Protein AF-0000000083925170 (afdb_homodimer)

Foldseek 3Di:
DPPCPDDAAEAEEEEDFAPPLCLVQLVCCQVPVAGDNDDDLQDKDKDWDWDAFPNGIHTYIYIRHHNPDDPVRVLVSLVVHQEYEYTGEQLDVVRVVCRVVVLVSSCVSVVHLLRAYEYEHEPVVPVVRGDHDPVNQVVVCVVSVYHYDYYYSNPCSPSSNVRVSSSVVSSVVVPPPDPPVVVVVVVVVVVVVVVVVVVVVVVD/DPPCPDDAAEAEEEEDFAPPLCLVQLVCCQVPVAGDNDDDLQDKDKDWDWDAFPNGIHTYIYIRHHNDDDPVRLLVSLVVHQAYEYTGEQLDVVRVVCRVVVLVSSCVSVVHLLRAYEYEHEPVVPVVRGDHDPVNQVVVCVVSVYHYDYYYSNPCSPSSNVRVSSSVVSSVVVPPPDPPVVVVVVVVVVVVVVVVVVVVVVVD

Sequence (408 aa):
NSGPSGKMVPVKLLILGAQNTGKTALCVRFMTKRFIGEYDHKKEVTYRCSRVVDQEAVDLEILDIACKSSAASLESSIRWADGFLLLYSITQRLTFLEVPRLKKLIDQTKQSLVVPTVLVANKADLEIGREVTTEEGQRLAKDLRCGFNELSVAEAVSAVEATVFQLIRLVLDQQRPLPDRRSYMLTVRHALTRKLTRSKTMQWNSGPSGKMVPVKLLILGAQNTGKTALCVRFMTKRFIGEYDHKKEVTYRCSRVVDQEAVDLEILDIACKSSAASLESSIRWADGFLLLYSITQRLTFLEVPRLKKLIDQTKQSLVVPTVLVANKADLEIGREVTTEEGQRLAKDLRCGFNELSVAEAVSAVEATVFQLIRLVLDQQRPLPDRRSYMLTVRHALTRKLTRSKTMQW

InterPro domains:
  IPR001806 Small GTPase [PF00071] (12-171)
  IPR001806 Small GTPase [PS51421] (6-204)
  IPR005225 Small GTP-binding domain [TIGR00231] (10-156)
  IPR027417 P-loop containing nucleoside triphosphate hydrolase [G3DSA:3.40.50.300] (10-176)
  IPR027417 P-loop containing nucleoside triphosphate hydrolase [SSF52540] (11-157)
  IPR051065 Ras-related small GTPase [PTHR45704] (8-195)

Radius of gyration: 28.17 Å; Cα contacts (8 Å, |Δi|>4): 673; chains: 2; bounding box: 70×113×58 Å

Nearest PDB structures (foldseek):
  2atv-assembly1_A  TM=9.570E-01  e=2.494E-19  Homo sapiens
  7c7i-assembly1_B  TM=9.604E-01  e=6.036E-19  Homo sapiens
  6gog-assembly1_E  TM=9.548E-01  e=6.036E-19  Homo sapiens
  6gqx-assembly2_B  TM=9.547E-01  e=5.666E-19  Homo sapiens
  6cu6-assembly2_B  TM=9.320E-01  e=1.609E-17  Homo sapiens

Secondary structure (DSSP, 8-state):
-------PEEEEEEEEESTTSSHHHHHHHHHHS---S---TT--EEEEEEEEETTEEEEEEEEE--TT--HHHHHHHHHH-SEEEEEEETT-HHHHHTHHHHHHHHHHHHT-S---EEEEEE-TT-GGG--S-HHHHHHHHHHTT-EEEE--TTT-HHHHHHHHHHHHHHHHHHHS----HHHHHHHHHHHHHHHHHHHHHS--/-------PEEEEEEEEESTTSSHHHHHHHHHHS---S---TT--EEEEEEEEETTEEEEEEEEE--TT--HHHHHHHHHH-SEEEEEEETT-HHHHHTHHHHHHHHHHHHT-S---EEEEEE-TT-GGG--S-HHHHHHHHHHTT-EEEE--TTT-HHHHHHHHHHHHHHHHHHHS----HHHHHHHHHHHHHHHHHHHHHS--

Structure (mmCIF, N/CA/C/O backbone):
data_AF-0000000083925170-model_v1
#
loop_
_entity.id
_entity.type
_entity.pdbx_description
1 polymer 'small monomeric GTPase'
#
loop_
_atom_site.group_PDB
_atom_site.id
_atom_site.type_symbol
_atom_site.label_atom_id
_atom_site.label_alt_id
_atom_site.label_comp_id
_atom_site.label_asym_id
_atom_site.label_entity_id
_atom_site.label_seq_id
_atom_site.pdbx_PDB_ins_code
_atom_site.Cartn_x
_atom_site.Cartn_y
_atom_site.Cartn_z
_atom_site.occupancy
_atom_site.B_iso_or_equiv
_atom_site.auth_seq_id
_atom_site.auth_comp_id
_atom_site.auth_asym_id
_atom_site.auth_atom_id
_atom_site.pdbx_PDB_model_num
ATOM 1 N N . ASN A 1 1 ? 14.484 8.906 -29.906 1 22.73 1 ASN A N 1
ATOM 2 C CA . ASN A 1 1 ? 14.102 9.938 -28.953 1 22.73 1 ASN A CA 1
ATOM 3 C C . ASN A 1 1 ? 13.68 9.344 -27.609 1 22.73 1 ASN A C 1
ATOM 5 O O . ASN A 1 1 ? 12.68 8.633 -27.531 1 22.73 1 ASN A O 1
ATOM 9 N N . SER A 1 2 ? 14.625 8.773 -26.812 1 29.94 2 SER A N 1
ATOM 10 C CA . SER A 1 2 ? 14.531 8.172 -25.484 1 29.94 2 SER A CA 1
ATOM 11 C C . SER A 1 2 ? 13.719 9.039 -24.531 1 29.94 2 SER A C 1
ATOM 13 O O . SER A 1 2 ? 14.031 10.219 -24.328 1 29.94 2 SER A O 1
ATOM 15 N N . GLY A 1 3 ? 12.477 9.172 -24.625 1 33.47 3 GLY A N 1
ATOM 16 C CA . GLY A 1 3 ? 11.695 10.109 -23.828 1 33.47 3 GLY A CA 1
ATOM 17 C C . GLY A 1 3 ? 12.266 10.352 -22.453 1 33.47 3 GLY A C 1
ATOM 18 O O . GLY A 1 3 ? 12.953 9.492 -21.891 1 33.47 3 GLY A O 1
ATOM 19 N N . PRO A 1 4 ? 12.602 11.648 -22.094 1 38.41 4 PRO A N 1
ATOM 20 C CA . PRO A 1 4 ? 13.344 11.961 -20.859 1 38.41 4 PRO A CA 1
ATOM 21 C C . PRO A 1 4 ? 12.891 11.133 -19.672 1 38.41 4 PRO A C 1
ATOM 23 O O . PRO A 1 4 ? 11.695 11.039 -19.391 1 38.41 4 PRO A O 1
ATOM 26 N N . SER A 1 5 ? 13.141 9.969 -19.438 1 46 5 SER A N 1
ATOM 27 C CA . SER A 1 5 ? 12.961 9.227 -18.188 1 46 5 SER A CA 1
ATOM 28 C C . SER A 1 5 ? 13.031 10.148 -16.969 1 46 5 SER A C 1
ATOM 30 O O . SER A 1 5 ? 14.109 10.375 -16.422 1 46 5 SER A O 1
ATOM 32 N N . GLY A 1 6 ? 12.492 11.383 -16.984 1 56.38 6 GLY A N 1
ATOM 33 C CA . GLY A 1 6 ? 12.711 12.43 -16 1 56.38 6 GLY A CA 1
ATOM 34 C C . GLY A 1 6 ? 12.672 11.922 -14.578 1 56.38 6 GLY A C 1
ATOM 35 O O . GLY A 1 6 ? 12.039 10.898 -14.289 1 56.38 6 GLY A O 1
ATOM 36 N N . LYS A 1 7 ? 13.664 12.266 -13.656 1 80.19 7 LYS A N 1
ATOM 37 C CA . LYS A 1 7 ? 13.945 11.867 -12.281 1 80.19 7 LYS A CA 1
ATOM 38 C C . LYS A 1 7 ? 12.734 12.117 -11.383 1 80.19 7 LYS A C 1
ATOM 40 O O . LYS A 1 7 ? 12.148 13.203 -11.406 1 80.19 7 LYS A O 1
ATOM 45 N N . MET A 1 8 ? 12.016 11.117 -10.867 1 92.81 8 MET A N 1
ATOM 46 C CA . MET A 1 8 ? 10.922 11.25 -9.906 1 92.81 8 MET A CA 1
ATOM 47 C C . MET A 1 8 ? 11.422 11.828 -8.586 1 92.81 8 MET A C 1
ATOM 49 O O . MET A 1 8 ? 12.5 11.461 -8.109 1 92.81 8 MET A O 1
ATOM 53 N N . VAL A 1 9 ? 10.719 12.852 -8.039 1 95.81 9 VAL A N 1
ATOM 54 C CA . VAL A 1 9 ? 11.055 13.43 -6.738 1 95.81 9 VAL A CA 1
ATOM 55 C C . VAL A 1 9 ? 10.461 12.57 -5.621 1 95.81 9 VAL A C 1
ATOM 57 O O . VAL A 1 9 ? 9.258 12.305 -5.609 1 95.81 9 VAL A O 1
ATOM 60 N N . PRO A 1 10 ? 11.32 12.102 -4.719 1 97.56 10 PRO A N 1
ATOM 61 C CA . PRO A 1 10 ? 10.781 11.305 -3.613 1 97.56 10 PRO A CA 1
ATOM 62 C C . PRO A 1 10 ? 10 12.141 -2.605 1 97.56 10 PRO A C 1
ATOM 64 O O . PRO A 1 10 ? 10.43 13.234 -2.244 1 97.56 10 PRO A O 1
ATOM 67 N N . VAL A 1 11 ? 8.867 11.727 -2.219 1 98.38 11 VAL A N 1
ATOM 68 C CA . VAL A 1 11 ? 8.039 12.344 -1.191 1 98.38 11 VAL A CA 1
ATOM 69 C C . VAL A 1 11 ? 7.535 11.281 -0.219 1 98.38 11 VAL A C 1
ATOM 71 O O . VAL A 1 11 ? 6.902 10.305 -0.629 1 98.38 11 VAL A O 1
ATOM 74 N N . LYS A 1 12 ? 7.828 11.461 1.079 1 98.75 12 LYS A N 1
ATOM 75 C CA . LYS A 1 12 ? 7.438 10.531 2.133 1 98.75 12 LYS A CA 1
ATOM 76 C C . LYS A 1 12 ? 6.445 11.18 3.096 1 98.75 12 LYS A C 1
ATOM 78 O O . LYS A 1 12 ? 6.75 12.195 3.721 1 98.75 12 LYS A O 1
ATOM 83 N N . LEU A 1 13 ? 5.281 10.531 3.199 1 98.88 13 LEU A N 1
ATOM 84 C CA . LEU A 1 13 ? 4.238 11.094 4.051 1 98.88 13 LEU A CA 1
ATOM 85 C C . LEU A 1 13 ? 3.918 10.156 5.207 1 98.88 13 LEU A C 1
ATOM 87 O O . LEU A 1 13 ? 3.904 8.93 5.035 1 98.88 13 LEU A O 1
ATOM 91 N N . LEU A 1 14 ? 3.639 10.75 6.375 1 98.69 14 LEU A N 1
ATOM 92 C CA . LEU A 1 14 ? 3.254 10.008 7.566 1 98.69 14 LEU A CA 1
ATOM 93 C C . LEU A 1 14 ? 1.878 10.445 8.062 1 98.69 14 LEU A C 1
ATOM 95 O O . LEU A 1 14 ? 1.604 11.641 8.172 1 98.69 14 LEU A O 1
ATOM 99 N N . ILE A 1 15 ? 1.029 9.469 8.305 1 97.88 15 ILE A N 1
ATOM 100 C CA . ILE A 1 15 ? -0.306 9.734 8.828 1 97.88 15 ILE A CA 1
ATOM 101 C C . ILE A 1 15 ? -0.325 9.508 10.336 1 97.88 15 ILE A C 1
ATOM 103 O O . ILE A 1 15 ? 0.016 8.43 10.82 1 97.88 15 ILE A O 1
ATOM 107 N N . LEU A 1 16 ? -0.742 10.562 11.055 1 97.56 16 LEU A N 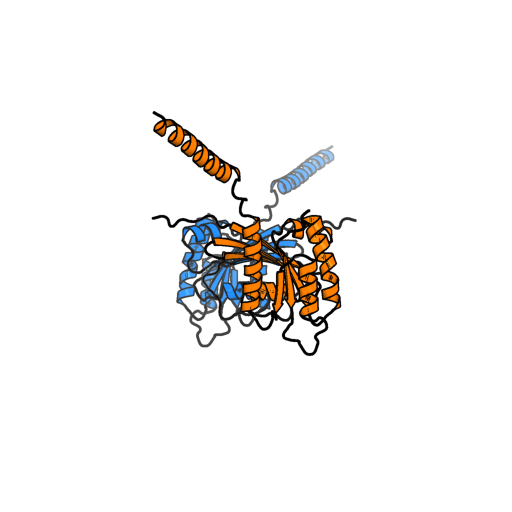1
ATOM 108 C CA . LEU A 1 16 ? -0.749 10.516 12.508 1 97.56 16 LEU A CA 1
ATOM 109 C C . LEU A 1 16 ? -2.113 10.922 13.062 1 97.56 16 LEU A C 1
ATOM 111 O O . LEU A 1 16 ? -2.859 11.648 12.406 1 97.56 16 LEU A O 1
ATOM 115 N N . GLY A 1 17 ? -2.367 10.492 14.227 1 96.62 17 GLY A N 1
ATOM 116 C CA . GLY A 1 17 ? -3.598 10.781 14.945 1 96.62 17 GLY A CA 1
ATOM 117 C C . GLY A 1 17 ? -3.965 9.719 15.953 1 96.62 17 GLY A C 1
ATOM 118 O O . GLY A 1 17 ? -3.355 8.648 15.984 1 96.62 17 GLY A O 1
ATOM 119 N N . ALA A 1 18 ? -4.973 10.031 16.719 1 95 18 ALA A N 1
ATOM 120 C CA . ALA A 1 18 ? -5.465 9.078 17.703 1 95 18 ALA A CA 1
ATOM 121 C C . ALA A 1 18 ? -6.109 7.867 17.031 1 95 18 ALA A C 1
ATOM 123 O O . ALA A 1 18 ? -6.297 7.855 15.812 1 95 18 ALA A O 1
ATOM 124 N N . GLN A 1 19 ? -6.301 6.824 17.844 1 92.38 19 GLN A N 1
ATOM 125 C CA . GLN A 1 19 ? -6.969 5.625 17.344 1 92.38 19 GLN A CA 1
ATOM 126 C C . GLN A 1 19 ? -8.375 5.945 16.859 1 92.38 19 GLN A C 1
ATOM 128 O O . GLN A 1 19 ? -9.086 6.758 17.453 1 92.38 19 GLN A O 1
ATOM 133 N N . ASN A 1 20 ? -8.742 5.352 15.758 1 92.62 20 ASN A N 1
ATOM 134 C CA . ASN A 1 20 ? -10.094 5.375 15.203 1 92.62 20 ASN A CA 1
ATOM 135 C C . ASN A 1 20 ? -10.438 6.742 14.617 1 92.62 20 ASN A C 1
ATOM 137 O O . ASN A 1 20 ? -11.609 7.125 14.57 1 92.62 20 ASN A O 1
ATOM 141 N N . THR A 1 21 ? -9.445 7.527 14.273 1 95.81 21 THR A N 1
ATOM 142 C CA . THR A 1 21 ? -9.711 8.82 13.648 1 95.81 21 THR A CA 1
ATOM 143 C C . THR A 1 21 ? -9.883 8.672 12.141 1 95.81 21 THR A C 1
ATOM 145 O O . THR A 1 21 ? -10.367 9.586 11.477 1 95.81 21 THR A O 1
ATOM 148 N N . GLY A 1 22 ? -9.406 7.555 11.555 1 94.88 22 GLY A N 1
ATOM 149 C CA . GLY A 1 22 ? -9.578 7.301 10.133 1 94.88 22 GLY A CA 1
ATOM 150 C C . GLY A 1 22 ? -8.266 7.238 9.375 1 94.88 22 GLY A C 1
ATOM 151 O O . GLY A 1 22 ? -8.234 7.426 8.156 1 94.88 22 GLY A O 1
ATOM 152 N N . LYS A 1 23 ? -7.086 7.016 10.047 1 95.69 23 LYS A N 1
ATOM 153 C CA . LYS A 1 23 ? -5.762 7 9.438 1 95.69 23 LYS A CA 1
ATOM 154 C C . LYS A 1 23 ? -5.68 5.945 8.336 1 95.69 23 LYS A C 1
ATOM 156 O O . LYS A 1 23 ? -5.344 6.262 7.191 1 95.69 23 LYS A O 1
ATOM 161 N N . THR A 1 24 ? -6.082 4.707 8.719 1 92.62 24 THR A N 1
ATOM 162 C CA . THR A 1 24 ? -6.035 3.605 7.766 1 92.62 24 THR A CA 1
ATOM 163 C C . THR A 1 24 ? -7.031 3.828 6.629 1 92.62 24 THR A C 1
ATOM 165 O O . THR A 1 24 ? -6.703 3.619 5.461 1 92.62 24 THR A O 1
ATOM 168 N N . ALA A 1 25 ? -8.242 4.27 7.047 1 94.06 25 ALA A N 1
ATOM 169 C CA . ALA A 1 25 ? -9.273 4.516 6.043 1 94.06 25 ALA A CA 1
ATOM 170 C C . ALA A 1 25 ? -8.82 5.57 5.039 1 94.06 25 ALA A C 1
ATOM 172 O O . ALA A 1 25 ? -9.102 5.457 3.844 1 94.06 25 ALA A O 1
ATOM 173 N N . LEU A 1 26 ? -8.156 6.609 5.5 1 95.75 26 LEU A N 1
ATOM 174 C CA . LEU A 1 26 ? -7.672 7.668 4.621 1 95.75 26 LEU A CA 1
ATOM 175 C C . LEU A 1 26 ? -6.652 7.129 3.625 1 95.75 26 LEU A C 1
ATOM 177 O O . LEU A 1 26 ? -6.742 7.402 2.426 1 95.75 26 LEU A O 1
ATOM 181 N N . CYS A 1 27 ? -5.699 6.352 4.094 1 94.56 27 CYS A N 1
ATOM 182 C CA . CYS A 1 27 ? -4.676 5.766 3.23 1 94.56 27 CYS A CA 1
ATOM 183 C C . CYS A 1 27 ? -5.305 4.879 2.162 1 94.56 27 CYS A C 1
ATOM 185 O O . CYS A 1 27 ? -4.988 5.008 0.979 1 94.56 27 CYS A O 1
ATOM 187 N N . VAL A 1 28 ? -6.172 4.047 2.602 1 91.56 28 VAL A N 1
ATOM 188 C CA . VAL A 1 28 ? -6.805 3.102 1.688 1 91.56 28 VAL A CA 1
ATOM 189 C C . VAL A 1 28 ? -7.664 3.855 0.677 1 91.56 28 VAL A C 1
ATOM 191 O O . VAL A 1 28 ? -7.637 3.551 -0.518 1 91.56 28 VAL A O 1
ATOM 194 N N . ARG A 1 29 ? -8.422 4.863 1.137 1 92.88 29 ARG A N 1
ATOM 195 C CA . ARG A 1 29 ? -9.242 5.676 0.245 1 92.88 29 ARG A CA 1
ATOM 196 C C . ARG A 1 29 ? -8.383 6.355 -0.82 1 92.88 29 ARG A C 1
ATOM 198 O O . ARG A 1 29 ? -8.75 6.375 -1.997 1 92.88 29 ARG A O 1
ATOM 205 N N . PHE A 1 30 ? -7.336 6.836 -0.403 1 93.94 30 PHE A N 1
ATOM 206 C CA . PHE A 1 30 ? -6.438 7.523 -1.325 1 93.94 30 PHE A CA 1
ATOM 207 C C . PHE A 1 30 ? -5.883 6.559 -2.365 1 93.94 30 PHE A C 1
ATOM 209 O O . PHE A 1 30 ? -5.828 6.879 -3.553 1 93.94 30 PHE A O 1
ATOM 216 N N . MET A 1 31 ? -5.523 5.426 -1.907 1 89.25 31 MET A N 1
ATOM 217 C CA . MET A 1 31 ? -4.82 4.469 -2.758 1 89.25 31 MET A CA 1
ATOM 218 C C . MET A 1 31 ? -5.793 3.734 -3.672 1 89.25 31 MET A C 1
ATOM 220 O O . MET A 1 31 ? -5.465 3.428 -4.82 1 89.25 31 MET A O 1
ATOM 224 N N . THR A 1 32 ? -6.984 3.441 -3.174 1 85.38 32 THR A N 1
ATOM 225 C CA . THR A 1 32 ? -7.848 2.525 -3.912 1 85.38 32 THR A CA 1
ATOM 226 C C . THR A 1 32 ? -9.141 3.217 -4.324 1 85.38 32 THR A C 1
ATOM 228 O O . THR A 1 32 ? -9.914 2.68 -5.129 1 85.38 32 THR A O 1
ATOM 231 N N . LYS A 1 33 ? -9.469 4.387 -3.713 1 88.25 33 LYS A N 1
ATOM 232 C CA . LYS A 1 33 ? -10.703 5.141 -3.908 1 88.25 33 LYS A CA 1
ATOM 233 C C . LYS A 1 33 ? -11.883 4.461 -3.219 1 88.25 33 LYS A C 1
ATOM 235 O O . LYS A 1 33 ? -13.016 4.941 -3.291 1 88.25 33 LYS A O 1
ATOM 240 N N . ARG A 1 34 ? -11.523 3.441 -2.504 1 86.25 34 ARG A N 1
ATOM 241 C CA . ARG A 1 34 ? -12.562 2.725 -1.775 1 86.25 34 ARG A CA 1
ATOM 242 C C . ARG A 1 34 ? -12.484 3.016 -0.28 1 86.25 34 ARG A C 1
ATOM 244 O O . ARG A 1 34 ? -11.406 3.285 0.248 1 86.25 34 ARG A O 1
ATOM 251 N N . PHE A 1 35 ? -13.711 2.861 0.241 1 90.06 35 PHE A N 1
ATOM 252 C CA . PHE A 1 35 ? -13.773 3.1 1.679 1 90.06 35 PHE A CA 1
ATOM 253 C C . PHE A 1 35 ? -13.781 1.782 2.447 1 90.06 35 PHE A C 1
ATOM 255 O O . PHE A 1 35 ? -14.469 0.834 2.061 1 90.06 35 PHE A O 1
ATOM 262 N N . ILE A 1 36 ? -12.891 1.826 3.512 1 86.06 36 ILE A N 1
ATOM 263 C CA . ILE A 1 36 ? -12.891 0.697 4.438 1 86.06 36 ILE A CA 1
ATOM 264 C C . ILE A 1 36 ? -13.32 1.167 5.824 1 86.06 36 ILE A C 1
ATOM 266 O O . ILE A 1 36 ? -12.805 2.156 6.344 1 86.06 36 ILE A O 1
ATOM 270 N N . GLY A 1 37 ? -14.383 0.534 6.414 1 77.88 37 GLY A N 1
ATOM 271 C CA . GLY A 1 37 ? -14.898 0.947 7.707 1 77.88 37 GLY A CA 1
ATOM 272 C C . GLY A 1 37 ? -14.234 0.24 8.875 1 77.88 37 GLY A C 1
ATOM 273 O O . GLY A 1 37 ? -14.242 0.743 10 1 77.88 37 GLY A O 1
ATOM 274 N N . GLU A 1 38 ? -13.859 -1.038 8.742 1 75.69 38 GLU A N 1
ATOM 275 C CA . GLU A 1 38 ? -13.195 -1.815 9.781 1 75.69 38 GLU A CA 1
ATOM 276 C C . GLU A 1 38 ? -11.828 -2.316 9.312 1 75.69 38 GLU A C 1
ATOM 278 O O . GLU A 1 38 ? -11.672 -2.705 8.156 1 75.69 38 GLU A O 1
ATOM 283 N N . TYR A 1 39 ? -10.812 -1.985 10.148 1 72.25 39 TYR A N 1
ATOM 284 C CA . TYR A 1 39 ? -9.477 -2.449 9.781 1 72.25 39 TYR A CA 1
ATOM 285 C C . TYR A 1 39 ? -8.695 -2.877 11.016 1 72.25 39 TYR A C 1
ATOM 287 O O . TYR A 1 39 ? -9 -2.457 12.133 1 72.25 39 TYR A O 1
ATOM 295 N N . ASP A 1 40 ? -7.742 -3.785 10.711 1 73.94 40 ASP A N 1
ATOM 296 C CA . ASP A 1 40 ? -6.789 -4.191 11.742 1 73.94 40 ASP A CA 1
ATOM 297 C C . ASP A 1 40 ? -5.848 -3.047 12.102 1 73.94 40 ASP A C 1
ATOM 299 O O . ASP A 1 40 ? -4.93 -2.729 11.344 1 73.94 40 ASP A O 1
ATOM 303 N N . HIS A 1 41 ? -5.992 -2.492 13.297 1 73.31 41 HIS A N 1
ATOM 304 C CA . HIS A 1 41 ? -5.254 -1.316 13.75 1 73.31 41 HIS A CA 1
ATOM 305 C C . HIS A 1 41 ? -3.816 -1.674 14.117 1 73.31 41 HIS A C 1
ATOM 307 O O . HIS A 1 41 ? -2.998 -0.788 14.367 1 73.31 41 HIS A O 1
ATOM 313 N N . LYS A 1 42 ? -3.537 -2.898 14.102 1 77.81 42 LYS A N 1
ATOM 314 C CA . LYS A 1 42 ? -2.211 -3.338 14.523 1 77.81 42 LYS A CA 1
ATOM 315 C C . LYS A 1 42 ? -1.277 -3.506 13.328 1 77.81 42 LYS A C 1
ATOM 317 O O . LYS A 1 42 ? -0.119 -3.895 13.492 1 77.81 42 LYS A O 1
ATOM 322 N N . LYS A 1 43 ? -1.74 -3.145 12.289 1 83.81 43 LYS A N 1
ATOM 323 C CA . LYS A 1 43 ? -0.949 -3.373 11.086 1 83.81 43 LYS A CA 1
ATOM 324 C C . LYS A 1 43 ? -0.363 -2.066 10.555 1 83.81 43 LYS A C 1
ATOM 326 O O . LYS A 1 43 ? -1.076 -1.069 10.422 1 83.81 43 LYS A O 1
ATOM 331 N N . GLU A 1 44 ? 0.935 -2.086 10.492 1 91.75 44 GLU A N 1
ATOM 332 C CA . GLU A 1 44 ? 1.637 -1.006 9.805 1 91.75 44 GLU A CA 1
ATOM 333 C C . GLU A 1 44 ? 1.805 -1.313 8.32 1 91.75 44 GLU A C 1
ATOM 335 O O . GLU A 1 44 ? 2.152 -2.438 7.945 1 91.75 44 GLU A O 1
ATOM 340 N N . VAL A 1 45 ? 1.456 -0.351 7.523 1 94.19 45 VAL A N 1
ATOM 341 C CA . VAL A 1 45 ? 1.55 -0.567 6.082 1 94.19 45 VAL A CA 1
ATOM 342 C C . VAL A 1 45 ? 2.168 0.66 5.414 1 94.19 45 VAL A C 1
ATOM 344 O O . VAL A 1 45 ? 1.825 1.796 5.75 1 94.19 45 VAL A O 1
ATOM 347 N N . THR A 1 46 ? 3.166 0.45 4.527 1 96.5 46 THR A N 1
ATOM 348 C CA . THR A 1 46 ? 3.678 1.509 3.664 1 96.5 46 THR A CA 1
ATOM 349 C C . THR A 1 46 ? 3.201 1.313 2.229 1 96.5 46 THR A C 1
ATOM 351 O O . THR A 1 46 ? 3.289 0.211 1.685 1 96.5 46 THR A O 1
ATOM 354 N N . TYR A 1 47 ? 2.654 2.338 1.661 1 96.19 47 TYR A N 1
ATOM 355 C CA . TYR A 1 47 ? 2.238 2.363 0.263 1 96.19 47 TYR A CA 1
ATOM 356 C C . TYR A 1 47 ? 3.215 3.176 -0.581 1 96.19 47 TYR A C 1
ATOM 358 O O . TYR A 1 47 ? 3.627 4.27 -0.184 1 96.19 47 TYR A O 1
ATOM 366 N N . ARG A 1 48 ? 3.6 2.639 -1.724 1 96.25 48 ARG A N 1
ATOM 367 C CA . ARG A 1 48 ? 4.457 3.385 -2.639 1 96.25 48 ARG A CA 1
ATOM 368 C C . ARG A 1 48 ? 3.869 3.408 -4.047 1 96.25 48 ARG A C 1
ATOM 370 O O . ARG A 1 48 ? 3.438 2.375 -4.562 1 96.25 48 ARG A O 1
ATOM 377 N N . CYS A 1 49 ? 3.779 4.578 -4.59 1 93.69 49 CYS A N 1
ATOM 378 C CA . CYS A 1 49 ? 3.316 4.723 -5.965 1 93.69 49 CYS A CA 1
ATOM 379 C C . CYS A 1 49 ? 3.838 6.012 -6.586 1 93.69 49 CYS A C 1
ATOM 381 O O . CYS A 1 49 ? 4.359 6.879 -5.883 1 93.69 49 CYS A O 1
ATOM 383 N N . SER A 1 50 ? 3.738 6.062 -7.883 1 92.88 50 SER A N 1
ATOM 384 C CA . SER A 1 50 ? 4.086 7.293 -8.586 1 92.88 50 SER A CA 1
ATOM 385 C C . SER A 1 50 ? 2.854 8.148 -8.852 1 92.88 50 SER A C 1
ATOM 387 O O . SER A 1 50 ? 1.78 7.621 -9.156 1 92.88 50 SER A O 1
ATOM 389 N N . ARG A 1 51 ? 3.045 9.445 -8.648 1 93 51 ARG A N 1
ATOM 390 C CA . ARG A 1 51 ? 2.004 10.43 -8.945 1 93 51 ARG A CA 1
ATOM 391 C C . ARG A 1 51 ? 2.576 11.625 -9.695 1 93 51 ARG A C 1
ATOM 393 O O . ARG A 1 51 ? 3.771 11.914 -9.602 1 93 51 ARG A O 1
ATOM 400 N N . VAL A 1 52 ? 1.726 12.234 -10.508 1 93.25 52 VAL A N 1
ATOM 401 C CA . VAL A 1 52 ? 2.09 13.508 -11.117 1 93.25 52 VAL A CA 1
ATOM 402 C C . VAL A 1 52 ? 1.349 14.641 -10.422 1 93.25 52 VAL A C 1
ATOM 404 O O . VAL A 1 52 ? 0.117 14.641 -10.352 1 93.25 52 VAL A O 1
ATOM 407 N N . VAL A 1 53 ? 2.133 15.555 -9.812 1 94.62 53 VAL A N 1
ATOM 408 C CA . VAL A 1 53 ? 1.582 16.719 -9.117 1 94.62 53 VAL A CA 1
ATOM 409 C C . VAL A 1 53 ? 2.111 18 -9.758 1 94.62 53 VAL A C 1
ATOM 411 O O . VAL A 1 53 ? 3.314 18.266 -9.719 1 94.62 53 VAL A O 1
ATOM 414 N N . ASP A 1 54 ? 1.182 18.875 -10.305 1 93.19 54 ASP A N 1
ATOM 415 C CA . ASP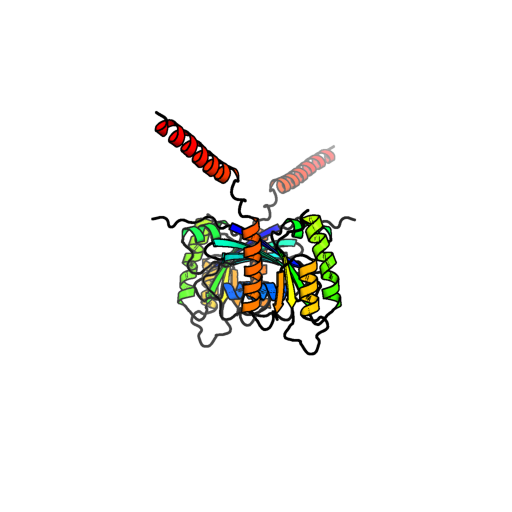 A 1 54 ? 1.555 20.125 -10.977 1 93.19 54 ASP A CA 1
ATOM 416 C C . ASP A 1 54 ? 2.686 19.891 -11.977 1 93.19 54 ASP A C 1
ATOM 418 O O . ASP A 1 54 ? 3.705 20.578 -11.938 1 93.19 54 ASP A O 1
ATOM 422 N N . GLN A 1 55 ? 2.684 18.828 -12.766 1 91.12 55 GLN A N 1
ATOM 423 C CA . GLN A 1 55 ? 3.574 18.484 -13.875 1 91.12 55 GLN A CA 1
ATOM 424 C C . GLN A 1 55 ? 4.895 17.922 -13.359 1 91.12 55 GLN A C 1
ATOM 426 O O . GLN A 1 55 ? 5.848 17.766 -14.117 1 91.12 55 GLN A O 1
ATOM 431 N N . GLU A 1 56 ? 4.93 17.703 -12.078 1 92.19 56 GLU A N 1
ATOM 432 C CA . GLU A 1 56 ? 6.109 17.062 -11.492 1 92.19 56 GLU A CA 1
ATOM 433 C C . GLU A 1 56 ? 5.824 15.609 -11.125 1 92.19 56 GLU A C 1
ATOM 435 O O . GLU A 1 56 ? 4.82 15.312 -10.469 1 92.19 56 GLU A O 1
ATOM 440 N N . ALA A 1 57 ? 6.75 14.695 -11.594 1 94.06 57 ALA A N 1
ATOM 441 C CA . ALA A 1 57 ? 6.625 13.281 -11.242 1 94.06 57 ALA A CA 1
ATOM 442 C C . ALA A 1 57 ? 7.156 13.016 -9.836 1 94.06 57 ALA A C 1
ATOM 444 O O . ALA A 1 57 ? 8.297 13.367 -9.523 1 94.06 57 ALA A O 1
ATOM 445 N N . VAL A 1 58 ? 6.289 12.422 -8.992 1 96.69 58 VAL A N 1
ATOM 446 C CA . VAL A 1 58 ? 6.617 12.211 -7.59 1 96.69 58 VAL A CA 1
ATOM 447 C C . VAL A 1 58 ? 6.617 10.719 -7.273 1 96.69 58 VAL A C 1
ATOM 449 O O . VAL A 1 58 ? 5.723 9.984 -7.703 1 96.69 58 VAL A O 1
ATOM 452 N N . ASP A 1 59 ? 7.711 10.219 -6.664 1 97.19 59 ASP A N 1
ATOM 453 C CA . ASP A 1 59 ? 7.734 8.898 -6.035 1 97.19 59 ASP A CA 1
ATOM 454 C C . ASP A 1 59 ? 7.211 8.969 -4.602 1 97.19 59 ASP A C 1
ATOM 456 O O . ASP A 1 59 ? 7.953 9.312 -3.68 1 97.19 59 ASP A O 1
ATOM 460 N N . LEU A 1 60 ? 5.965 8.57 -4.469 1 98.06 60 LEU A N 1
ATOM 461 C CA . LEU A 1 60 ? 5.234 8.82 -3.232 1 98.06 60 LEU A CA 1
ATOM 462 C C . LEU A 1 60 ? 5.258 7.594 -2.328 1 98.06 60 LEU A C 1
ATOM 464 O O . LEU A 1 60 ? 5 6.477 -2.783 1 98.06 60 LEU A O 1
ATOM 468 N N . GLU A 1 61 ? 5.598 7.777 -1.075 1 98.38 61 GLU A N 1
ATOM 469 C CA . GLU A 1 61 ? 5.426 6.773 -0.03 1 98.38 61 GLU A CA 1
ATOM 470 C C . GLU A 1 61 ? 4.547 7.297 1.101 1 98.38 61 GLU A C 1
ATOM 472 O O . GLU A 1 61 ? 4.734 8.422 1.567 1 98.38 61 GLU A O 1
ATOM 477 N N . ILE A 1 62 ? 3.609 6.516 1.469 1 98.44 62 ILE A N 1
ATOM 478 C CA . ILE A 1 62 ? 2.748 6.848 2.598 1 98.44 62 ILE A CA 1
ATOM 479 C C . ILE A 1 62 ? 2.852 5.758 3.664 1 98.44 62 ILE A C 1
ATOM 481 O O . ILE A 1 62 ? 2.645 4.578 3.375 1 98.44 62 ILE A O 1
ATOM 485 N N . LEU A 1 63 ? 3.176 6.195 4.879 1 97.94 63 LEU A N 1
ATOM 486 C CA . LEU A 1 63 ? 3.287 5.266 6 1 97.94 63 LEU A CA 1
ATOM 487 C C . LEU A 1 63 ? 2.08 5.375 6.922 1 97.94 63 LEU A C 1
ATOM 489 O O . LEU A 1 63 ? 1.812 6.441 7.477 1 97.94 63 LEU A O 1
ATOM 493 N N . ASP A 1 64 ? 1.311 4.293 7.008 1 95.62 64 ASP A N 1
ATOM 494 C CA . ASP A 1 64 ? 0.24 4.105 7.984 1 95.62 64 ASP A CA 1
ATOM 495 C C . ASP A 1 64 ? 0.732 3.318 9.195 1 95.62 64 ASP A C 1
ATOM 497 O O . ASP A 1 64 ? 0.889 2.098 9.125 1 95.62 64 ASP A O 1
ATOM 501 N N . ILE A 1 65 ? 0.923 4.039 10.258 1 93.94 65 ILE A N 1
ATOM 502 C CA . ILE A 1 65 ? 1.553 3.391 11.398 1 93.94 65 ILE A CA 1
ATOM 503 C C . ILE A 1 65 ? 0.492 2.691 12.25 1 93.94 65 ILE A C 1
ATOM 505 O O . ILE A 1 65 ? -0.672 3.1 12.258 1 93.94 65 ILE A O 1
ATOM 509 N N . ALA A 1 66 ? 0.949 1.687 12.961 1 87.5 66 ALA A N 1
ATOM 510 C CA . ALA A 1 66 ? 0.079 0.975 13.898 1 87.5 66 ALA A CA 1
ATOM 511 C C . ALA A 1 66 ? -0.207 1.82 15.133 1 87.5 66 ALA A C 1
ATOM 513 O O . ALA A 1 66 ? 0.589 2.689 15.5 1 87.5 66 ALA A O 1
ATOM 514 N N . CYS A 1 67 ? -1.289 1.674 15.805 1 77.31 67 CYS A N 1
ATOM 515 C CA . CYS A 1 67 ? -1.727 2.434 16.969 1 77.31 67 CYS A CA 1
ATOM 516 C C . CYS A 1 67 ? -0.769 2.24 18.141 1 77.31 67 CYS A C 1
ATOM 518 O O . CYS A 1 67 ? -0.572 3.152 18.953 1 77.31 67 CYS A O 1
ATOM 520 N N . LYS A 1 68 ? -0.189 1.166 18.312 1 75.62 68 LYS A N 1
ATOM 521 C CA . LYS A 1 68 ? 0.609 0.893 19.5 1 75.62 68 LYS A CA 1
ATOM 522 C C . LYS A 1 68 ? 2.102 0.924 19.172 1 75.62 68 LYS A C 1
ATOM 524 O O . LYS A 1 68 ? 2.895 0.244 19.828 1 75.62 68 LYS A O 1
ATOM 529 N N . SER A 1 69 ? 2.465 1.815 18.438 1 79.12 69 SER A N 1
ATOM 530 C CA . SER A 1 69 ? 3.893 1.932 18.156 1 79.12 69 SER A CA 1
ATOM 531 C C . SER A 1 69 ? 4.648 2.502 19.359 1 79.12 69 SER A C 1
ATOM 533 O O . SER A 1 69 ? 4.125 3.348 20.078 1 79.12 69 SER A O 1
ATOM 535 N N . SER A 1 70 ? 5.82 2.057 19.609 1 84.38 70 SER A N 1
ATOM 536 C CA . SER A 1 70 ? 6.66 2.609 20.656 1 84.38 70 SER A CA 1
ATOM 537 C C . SER A 1 70 ? 7.023 4.062 20.375 1 84.38 70 SER A C 1
ATOM 539 O O . SER A 1 70 ? 6.973 4.504 19.219 1 84.38 70 SER A O 1
ATOM 541 N N . ALA A 1 71 ? 7.438 4.719 21.453 1 87.38 71 ALA A N 1
ATOM 542 C CA . ALA A 1 71 ? 7.871 6.102 21.297 1 87.38 71 ALA A CA 1
ATOM 543 C C . ALA A 1 71 ? 9.055 6.195 20.328 1 87.38 71 ALA A C 1
ATOM 545 O O . ALA A 1 71 ? 9.125 7.105 19.5 1 87.38 71 ALA A O 1
ATOM 546 N N . ALA A 1 72 ? 9.961 5.27 20.5 1 89.06 72 ALA A N 1
ATOM 547 C CA . ALA A 1 72 ? 11.141 5.258 19.625 1 89.06 72 ALA A CA 1
ATOM 548 C C . ALA A 1 72 ? 10.742 5.012 18.172 1 89.06 72 ALA A C 1
ATOM 550 O O . ALA A 1 72 ? 11.281 5.648 17.266 1 89.06 72 ALA A O 1
ATOM 551 N N . SER A 1 73 ? 9.836 4.094 17.922 1 91.56 73 SER A N 1
ATOM 552 C CA . SER A 1 73 ? 9.359 3.801 16.562 1 91.56 73 SER A CA 1
ATOM 553 C C . SER A 1 73 ? 8.633 5 15.961 1 91.56 73 SER A C 1
ATOM 555 O O . SER A 1 73 ? 8.812 5.305 14.781 1 91.56 73 SER A O 1
ATOM 557 N N . LEU A 1 74 ? 7.93 5.641 16.859 1 94.62 74 LEU A N 1
ATOM 558 C CA . LEU A 1 74 ? 7.219 6.828 16.391 1 94.62 74 LEU A CA 1
ATOM 559 C C . LEU A 1 74 ? 8.203 7.922 15.977 1 94.62 74 LEU A C 1
ATOM 561 O O . LEU A 1 74 ? 8.055 8.516 14.906 1 94.62 74 LEU A O 1
ATOM 565 N N . GLU A 1 75 ? 9.18 8.133 16.75 1 96 75 GLU A N 1
ATOM 566 C CA . GLU A 1 75 ? 10.18 9.148 16.422 1 96 75 GLU A CA 1
ATOM 567 C C . GLU A 1 75 ? 10.914 8.805 15.133 1 96 75 GLU A C 1
ATOM 569 O O . GLU A 1 75 ? 11.188 9.688 14.32 1 96 75 GLU A O 1
ATOM 574 N N . SER A 1 76 ? 11.219 7.562 15 1 96.62 76 SER A N 1
ATOM 575 C CA . SER A 1 76 ? 11.875 7.129 13.773 1 96.62 76 SER A CA 1
ATOM 576 C C . SER A 1 76 ? 11 7.391 12.555 1 96.62 76 SER A C 1
ATOM 578 O O . SER A 1 76 ? 11.5 7.801 11.508 1 96.62 76 SER A O 1
ATOM 580 N N . SER A 1 77 ? 9.727 7.129 12.695 1 97.44 77 SER A N 1
ATOM 581 C CA . SER A 1 77 ? 8.789 7.379 11.609 1 97.44 77 SER A CA 1
ATOM 582 C C . SER A 1 77 ? 8.695 8.867 11.289 1 97.44 77 SER A C 1
ATOM 584 O O . SER A 1 77 ? 8.57 9.25 10.125 1 97.44 77 SER A O 1
ATOM 586 N N . ILE A 1 78 ? 8.742 9.641 12.32 1 98.06 78 ILE A N 1
ATOM 587 C CA . ILE A 1 78 ? 8.688 11.086 12.133 1 98.06 78 ILE A CA 1
ATOM 588 C C . ILE A 1 78 ? 9.961 11.555 11.422 1 98.06 78 ILE A C 1
ATOM 590 O O . ILE A 1 78 ? 9.898 12.398 10.523 1 98.06 78 ILE A O 1
ATOM 594 N N . ARG A 1 79 ? 11.078 10.992 11.75 1 98.06 79 ARG A N 1
ATOM 595 C CA . ARG A 1 79 ? 12.32 11.336 11.078 1 98.06 79 ARG A CA 1
ATOM 596 C C . ARG A 1 79 ? 12.289 10.922 9.609 1 98.06 79 ARG A C 1
ATOM 598 O O . ARG A 1 79 ? 12.805 11.633 8.742 1 98.06 79 ARG A O 1
ATOM 605 N N . TRP A 1 80 ? 11.656 9.875 9.328 1 97.94 80 TRP A N 1
ATOM 606 C CA . TRP A 1 80 ? 11.539 9.289 7.992 1 97.94 80 TRP A CA 1
ATOM 607 C C . TRP A 1 80 ? 10.688 10.18 7.086 1 97.94 80 TRP A C 1
ATOM 609 O O . TRP A 1 80 ? 11.023 10.375 5.918 1 97.94 80 TRP A O 1
ATOM 619 N N . ALA A 1 81 ? 9.734 10.859 7.605 1 98.56 81 ALA A N 1
ATOM 620 C CA . ALA A 1 81 ? 8.703 11.508 6.801 1 98.56 81 ALA A CA 1
ATOM 621 C C . ALA A 1 81 ? 9.125 12.93 6.422 1 98.56 81 ALA A C 1
ATOM 623 O O . ALA A 1 81 ? 9.852 13.594 7.168 1 98.56 81 ALA A O 1
ATOM 624 N N . ASP A 1 82 ? 8.641 13.328 5.23 1 98.19 82 ASP A N 1
ATOM 625 C CA . ASP A 1 82 ? 8.82 14.695 4.758 1 98.19 82 ASP A CA 1
ATOM 626 C C . ASP A 1 82 ? 7.609 15.562 5.105 1 98.19 82 ASP A C 1
ATOM 628 O O . ASP A 1 82 ? 7.719 16.781 5.18 1 98.19 82 ASP A O 1
ATOM 632 N N . GLY A 1 83 ? 6.477 14.953 5.234 1 98.69 83 GLY A N 1
ATOM 633 C CA . GLY A 1 83 ? 5.234 15.656 5.531 1 98.69 83 GLY A CA 1
ATOM 634 C C . GLY A 1 83 ? 4.273 14.828 6.371 1 98.69 83 GLY A C 1
ATOM 635 O O . GLY A 1 83 ? 4.406 13.609 6.457 1 98.69 83 GLY A O 1
ATOM 636 N N . PHE A 1 84 ? 3.273 15.547 6.961 1 98.81 84 PHE A N 1
ATOM 637 C CA . PHE A 1 84 ? 2.434 14.898 7.957 1 98.81 84 PHE A CA 1
ATOM 638 C C . PHE A 1 84 ? 0.967 15.25 7.75 1 98.81 84 PHE A C 1
ATOM 640 O O . PHE A 1 84 ? 0.632 16.422 7.516 1 98.81 84 PHE A O 1
ATOM 647 N N . LEU A 1 85 ? 0.153 14.242 7.758 1 98.81 85 LEU A N 1
ATOM 648 C CA . LEU A 1 85 ? -1.271 14.445 8 1 98.81 85 LEU A CA 1
ATOM 649 C C . LEU A 1 85 ? -1.625 14.148 9.453 1 98.81 85 LEU A C 1
ATOM 651 O O . LEU A 1 85 ? -1.365 13.047 9.945 1 98.81 85 LEU A O 1
ATOM 655 N N . LEU A 1 86 ? -2.168 15.117 10.117 1 98.62 86 LEU A N 1
ATOM 656 C CA . LEU A 1 86 ? -2.635 14.961 11.484 1 98.62 86 LEU A CA 1
ATOM 657 C C . LEU A 1 86 ? -4.156 14.852 11.531 1 98.62 86 LEU A C 1
ATOM 659 O O . LEU A 1 86 ? -4.863 15.82 11.234 1 98.62 86 LEU A O 1
ATOM 663 N N . LEU A 1 87 ? -4.602 13.695 11.977 1 98.5 87 LEU A N 1
ATOM 664 C CA . LEU A 1 87 ? -6.039 13.461 11.922 1 98.5 87 LEU A CA 1
ATOM 665 C C . LEU A 1 87 ? -6.652 13.523 13.32 1 98.5 87 LEU A C 1
ATOM 667 O O . LEU A 1 87 ? -6.062 13.031 14.281 1 98.5 87 LEU A O 1
ATOM 671 N N . TYR A 1 88 ? -7.832 14.086 13.406 1 98.75 88 TYR A N 1
ATOM 672 C CA . TYR A 1 88 ? -8.75 13.867 14.523 1 98.75 88 TYR A CA 1
ATOM 673 C C . TYR A 1 88 ? -10.172 13.648 14.031 1 98.75 88 TYR A C 1
ATOM 675 O O . TYR A 1 88 ? -10.469 13.891 12.859 1 98.75 88 TYR A O 1
ATOM 683 N N . SER A 1 89 ? -10.977 13.07 14.891 1 98.62 89 SER A N 1
ATOM 684 C CA . SER A 1 89 ? -12.391 12.867 14.594 1 98.62 89 SER A CA 1
ATOM 685 C C . SER A 1 89 ? -13.25 13.992 15.164 1 98.62 89 SER A C 1
ATOM 687 O O . SER A 1 89 ? -13.172 14.289 16.359 1 98.62 89 SER A O 1
ATOM 689 N N . ILE A 1 90 ? -14.141 14.539 14.336 1 98.88 90 ILE A N 1
ATOM 690 C CA . ILE A 1 90 ? -14.961 15.648 14.805 1 98.88 90 ILE A CA 1
ATOM 691 C C . ILE A 1 90 ? -15.961 15.148 15.844 1 98.88 90 ILE A C 1
ATOM 693 O O . ILE A 1 90 ? -16.578 15.945 16.562 1 98.88 90 ILE A O 1
ATOM 697 N N . THR A 1 91 ? -16.141 13.828 15.953 1 98.69 91 THR A N 1
ATOM 698 C CA . THR A 1 91 ? -17.109 13.25 16.875 1 98.69 91 THR A CA 1
ATOM 699 C C . THR A 1 91 ? -16.453 12.844 18.188 1 98.69 91 THR A C 1
ATOM 701 O O . THR A 1 91 ? -17.125 12.367 19.109 1 98.69 91 THR A O 1
ATOM 704 N N . GLN A 1 92 ? -15.172 12.984 18.328 1 98.56 92 GLN A N 1
ATOM 705 C CA . GLN A 1 92 ? -14.438 12.617 19.531 1 98.56 92 GLN A CA 1
ATOM 706 C C . GLN A 1 92 ? -13.453 13.711 19.922 1 98.56 92 GLN A C 1
ATOM 708 O O . GLN A 1 92 ? -12.312 13.727 19.469 1 98.56 92 GLN A O 1
ATOM 713 N N . ARG A 1 93 ? -13.844 14.539 20.859 1 98.69 93 ARG A N 1
ATOM 714 C CA . ARG A 1 93 ? -13.062 15.703 21.281 1 98.69 93 ARG A CA 1
ATOM 715 C C . ARG A 1 93 ? -11.695 15.281 21.812 1 98.69 93 ARG A C 1
ATOM 717 O O . ARG A 1 93 ? -10.703 15.977 21.609 1 98.69 93 ARG A O 1
ATOM 724 N N . LEU A 1 94 ? -11.641 14.117 22.375 1 98.56 94 LEU A N 1
ATOM 725 C CA . LEU A 1 94 ? -10.391 13.648 22.953 1 98.56 94 LEU A CA 1
ATOM 726 C C . LEU A 1 94 ? -9.32 13.492 21.875 1 98.56 94 LEU A C 1
ATOM 728 O O . LEU A 1 94 ? -8.133 13.719 22.125 1 98.56 94 LEU A O 1
ATOM 732 N N . THR A 1 95 ? -9.688 13.094 20.688 1 98.38 95 THR A N 1
ATOM 733 C CA . THR A 1 95 ? -8.742 12.945 19.578 1 98.38 95 THR A CA 1
ATOM 734 C C . THR A 1 95 ? -8.219 14.312 19.141 1 98.38 95 THR A C 1
ATOM 736 O O . THR A 1 95 ? -7.07 14.43 18.719 1 98.38 95 THR A O 1
ATOM 739 N N . PHE A 1 96 ? -9.039 15.289 19.266 1 98.81 96 PHE A N 1
ATOM 740 C CA . PHE A 1 96 ? -8.695 16.672 18.969 1 98.81 96 PHE A CA 1
ATOM 741 C C . PHE A 1 96 ? -7.676 17.219 19.953 1 98.81 96 PHE A C 1
ATOM 743 O O . PHE A 1 96 ? -6.707 17.859 19.578 1 98.81 96 PHE A O 1
ATOM 750 N N . LEU A 1 97 ? -7.875 16.875 21.125 1 98.56 97 LEU A N 1
ATOM 751 C CA . LEU A 1 97 ? -7.027 17.391 22.203 1 98.56 97 LEU A CA 1
ATOM 752 C C . LEU A 1 97 ? -5.633 16.781 22.125 1 98.56 97 LEU A C 1
ATOM 754 O O . LEU A 1 97 ? -4.691 17.281 22.734 1 98.56 97 LEU A O 1
ATOM 758 N N . GLU A 1 98 ? -5.422 15.734 21.359 1 97.56 98 GLU A N 1
ATOM 759 C CA . GLU A 1 98 ? -4.129 15.07 21.234 1 97.56 98 GLU A CA 1
ATOM 760 C C . GLU A 1 98 ? -3.275 15.734 20.156 1 97.56 98 GLU A C 1
ATOM 762 O O . GLU A 1 98 ? -2.066 15.508 20.094 1 97.56 98 GLU A O 1
ATOM 767 N N . VAL A 1 99 ? -3.83 16.516 19.344 1 98.5 99 VAL A N 1
ATOM 768 C CA . VAL A 1 99 ? -3.189 17.047 18.141 1 98.5 99 VAL A CA 1
ATOM 769 C C . VAL A 1 99 ? -1.992 17.906 18.531 1 98.5 99 VAL A C 1
ATOM 771 O O . VAL A 1 99 ? -0.897 17.734 17.984 1 98.5 99 VAL A O 1
ATOM 774 N N . PRO A 1 100 ? -2.105 18.797 19.516 1 98.44 100 PRO A N 1
ATOM 775 C CA . PRO A 1 100 ? -0.964 19.656 19.844 1 98.44 100 PRO A CA 1
ATOM 776 C C . PRO A 1 100 ? 0.249 18.859 20.312 1 98.44 100 PRO A C 1
ATOM 778 O O . PRO A 1 100 ? 1.387 19.203 20 1 98.44 100 PRO A O 1
ATOM 781 N N . ARG A 1 101 ? -0.043 17.828 21.016 1 97.25 101 ARG A N 1
ATOM 782 C CA . ARG A 1 101 ? 1.05 17 21.5 1 97.25 101 ARG A CA 1
ATOM 783 C C . ARG A 1 101 ? 1.776 16.328 20.328 1 97.25 101 ARG A C 1
ATOM 785 O O . ARG A 1 101 ? 3.008 16.281 20.312 1 97.25 101 ARG A O 1
ATOM 792 N N . LEU A 1 102 ? 1.057 15.836 19.438 1 96.81 102 LEU A N 1
ATOM 793 C CA . LEU A 1 102 ? 1.644 15.188 18.266 1 96.81 102 LEU A CA 1
ATOM 794 C C . LEU A 1 102 ? 2.449 16.188 17.438 1 96.81 102 LEU A C 1
ATOM 796 O O . LEU A 1 102 ? 3.555 15.883 16.984 1 96.81 102 LEU A O 1
ATOM 800 N N . LYS A 1 103 ? 1.881 17.375 17.25 1 98.06 103 LYS A N 1
ATOM 801 C CA . LYS A 1 103 ? 2.58 18.406 16.484 1 98.06 103 LYS A CA 1
ATOM 802 C C . LYS A 1 103 ? 3.869 18.828 17.188 1 98.06 103 LYS A C 1
ATOM 804 O O . LYS A 1 103 ? 4.883 19.078 16.531 1 98.06 103 LYS A O 1
ATOM 809 N N . LYS A 1 104 ? 3.811 18.938 18.453 1 97.12 104 LYS A N 1
ATOM 810 C CA . LYS A 1 104 ? 5.008 19.25 19.234 1 97.12 104 LYS A CA 1
ATOM 811 C C . LYS A 1 104 ? 6.09 18.203 19.031 1 97.12 104 LYS A C 1
ATOM 813 O O . LYS A 1 104 ? 7.262 18.531 18.844 1 97.12 104 LYS A O 1
ATOM 818 N N . LEU A 1 105 ? 5.734 16.984 19.094 1 96.81 105 LEU A N 1
ATOM 819 C CA . LEU A 1 105 ? 6.668 15.883 18.891 1 96.81 105 LEU A CA 1
ATOM 820 C C . LEU A 1 105 ? 7.293 15.961 17.5 1 96.81 105 LEU A C 1
ATOM 822 O O . LEU A 1 105 ? 8.5 15.742 17.344 1 96.81 105 LEU A O 1
ATOM 826 N N . ILE A 1 106 ? 6.441 16.234 16.453 1 98 106 ILE A N 1
ATOM 827 C CA . ILE A 1 106 ? 6.93 16.406 15.086 1 98 106 ILE A CA 1
ATOM 828 C C . ILE A 1 106 ? 7.98 17.516 15.055 1 98 106 ILE A C 1
ATOM 830 O O . ILE A 1 106 ? 9.086 17.312 14.539 1 98 106 ILE A O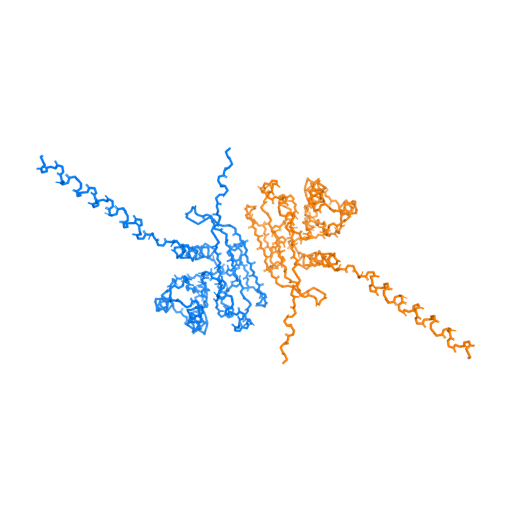 1
ATOM 834 N N . ASP A 1 107 ? 7.621 18.609 15.625 1 97.56 107 ASP A N 1
ATOM 835 C CA . ASP A 1 107 ? 8.492 19.781 15.578 1 97.56 107 ASP A CA 1
ATOM 836 C C . ASP A 1 107 ? 9.812 19.516 16.297 1 97.56 107 ASP A C 1
ATOM 838 O O . ASP A 1 107 ? 10.883 19.875 15.797 1 97.56 107 ASP A O 1
ATOM 842 N N . GLN A 1 108 ? 9.766 18.875 17.375 1 97.25 108 GLN A N 1
ATOM 843 C CA . GLN A 1 108 ? 10.961 18.547 18.156 1 97.25 108 GLN A CA 1
ATOM 844 C C . GLN A 1 108 ? 11.844 17.547 17.406 1 97.25 108 GLN A C 1
ATOM 846 O O . GLN A 1 108 ? 13.062 17.719 17.359 1 97.25 108 GLN A O 1
ATOM 851 N N . THR A 1 109 ? 11.227 16.562 16.922 1 97.31 109 THR A N 1
ATOM 852 C CA . THR A 1 109 ? 11.977 15.523 16.234 1 97.31 109 THR A CA 1
ATOM 853 C C . THR A 1 109 ? 12.609 16.062 14.953 1 97.31 109 THR A C 1
ATOM 855 O O . THR A 1 109 ? 13.742 15.711 14.625 1 97.31 109 THR A O 1
ATOM 858 N N . LYS A 1 110 ? 11.883 16.891 14.258 1 97.38 110 LYS A N 1
ATOM 859 C CA . LYS A 1 110 ? 12.352 17.469 13 1 97.38 110 LYS A CA 1
ATOM 860 C C . LYS A 1 110 ? 13.234 18.688 13.242 1 97.38 110 LYS A C 1
ATOM 862 O O . LYS A 1 110 ? 13.906 19.172 12.328 1 97.38 110 LYS A O 1
ATOM 867 N N . GLN A 1 111 ? 13.289 19.156 14.461 1 95.56 111 GLN A N 1
ATOM 868 C CA . GLN A 1 111 ? 14.016 20.375 14.82 1 95.56 111 GLN A CA 1
ATOM 869 C C . GLN A 1 111 ? 13.648 21.531 13.898 1 95.56 111 GLN A C 1
ATOM 871 O O . GLN A 1 111 ? 14.531 22.203 13.367 1 95.56 111 GLN A O 1
ATOM 876 N N . SER A 1 112 ? 12.438 21.688 13.578 1 90.5 112 SER A N 1
ATOM 877 C CA . SER A 1 112 ? 11.867 22.734 12.734 1 90.5 112 SER A CA 1
ATOM 878 C C . SER A 1 112 ? 10.398 22.969 13.086 1 90.5 112 SER A C 1
ATOM 880 O O . SER A 1 112 ? 9.672 22.047 13.438 1 90.5 112 SER A O 1
ATOM 882 N N . LEU A 1 113 ? 9.945 24.281 12.914 1 84.31 113 LEU A N 1
ATOM 883 C CA . LEU A 1 113 ? 8.555 24.625 13.18 1 84.31 113 LEU A CA 1
ATOM 884 C C . LEU A 1 113 ? 7.754 24.734 11.883 1 84.31 113 LEU A C 1
ATOM 886 O O . LEU A 1 113 ? 6.535 24.906 11.906 1 84.31 113 LEU A O 1
ATOM 890 N N . VAL A 1 114 ? 8.398 24.578 10.844 1 90.44 114 VAL A N 1
ATOM 891 C CA . VAL A 1 114 ? 7.738 24.781 9.562 1 90.44 114 VAL A CA 1
ATOM 892 C C . VAL A 1 114 ? 7.707 23.469 8.781 1 90.44 114 VAL A C 1
ATOM 894 O O . VAL A 1 114 ? 7.91 23.453 7.566 1 90.44 114 VAL A O 1
ATOM 897 N N . VAL A 1 115 ? 7.531 22.406 9.469 1 96.44 115 VAL A N 1
ATOM 898 C CA . VAL A 1 115 ? 7.43 21.109 8.828 1 96.44 115 VAL A CA 1
ATOM 899 C C . VAL A 1 115 ? 6.098 21 8.094 1 96.44 115 VAL A C 1
ATOM 901 O O . VAL A 1 115 ? 5.047 21.312 8.648 1 96.44 115 VAL A O 1
ATOM 904 N N . PRO A 1 116 ? 6.09 20.641 6.781 1 98.44 116 PRO A N 1
ATOM 905 C CA . PRO A 1 116 ? 4.832 20.484 6.047 1 98.44 116 PRO A CA 1
ATOM 906 C C . PRO A 1 116 ? 3.824 19.609 6.789 1 98.44 116 PRO A C 1
ATOM 908 O O . PRO A 1 116 ? 4.082 18.422 7.023 1 98.44 116 PRO A O 1
ATOM 911 N N . THR A 1 117 ? 2.746 20.219 7.203 1 98.75 117 THR A N 1
ATOM 912 C CA . THR A 1 117 ? 1.723 19.547 7.992 1 98.75 117 THR A CA 1
ATOM 913 C C . THR A 1 117 ? 0.331 20.031 7.605 1 98.75 117 THR A C 1
ATOM 915 O O . THR A 1 117 ? 0.128 21.234 7.395 1 98.75 117 THR A O 1
ATOM 918 N N . VAL A 1 118 ? -0.593 19.094 7.465 1 98.88 118 VAL A N 1
ATOM 919 C CA . VAL A 1 118 ? -2 19.438 7.27 1 98.88 118 VAL A CA 1
ATOM 920 C C . VAL A 1 118 ? -2.846 18.766 8.352 1 98.88 118 VAL A C 1
ATOM 922 O O . VAL A 1 118 ? -2.754 17.547 8.562 1 98.88 118 VAL A O 1
ATOM 925 N N . LEU A 1 119 ? -3.578 19.578 9.086 1 98.94 119 LEU A N 1
ATOM 926 C CA . LEU A 1 119 ? -4.551 19.094 10.062 1 98.94 119 LEU A CA 1
ATOM 927 C C . LEU A 1 119 ? -5.852 18.688 9.367 1 98.94 119 LEU A C 1
ATOM 929 O O . LEU A 1 119 ? -6.398 19.453 8.57 1 98.94 119 LEU A O 1
ATOM 933 N N . VAL A 1 120 ? -6.312 17.469 9.648 1 98.94 120 VAL A N 1
ATOM 934 C CA . VAL A 1 120 ? -7.5 16.938 8.984 1 98.94 120 VAL A CA 1
ATOM 935 C C . VAL A 1 120 ? -8.578 16.625 10.023 1 98.94 120 VAL A C 1
ATOM 937 O O . VAL A 1 120 ? -8.383 15.758 10.883 1 98.94 120 VAL A O 1
ATOM 940 N N . ALA A 1 121 ? -9.672 17.344 9.953 1 98.94 121 ALA A N 1
ATOM 941 C CA . ALA A 1 121 ? -10.883 17.016 10.703 1 98.94 121 ALA A CA 1
ATOM 942 C C . ALA A 1 121 ? -11.758 16.016 9.945 1 98.94 121 ALA A C 1
ATOM 944 O O . ALA A 1 121 ? -12.383 16.359 8.938 1 98.94 121 ALA A O 1
ATOM 945 N N . ASN A 1 122 ? -11.75 14.766 10.461 1 98.69 122 ASN A N 1
ATOM 946 C CA . ASN A 1 122 ? -12.414 13.688 9.727 1 98.69 122 ASN A CA 1
ATOM 947 C C . ASN A 1 122 ? -13.781 13.359 10.32 1 98.69 122 ASN A C 1
ATOM 949 O O . ASN A 1 122 ? -14.109 13.812 11.422 1 98.69 122 ASN A O 1
ATOM 953 N N . LYS A 1 123 ? -14.547 12.602 9.586 1 98.12 123 LYS A N 1
ATOM 954 C CA . LYS A 1 123 ? -15.867 12.07 9.922 1 98.12 123 LYS A CA 1
ATOM 955 C C . LYS A 1 123 ? -16.922 13.18 9.891 1 98.12 123 LYS A C 1
ATOM 957 O O . LYS A 1 123 ? -17.828 13.195 10.727 1 98.12 123 LYS A O 1
ATOM 962 N N . ALA A 1 124 ? -16.734 14.062 8.945 1 98.38 124 ALA A N 1
ATOM 963 C CA . ALA A 1 124 ? -17.625 15.203 8.789 1 98.38 124 ALA A CA 1
ATOM 964 C C . ALA A 1 124 ? -19.031 14.758 8.391 1 98.38 124 ALA A C 1
ATOM 966 O O . ALA A 1 124 ? -19.984 15.547 8.445 1 98.38 124 ALA A O 1
ATOM 967 N N . ASP A 1 125 ? -19.203 13.5 7.961 1 97.81 125 ASP A N 1
ATOM 968 C CA . ASP A 1 125 ? -20.531 12.969 7.637 1 97.81 125 ASP A CA 1
ATOM 969 C C . ASP A 1 125 ? -21.344 12.711 8.906 1 97.81 125 ASP A C 1
ATOM 971 O O . ASP A 1 125 ? -22.562 12.578 8.844 1 97.81 125 ASP A O 1
ATOM 975 N N . LEU A 1 126 ? -20.641 12.641 10.008 1 97.19 126 LEU A N 1
ATOM 976 C CA . LEU A 1 126 ? -21.312 12.344 11.273 1 97.19 126 LEU A CA 1
ATOM 977 C C . LEU A 1 126 ? -21.609 13.633 12.039 1 97.19 126 LEU A C 1
ATOM 979 O O . LEU A 1 126 ? -21.188 13.773 13.195 1 97.19 126 LEU A O 1
ATOM 983 N N . GLU A 1 127 ? -22.438 14.5 11.516 1 96.31 127 GLU A N 1
ATOM 984 C CA . GLU A 1 127 ? -22.734 15.82 12.062 1 96.31 127 GLU A CA 1
ATOM 985 C C . GLU A 1 127 ? -23.5 15.703 13.375 1 96.31 127 GLU A C 1
ATOM 987 O O . GLU A 1 127 ? -23.297 16.5 14.289 1 96.31 127 GLU A O 1
ATOM 992 N N . ILE A 1 128 ? -24.375 14.805 13.531 1 96.31 128 ILE A N 1
ATOM 993 C CA . ILE A 1 128 ? -25.234 14.648 14.711 1 96.31 128 ILE A CA 1
ATOM 994 C C . ILE A 1 128 ? -24.375 14.398 15.945 1 96.31 128 ILE A C 1
ATOM 996 O O . ILE A 1 128 ? -24.688 14.859 17.031 1 96.31 128 ILE A O 1
ATOM 1000 N N . GLY A 1 129 ? -23.188 13.75 15.797 1 97 129 GLY A N 1
ATOM 1001 C CA . GLY A 1 129 ? -22.297 13.445 16.906 1 97 129 GLY A CA 1
ATOM 1002 C C . GLY A 1 129 ? -21.094 14.375 16.984 1 97 129 GLY A C 1
ATOM 1003 O O . GLY A 1 129 ? -20.125 14.086 17.688 1 97 129 GLY A O 1
ATOM 1004 N N . ARG A 1 130 ? -21.25 15.5 16.406 1 98.31 130 ARG A N 1
ATOM 1005 C CA . ARG A 1 130 ? -20.109 16.406 16.344 1 98.31 130 ARG A CA 1
ATOM 1006 C C . ARG A 1 130 ? -19.781 16.969 17.719 1 98.31 130 ARG A C 1
ATOM 1008 O O . ARG A 1 130 ? -20.672 17.422 18.438 1 98.31 130 ARG A O 1
ATOM 1015 N N . GLU A 1 131 ? -18.469 16.922 18.062 1 98.81 131 GLU A N 1
ATOM 1016 C CA . GLU A 1 131 ? -18 17.453 19.328 1 98.81 131 GLU A CA 1
ATOM 1017 C C . GLU A 1 131 ? -17 18.594 19.109 1 98.81 131 GLU A C 1
ATOM 1019 O O . GLU A 1 131 ? -16.719 19.359 20.031 1 98.81 131 GLU A O 1
ATOM 1024 N N . VAL A 1 132 ? -16.438 18.703 18 1 98.88 132 VAL A N 1
ATOM 1025 C CA . VAL A 1 132 ? -15.453 19.734 17.688 1 98.88 132 VAL A CA 1
ATOM 1026 C C . VAL A 1 132 ? -15.938 20.547 16.484 1 98.88 132 VAL A C 1
ATOM 1028 O O . VAL A 1 132 ? -16.219 20 15.422 1 98.88 132 VAL A O 1
ATOM 1031 N N . THR A 1 133 ? -16.062 21.828 16.625 1 98.75 133 THR A N 1
ATOM 1032 C CA . THR A 1 133 ? -16.531 22.672 15.531 1 98.75 133 THR A CA 1
ATOM 1033 C C . THR A 1 133 ? -15.43 22.906 14.5 1 98.75 133 THR A C 1
ATOM 1035 O O . THR A 1 133 ? -14.25 22.734 14.797 1 98.75 133 THR A O 1
ATOM 1038 N N . THR A 1 134 ? -15.875 23.266 13.289 1 98.69 134 THR A N 1
ATOM 1039 C CA . THR A 1 134 ? -14.922 23.609 12.234 1 98.69 134 THR A CA 1
ATOM 1040 C C . THR A 1 134 ? -14.031 24.766 12.672 1 98.69 134 THR A C 1
ATOM 1042 O O . THR A 1 134 ? -12.836 24.781 12.391 1 98.69 134 THR A O 1
ATOM 1045 N N . GLU A 1 135 ? -14.602 25.672 13.336 1 98.69 135 GLU A N 1
ATOM 1046 C CA . GLU A 1 135 ? -13.883 26.859 13.789 1 98.69 135 GLU A CA 1
ATOM 1047 C C . GLU A 1 135 ? -12.781 26.5 14.773 1 98.69 135 GLU A C 1
ATOM 1049 O O . GLU A 1 135 ? -11.68 27.047 14.711 1 98.69 135 GLU A O 1
ATOM 1054 N N . GLU A 1 136 ? -13.086 25.641 15.695 1 98.75 136 GLU A N 1
ATOM 1055 C CA . GLU A 1 136 ? -12.07 25.172 16.641 1 98.75 136 GLU A CA 1
ATOM 1056 C C . GLU A 1 136 ? -10.898 24.531 15.891 1 98.75 136 GLU A C 1
ATOM 1058 O O . GLU A 1 136 ? -9.734 24.797 16.234 1 98.75 136 GLU A O 1
ATOM 1063 N N . GLY A 1 137 ? -11.211 23.734 14.898 1 98.81 137 GLY A N 1
ATOM 1064 C CA . GLY A 1 137 ? -10.164 23.109 14.109 1 98.81 137 GLY A CA 1
ATOM 1065 C C . GLY A 1 137 ? -9.305 24.109 13.359 1 98.81 137 GLY A C 1
ATOM 1066 O O . GLY A 1 137 ? -8.078 24 13.352 1 98.81 137 GLY A O 1
ATOM 1067 N N . GLN A 1 138 ? -9.938 25.062 12.734 1 98.75 138 GLN A N 1
ATOM 1068 C CA . GLN A 1 138 ? -9.227 26.094 11.977 1 98.75 138 GLN A CA 1
ATOM 1069 C C . GLN A 1 138 ? -8.305 26.906 12.891 1 98.75 138 GLN A C 1
ATOM 1071 O O . GLN A 1 138 ? -7.172 27.219 12.516 1 98.75 138 GLN A O 1
ATOM 1076 N N . ARG A 1 139 ? -8.844 27.234 14.016 1 98.75 139 ARG A N 1
ATOM 1077 C CA . ARG A 1 139 ? -8.055 28 14.977 1 98.75 139 ARG A CA 1
ATOM 1078 C C . ARG A 1 139 ? -6.816 27.219 15.406 1 98.75 139 ARG A C 1
ATOM 1080 O O . ARG A 1 139 ? -5.719 27.766 15.477 1 98.75 139 ARG A O 1
ATOM 1087 N N . LEU A 1 140 ? -7.031 25.984 15.719 1 98.75 140 LEU A N 1
ATOM 1088 C CA . LEU A 1 140 ? -5.91 25.156 16.141 1 98.75 140 LEU A CA 1
ATOM 1089 C C . LEU A 1 140 ? -4.863 25.062 15.031 1 98.75 140 LEU A C 1
ATOM 1091 O O . LEU A 1 140 ? -3.662 25.156 15.297 1 98.75 140 LEU A O 1
ATOM 1095 N N . ALA A 1 141 ? -5.309 24.828 13.812 1 98.62 141 ALA A N 1
ATOM 1096 C CA . ALA A 1 141 ? -4.387 24.75 12.68 1 98.62 141 ALA A CA 1
ATOM 1097 C C . ALA A 1 141 ? -3.557 26.031 12.555 1 98.62 141 ALA A C 1
ATOM 1099 O O . ALA A 1 141 ? -2.352 25.969 12.297 1 98.62 141 ALA A O 1
ATOM 1100 N N . LYS A 1 142 ? -4.203 27.141 12.711 1 98 142 LYS A N 1
ATOM 1101 C CA . LYS A 1 142 ? -3.502 28.422 12.664 1 98 142 LYS A CA 1
ATOM 1102 C C . LYS A 1 142 ? -2.441 28.5 13.758 1 98 142 LYS A C 1
ATOM 1104 O O . LYS A 1 142 ? -1.304 28.891 13.5 1 98 142 LYS A O 1
ATOM 1109 N N . ASP A 1 143 ? -2.834 28.141 14.961 1 97.56 143 ASP A N 1
ATOM 1110 C CA . ASP A 1 143 ? -1.918 28.156 16.094 1 97.56 143 ASP A CA 1
ATOM 1111 C C . ASP A 1 143 ? -0.705 27.266 15.836 1 97.56 143 ASP A C 1
ATOM 1113 O O . ASP A 1 143 ? 0.407 27.578 16.266 1 97.56 143 ASP A O 1
ATOM 1117 N N . LEU A 1 144 ? -0.94 26.188 15.164 1 97.38 144 LEU A N 1
ATOM 1118 C CA . LEU A 1 144 ? 0.108 25.203 14.93 1 97.38 144 LEU A CA 1
ATOM 1119 C C . LEU A 1 144 ? 0.823 25.484 13.609 1 97.38 144 LEU A C 1
ATOM 1121 O O . LEU A 1 144 ? 1.715 24.719 13.219 1 97.38 144 LEU A O 1
ATOM 1125 N N . ARG A 1 145 ? 0.388 26.438 12.883 1 95.38 145 ARG A N 1
ATOM 1126 C CA . ARG A 1 145 ? 1 26.844 11.625 1 95.38 145 ARG A CA 1
ATOM 1127 C C . ARG A 1 145 ? 0.95 25.719 10.602 1 95.38 145 ARG A C 1
ATOM 1129 O O . ARG A 1 145 ? 1.963 25.391 9.977 1 95.38 145 ARG A O 1
ATOM 1136 N N . CYS A 1 146 ? -0.205 25.172 10.477 1 97.12 146 CYS A N 1
ATOM 1137 C CA . CYS A 1 146 ? -0.369 24.109 9.484 1 97.12 146 CYS A CA 1
ATOM 1138 C C . CYS A 1 146 ? -1.677 24.281 8.719 1 97.12 146 CYS A C 1
ATOM 1140 O O . CYS A 1 146 ? -2.498 25.141 9.062 1 97.12 146 CYS A O 1
ATOM 1142 N N . GLY A 1 147 ? -1.79 23.594 7.531 1 97.94 147 GLY A N 1
ATOM 1143 C CA . GLY A 1 147 ? -3.035 23.609 6.781 1 97.94 147 GLY A CA 1
ATOM 1144 C C . GLY A 1 147 ? -4.176 22.922 7.512 1 97.94 147 GLY A C 1
ATOM 1145 O O . GLY A 1 147 ? -3.957 22.234 8.508 1 97.94 147 GLY A O 1
ATOM 1146 N N . PHE A 1 148 ? -5.383 23.203 6.957 1 98.81 148 PHE A N 1
ATOM 1147 C CA . PHE A 1 148 ? -6.566 22.625 7.586 1 98.81 148 PHE A CA 1
ATOM 1148 C C . PHE A 1 148 ? -7.574 22.172 6.535 1 98.81 148 PHE A C 1
ATOM 1150 O O . PHE A 1 148 ? -7.848 22.891 5.578 1 98.81 148 PHE A O 1
ATOM 1157 N N . ASN A 1 149 ? -8.016 20.953 6.68 1 98.88 149 ASN A N 1
ATOM 1158 C CA . ASN A 1 149 ? -9.133 20.438 5.898 1 98.88 149 ASN A CA 1
ATOM 1159 C C . ASN A 1 149 ? -10.117 19.656 6.77 1 98.88 149 ASN A C 1
ATOM 1161 O O . ASN A 1 149 ? -9.711 18.891 7.641 1 98.88 149 ASN A O 1
ATOM 1165 N N . GLU A 1 150 ? -11.352 19.953 6.617 1 98.81 150 GLU A N 1
ATOM 1166 C CA . GLU A 1 150 ? -12.406 19.125 7.188 1 98.81 150 GLU A CA 1
ATOM 1167 C C . GLU A 1 150 ? -13.109 18.297 6.109 1 98.81 150 GLU A C 1
ATOM 1169 O O . GLU A 1 150 ? -13.531 18.844 5.086 1 98.81 150 GLU A O 1
ATOM 1174 N N . LEU A 1 151 ? -13.188 16.984 6.32 1 98.69 151 LEU A N 1
ATOM 1175 C CA . LEU A 1 151 ? -13.734 16.109 5.293 1 98.69 151 LEU A CA 1
ATOM 1176 C C . LEU A 1 151 ? -14.242 14.805 5.906 1 98.69 151 LEU A C 1
ATOM 1178 O O . LEU A 1 151 ? -14.109 14.586 7.113 1 98.69 151 LEU A O 1
ATOM 1182 N N . SER A 1 152 ? -14.938 14.062 5.176 1 98.62 152 SER A N 1
ATOM 1183 C CA . SER A 1 152 ? -15.289 12.68 5.484 1 98.62 152 SER A CA 1
ATOM 1184 C C . SER A 1 152 ? -14.57 11.711 4.559 1 98.62 152 SER A C 1
ATOM 1186 O O . SER A 1 152 ? -14.875 11.633 3.367 1 98.62 152 SER A O 1
ATOM 1188 N N . VAL A 1 153 ? -13.656 10.984 5.141 1 97.69 153 VAL A N 1
ATOM 1189 C CA . VAL A 1 153 ? -12.961 9.977 4.348 1 97.69 153 VAL A CA 1
ATOM 1190 C C . VAL A 1 153 ? -13.977 9.016 3.734 1 97.69 153 VAL A C 1
ATOM 1192 O O . VAL A 1 153 ? -13.797 8.555 2.602 1 97.69 153 VAL A O 1
ATOM 1195 N N . ALA A 1 154 ? -15.039 8.758 4.469 1 96.38 154 ALA A N 1
ATOM 1196 C CA . ALA A 1 154 ? -16.047 7.805 4.031 1 96.38 154 ALA A CA 1
ATOM 1197 C C . ALA A 1 154 ? -16.797 8.32 2.797 1 96.38 154 ALA A C 1
ATOM 1199 O O . ALA A 1 154 ? -17.109 7.547 1.889 1 96.38 154 ALA A O 1
ATOM 1200 N N . GLU A 1 155 ? -16.953 9.609 2.674 1 95.94 155 GLU A N 1
ATOM 1201 C CA . GLU A 1 155 ? -17.891 10.117 1.671 1 95.94 155 GLU A CA 1
ATOM 1202 C C . GLU A 1 155 ? -17.156 10.852 0.554 1 95.94 155 GLU A C 1
ATOM 1204 O O . GLU A 1 155 ? -17.641 10.938 -0.573 1 95.94 155 GLU A O 1
ATOM 1209 N N . ALA A 1 156 ? -16.047 11.375 0.872 1 92.25 156 ALA A N 1
ATOM 1210 C CA . ALA A 1 156 ? -15.477 12.352 -0.053 1 92.25 156 ALA A CA 1
ATOM 1211 C C . ALA A 1 156 ? -14.117 11.898 -0.565 1 92.25 156 ALA A C 1
ATOM 1213 O O . ALA A 1 156 ? -13.078 12.406 -0.128 1 92.25 156 ALA A O 1
ATOM 1214 N N . VAL A 1 157 ? -14.109 11.07 -1.635 1 93.06 157 VAL A N 1
ATOM 1215 C CA . VAL A 1 157 ? -12.883 10.539 -2.221 1 93.06 157 VAL A CA 1
ATOM 1216 C C . VAL A 1 157 ? -12.039 11.688 -2.773 1 93.06 157 VAL A C 1
ATOM 1218 O O . VAL A 1 157 ? -10.82 11.719 -2.586 1 93.06 157 VAL A O 1
ATOM 1221 N N . SER A 1 158 ? -12.656 12.648 -3.377 1 96.38 158 SER A N 1
ATOM 1222 C CA . SER A 1 158 ? -11.953 13.758 -4.004 1 96.38 158 SER A CA 1
ATOM 1223 C C . SER A 1 158 ? -11.297 14.648 -2.957 1 96.38 158 SER A C 1
ATOM 1225 O O . SER A 1 158 ? -10.203 15.18 -3.182 1 96.38 158 SER A O 1
ATOM 1227 N N . ALA A 1 159 ? -11.992 14.789 -1.842 1 97.75 159 ALA A N 1
ATOM 1228 C CA . ALA A 1 159 ? -11.43 15.609 -0.773 1 97.75 159 ALA A CA 1
ATOM 1229 C C . ALA A 1 159 ? -10.195 14.953 -0.167 1 97.75 159 ALA A C 1
ATOM 1231 O O . ALA A 1 159 ? -9.234 15.641 0.2 1 97.75 159 ALA A O 1
ATOM 1232 N N . VAL A 1 160 ? -10.211 13.664 -0.051 1 98.19 160 VAL A N 1
ATOM 1233 C CA . VAL A 1 160 ? -9.062 12.922 0.459 1 98.19 160 VAL A CA 1
ATOM 1234 C C . VAL A 1 160 ? -7.867 13.109 -0.474 1 98.19 160 VAL A C 1
ATOM 1236 O O . VAL A 1 160 ? -6.77 13.453 -0.026 1 98.19 160 VAL A O 1
ATOM 1239 N N . GLU A 1 161 ? -8.094 12.969 -1.771 1 96.94 161 GLU A N 1
ATOM 1240 C CA . GLU A 1 161 ? -7.039 13.148 -2.764 1 96.94 161 GLU A CA 1
ATOM 1241 C C . GLU A 1 161 ? -6.473 14.57 -2.717 1 96.94 161 GLU A C 1
ATOM 1243 O O . GLU A 1 161 ? -5.258 14.758 -2.717 1 96.94 161 GLU A O 1
ATOM 1248 N N . ALA A 1 162 ? -7.395 15.523 -2.674 1 98 162 ALA A N 1
ATOM 1249 C CA . ALA A 1 162 ? -6.984 16.922 -2.641 1 98 162 ALA A CA 1
ATOM 1250 C C . ALA A 1 162 ? -6.117 17.219 -1.42 1 98 162 ALA A C 1
ATOM 1252 O O . ALA A 1 162 ? -5.145 17.969 -1.504 1 98 162 ALA A O 1
ATOM 1253 N N . THR A 1 163 ? -6.484 16.641 -0.335 1 98.69 163 THR A N 1
ATOM 1254 C CA . THR A 1 163 ? -5.754 16.844 0.91 1 98.69 163 THR A CA 1
ATOM 1255 C C . THR A 1 163 ? -4.34 16.281 0.813 1 98.69 163 THR A C 1
ATOM 1257 O O . THR A 1 163 ? -3.375 16.938 1.211 1 98.69 163 THR A O 1
ATOM 1260 N N . VAL A 1 164 ? -4.18 15.109 0.286 1 98.56 164 VAL A N 1
ATOM 1261 C CA . VAL A 1 164 ? -2.869 14.484 0.132 1 98.56 164 VAL A CA 1
ATOM 1262 C C . VAL A 1 164 ? -2.023 15.289 -0.853 1 98.56 164 VAL A C 1
ATOM 1264 O O . VAL A 1 164 ? -0.846 15.547 -0.598 1 98.56 164 VAL A O 1
ATOM 1267 N N . PHE A 1 165 ? -2.623 15.75 -1.92 1 98.5 165 PHE A N 1
ATOM 1268 C CA . PHE A 1 165 ? -1.9 16.531 -2.912 1 98.5 165 PHE A CA 1
ATOM 1269 C C . PHE A 1 165 ? -1.464 17.875 -2.328 1 98.5 165 PHE A C 1
ATOM 1271 O O . PHE A 1 165 ? -0.387 18.375 -2.656 1 98.5 165 PHE A O 1
ATOM 1278 N N . GLN A 1 166 ? -2.367 18.422 -1.504 1 98.62 166 GLN A N 1
ATOM 1279 C CA . GLN A 1 166 ? -1.985 19.641 -0.803 1 98.62 166 GLN A CA 1
ATOM 1280 C C . GLN A 1 166 ? -0.7 19.453 -0.006 1 98.62 166 GLN A C 1
ATOM 1282 O O . GLN A 1 166 ? 0.213 20.266 -0.071 1 98.62 166 GLN A O 1
ATOM 1287 N N . LEU A 1 167 ? -0.627 18.359 0.719 1 98.75 167 LEU A N 1
ATOM 1288 C CA . LEU A 1 167 ? 0.558 18.078 1.523 1 98.75 167 LEU A CA 1
ATOM 1289 C C . LEU A 1 167 ? 1.775 17.859 0.636 1 98.75 167 LEU A C 1
ATOM 1291 O O . LEU A 1 167 ? 2.871 18.328 0.94 1 98.75 167 LEU A O 1
ATOM 1295 N N . ILE A 1 168 ? 1.581 17.094 -0.448 1 98.56 168 ILE A N 1
ATOM 1296 C CA . ILE A 1 168 ? 2.682 16.844 -1.373 1 98.56 168 ILE A CA 1
ATOM 1297 C C . ILE A 1 168 ? 3.25 18.172 -1.869 1 98.56 168 ILE A C 1
ATOM 1299 O O . ILE A 1 168 ? 4.469 18.344 -1.923 1 98.56 168 ILE A O 1
ATOM 1303 N N . ARG A 1 169 ? 2.406 19.094 -2.195 1 98 169 ARG A N 1
ATOM 1304 C CA . ARG A 1 169 ? 2.842 20.406 -2.678 1 98 169 ARG A CA 1
ATOM 1305 C C . ARG A 1 169 ? 3.664 21.125 -1.62 1 98 169 ARG A C 1
ATOM 1307 O O . ARG A 1 169 ? 4.684 21.75 -1.937 1 98 169 ARG A O 1
ATOM 1314 N N . LEU A 1 170 ? 3.184 21.078 -0.381 1 97.62 170 LEU A N 1
ATOM 1315 C CA . LEU A 1 170 ? 3.924 21.703 0.707 1 97.62 170 LEU A CA 1
ATOM 1316 C C . LEU A 1 170 ? 5.32 21.109 0.83 1 97.62 170 LEU A C 1
ATOM 1318 O O . LEU A 1 170 ? 6.293 21.844 1.04 1 97.62 170 LEU A O 1
ATOM 1322 N N . VAL A 1 171 ? 5.438 19.797 0.674 1 97.88 171 VAL A N 1
ATOM 1323 C CA . VAL A 1 171 ? 6.719 19.094 0.782 1 97.88 171 VAL A CA 1
ATOM 1324 C C . VAL A 1 171 ? 7.625 19.5 -0.376 1 97.88 171 VAL A C 1
ATOM 1326 O O . VAL A 1 171 ? 8.805 19.812 -0.174 1 97.88 171 VAL A O 1
ATOM 1329 N N . LEU A 1 172 ? 7.035 19.5 -1.573 1 96.62 172 LEU A N 1
ATOM 1330 C CA . LEU A 1 172 ? 7.809 19.875 -2.754 1 96.62 172 LEU A CA 1
ATOM 1331 C C . LEU A 1 172 ? 8.312 21.312 -2.643 1 96.62 172 LEU A C 1
ATOM 1333 O O . LEU A 1 172 ? 9.453 21.594 -3.018 1 96.62 172 LEU A O 1
ATOM 1337 N N . ASP A 1 173 ? 7.484 22.188 -2.154 1 94.5 173 ASP A N 1
ATOM 1338 C CA . ASP A 1 173 ? 7.852 23.578 -1.986 1 94.5 173 ASP A CA 1
ATOM 1339 C C . ASP A 1 173 ? 9.023 23.734 -1.013 1 94.5 173 ASP A C 1
ATOM 1341 O O . ASP A 1 173 ? 9.883 24.594 -1.193 1 94.5 173 ASP A O 1
ATOM 1345 N N . GLN A 1 174 ? 9.008 22.922 -0.023 1 92.62 174 GLN A N 1
ATOM 1346 C CA . GLN A 1 174 ? 10.07 22.969 0.98 1 92.62 174 GLN A CA 1
ATOM 1347 C C . GLN A 1 174 ? 11.375 22.406 0.435 1 92.62 174 GLN A C 1
ATOM 1349 O O . GLN A 1 174 ? 12.461 22.797 0.87 1 92.62 174 GLN A O 1
ATOM 1354 N N . GLN A 1 175 ? 11.289 21.406 -0.443 1 88.75 175 GLN A N 1
ATOM 1355 C CA . GLN A 1 175 ? 12.477 20.75 -0.989 1 88.75 175 GLN A CA 1
ATOM 1356 C C . GLN A 1 175 ? 13.125 21.609 -2.072 1 88.75 175 GLN A C 1
ATOM 1358 O O . GLN A 1 175 ? 14.281 21.406 -2.428 1 88.75 175 GLN A O 1
ATOM 1363 N N . ARG A 1 176 ? 12.43 22.5 -2.695 1 82.25 176 ARG A N 1
ATOM 1364 C CA . ARG A 1 176 ? 12.984 23.375 -3.727 1 82.25 176 ARG A CA 1
ATOM 1365 C C . ARG A 1 176 ? 14.023 24.328 -3.139 1 82.25 176 ARG A C 1
ATOM 1367 O O . ARG A 1 176 ? 13.805 24.906 -2.074 1 82.25 176 ARG A O 1
ATOM 1374 N N . PRO A 1 177 ? 15.391 24.062 -3.721 1 68.19 177 PRO A N 1
ATOM 1375 C CA . PRO A 1 177 ? 16.438 24.953 -3.234 1 68.19 177 PRO A CA 1
ATOM 1376 C C . PRO A 1 177 ? 16.047 26.422 -3.354 1 68.19 177 PRO A C 1
ATOM 1378 O O . PRO A 1 177 ? 15.266 26.797 -4.227 1 68.19 177 PRO A O 1
ATOM 1381 N N . LEU A 1 178 ? 16.188 27.125 -2.238 1 58.22 178 LEU A N 1
ATOM 1382 C CA . LEU A 1 178 ? 16.062 28.578 -2.359 1 58.22 178 LEU A CA 1
ATOM 1383 C C . LEU A 1 178 ? 16.891 29.094 -3.541 1 58.22 178 LEU A C 1
ATOM 1385 O O . LEU A 1 178 ? 17.938 28.531 -3.865 1 58.22 178 LEU A O 1
ATOM 1389 N N . PRO A 1 179 ? 16.281 29.75 -4.43 1 53.56 179 PRO A N 1
ATOM 1390 C CA . PRO A 1 179 ? 17.109 30.328 -5.492 1 53.56 179 PRO A CA 1
ATOM 1391 C C . PRO A 1 179 ? 18.453 30.828 -4.984 1 53.56 179 PRO A C 1
ATOM 1393 O O . PRO A 1 179 ? 18.547 31.297 -3.848 1 53.56 179 PRO A O 1
ATOM 1396 N N . ASP A 1 180 ? 19.484 30.172 -5.363 1 49.59 180 ASP A N 1
ATOM 1397 C CA . ASP A 1 180 ? 20.812 30.656 -5.012 1 49.59 180 ASP A CA 1
ATOM 1398 C C . ASP A 1 180 ? 20.859 32.188 -5.047 1 49.59 180 ASP A C 1
ATOM 1400 O O . ASP A 1 180 ? 20.562 32.812 -6.074 1 49.59 180 ASP A O 1
ATOM 1404 N N . ARG A 1 181 ? 20.797 32.812 -3.895 1 44.88 181 ARG A N 1
ATOM 1405 C CA . ARG A 1 181 ? 21.047 34.25 -3.883 1 44.88 181 ARG A CA 1
ATOM 1406 C C . ARG A 1 181 ? 22.234 34.625 -4.773 1 44.88 181 ARG A C 1
ATOM 1408 O O . ARG A 1 181 ? 22.516 35.781 -4.988 1 44.88 181 ARG A O 1
ATOM 1415 N N . ARG A 1 182 ? 23.109 33.562 -4.977 1 49.75 182 ARG A N 1
ATOM 1416 C CA . ARG A 1 182 ? 24.297 33.906 -5.746 1 49.75 182 ARG A CA 1
ATOM 1417 C C . ARG A 1 182 ? 23.969 34.125 -7.215 1 49.75 182 ARG A C 1
ATOM 1419 O O . ARG A 1 182 ? 24.656 34.875 -7.91 1 49.75 182 ARG A O 1
ATOM 1426 N N . SER A 1 183 ? 22.969 33.344 -7.539 1 52.91 183 SER A N 1
ATOM 1427 C CA . SER A 1 183 ? 22.641 33.562 -8.945 1 52.91 183 SER A CA 1
ATOM 1428 C C . SER A 1 183 ? 21.969 34.938 -9.133 1 52.91 183 SER A C 1
ATOM 1430 O O . SER A 1 183 ? 22.203 35.625 -10.133 1 52.91 183 SER A O 1
ATOM 1432 N N . TYR A 1 184 ? 21.125 35.188 -8.078 1 50.09 184 TYR A N 1
ATOM 1433 C CA . TYR A 1 184 ? 20.516 36.5 -8.094 1 50.09 184 TYR A CA 1
ATOM 1434 C C . TYR A 1 184 ? 21.578 37.594 -7.871 1 50.09 184 TYR A C 1
ATOM 1436 O O . TYR A 1 184 ? 21.531 38.625 -8.516 1 50.09 184 TYR A O 1
AT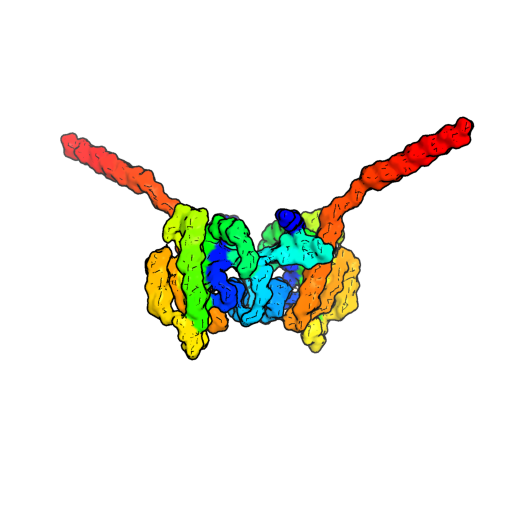OM 1444 N N . MET A 1 185 ? 22.406 37.188 -7.008 1 55.81 185 MET A N 1
ATOM 1445 C CA . MET A 1 185 ? 23.453 38.156 -6.738 1 55.81 185 MET A CA 1
ATOM 1446 C C . MET A 1 185 ? 24.406 38.281 -7.926 1 55.81 185 MET A C 1
ATOM 1448 O O . MET A 1 185 ? 24.875 39.375 -8.25 1 55.81 185 MET A O 1
ATOM 1452 N N . LEU A 1 186 ? 24.594 37.188 -8.578 1 58.44 186 LEU A N 1
ATOM 1453 C CA . LEU A 1 186 ? 25.453 37.219 -9.758 1 58.44 186 LEU A CA 1
ATOM 1454 C C . LEU A 1 186 ? 24.781 37.938 -10.914 1 58.44 186 LEU A C 1
ATOM 1456 O O . LEU A 1 186 ? 25.438 38.688 -11.648 1 58.44 186 LEU A O 1
ATOM 1460 N N . THR A 1 187 ? 23.516 37.75 -10.992 1 59.09 187 THR A N 1
ATOM 1461 C CA . THR A 1 187 ? 22.766 38.438 -12.023 1 59.09 187 THR A CA 1
ATOM 1462 C C . THR A 1 187 ? 22.688 39.938 -11.703 1 59.09 187 THR A C 1
ATOM 1464 O O . THR A 1 187 ? 22.812 40.781 -12.594 1 59.09 187 THR A O 1
ATOM 1467 N N . VAL A 1 188 ? 22.594 40.219 -10.406 1 61.06 188 VAL A N 1
ATOM 1468 C CA . VAL A 1 188 ? 22.547 41.625 -9.969 1 61.06 188 VAL A CA 1
ATOM 1469 C C . VAL A 1 188 ? 23.922 42.25 -10.117 1 61.06 188 VAL A C 1
ATOM 1471 O O . VAL A 1 188 ? 24.047 43.406 -10.547 1 61.06 188 VAL A O 1
ATOM 1474 N N . ARG A 1 189 ? 24.953 41.531 -9.812 1 60.53 189 ARG A N 1
ATOM 1475 C CA . ARG A 1 189 ? 26.328 42 -9.953 1 60.53 189 ARG A CA 1
ATOM 1476 C C . ARG A 1 189 ? 26.688 42.219 -11.422 1 60.53 189 ARG A C 1
ATOM 1478 O O . ARG A 1 189 ? 27.312 43.219 -11.773 1 60.53 189 ARG A O 1
ATOM 1485 N N . HIS A 1 190 ? 26.203 41.281 -12.234 1 58.28 190 HIS A N 1
ATOM 1486 C CA . HIS A 1 190 ? 26.5 41.406 -13.656 1 58.28 190 HIS A CA 1
ATOM 1487 C C . HIS A 1 190 ? 25.75 42.594 -14.273 1 58.28 190 HIS A C 1
ATOM 1489 O O . HIS A 1 190 ? 26.281 43.281 -15.125 1 58.28 190 HIS A O 1
ATOM 1495 N N . ALA A 1 191 ? 24.578 42.812 -13.695 1 58.91 191 ALA A N 1
ATOM 1496 C CA . ALA A 1 191 ? 23.781 43.969 -14.172 1 58.91 191 ALA A CA 1
ATOM 1497 C C . ALA A 1 191 ? 24.391 45.281 -13.727 1 58.91 191 ALA A C 1
ATOM 1499 O O . ALA A 1 191 ? 24.406 46.25 -14.492 1 58.91 191 ALA A O 1
ATOM 1500 N N . LEU A 1 192 ? 25.016 45.25 -12.531 1 57.09 192 LEU A N 1
ATOM 1501 C CA . LEU A 1 192 ? 25.656 46.438 -11.992 1 57.09 192 LEU A CA 1
ATOM 1502 C C . LEU A 1 192 ? 26.969 46.719 -12.711 1 57.09 192 LEU A C 1
ATOM 1504 O O . LEU A 1 192 ? 27.281 47.875 -12.992 1 57.09 192 LEU A O 1
ATOM 1508 N N . THR A 1 193 ? 27.688 45.656 -13 1 60.62 193 THR A N 1
ATOM 1509 C CA . THR A 1 193 ? 28.969 45.812 -13.688 1 60.62 193 THR A CA 1
ATOM 1510 C C . THR A 1 193 ? 28.75 46.312 -15.117 1 60.62 193 THR A C 1
ATOM 1512 O O . THR A 1 193 ? 29.516 47.156 -15.602 1 60.62 193 THR A O 1
ATOM 1515 N N . ARG A 1 194 ? 27.734 45.812 -15.656 1 54.78 194 ARG A N 1
ATOM 1516 C CA . ARG A 1 194 ? 27.438 46.281 -17.016 1 54.78 194 ARG A CA 1
ATOM 1517 C C . ARG A 1 194 ? 27.031 47.719 -17.031 1 54.78 194 ARG A C 1
ATOM 1519 O O . ARG A 1 194 ? 27.375 48.469 -17.953 1 54.78 194 ARG A O 1
ATOM 1526 N N . LYS A 1 195 ? 26.344 48.156 -15.961 1 55.31 195 LYS A N 1
ATOM 1527 C CA . LYS A 1 195 ? 25.922 49.562 -15.852 1 55.31 195 LYS A CA 1
ATOM 1528 C C . LYS A 1 195 ? 27.109 50.469 -15.586 1 55.31 195 LYS A C 1
ATOM 1530 O O . LYS A 1 195 ? 27.188 51.594 -16.125 1 55.31 195 LYS A O 1
ATOM 1535 N N . LEU A 1 196 ? 28.078 49.938 -14.945 1 56.34 196 LEU A N 1
ATOM 1536 C CA . LEU A 1 196 ? 29.266 50.719 -14.641 1 56.34 196 LEU A CA 1
ATOM 1537 C C . LEU A 1 196 ? 30.156 50.844 -15.875 1 56.34 196 LEU A C 1
ATOM 1539 O O . LEU A 1 196 ? 30.766 51.906 -16.094 1 56.34 196 LEU A O 1
ATOM 1543 N N . THR A 1 197 ? 30.172 49.812 -16.734 1 59.31 197 THR A N 1
ATOM 1544 C CA . THR A 1 197 ? 30.984 49.844 -17.938 1 59.31 197 THR A CA 1
ATOM 1545 C C . THR A 1 197 ? 30.359 50.75 -19 1 59.31 197 THR A C 1
ATOM 1547 O O . THR A 1 197 ? 31.062 51.375 -19.766 1 59.31 197 THR A O 1
ATOM 1550 N N . ARG A 1 198 ? 29 50.719 -18.938 1 54.94 198 ARG A N 1
ATOM 1551 C CA . ARG A 1 198 ? 28.312 51.562 -19.906 1 54.94 198 ARG A CA 1
ATOM 1552 C C . ARG A 1 198 ? 28.453 53.031 -19.547 1 54.94 198 ARG A C 1
ATOM 1554 O O . ARG A 1 198 ? 28.453 53.906 -20.422 1 54.94 198 ARG A O 1
ATOM 1561 N N . SER A 1 199 ? 28.469 53.344 -18.219 1 52.28 199 SER A N 1
ATOM 1562 C CA . SER A 1 199 ? 28.625 54.719 -17.75 1 52.28 199 SER A CA 1
ATOM 1563 C C . SER A 1 199 ? 30.031 55.281 -18.062 1 52.28 199 SER A C 1
ATOM 1565 O O . SER A 1 199 ? 30.219 56.469 -18.172 1 52.28 199 SER A O 1
ATOM 1567 N N . LYS A 1 200 ? 31.016 54.406 -18.172 1 53.81 200 LYS A N 1
ATOM 1568 C CA . LYS A 1 200 ? 32.375 54.844 -18.469 1 53.81 200 LYS A CA 1
ATOM 1569 C C . LYS A 1 200 ? 32.531 55.219 -19.938 1 53.81 200 LYS A C 1
ATOM 1571 O O . LYS A 1 200 ? 33.344 56.062 -20.297 1 53.81 200 LYS A O 1
ATOM 1576 N N . THR A 1 201 ? 31.734 54.562 -20.812 1 53.38 201 THR A N 1
ATOM 1577 C CA . THR A 1 201 ? 31.953 54.812 -22.234 1 53.38 201 THR A CA 1
ATOM 1578 C C . THR A 1 201 ? 31.344 56.156 -22.625 1 53.38 201 THR A C 1
ATOM 1580 O O . THR A 1 201 ? 31.672 56.719 -23.688 1 53.38 201 THR A O 1
ATOM 1583 N N . MET A 1 202 ? 30.328 56.625 -21.844 1 49.66 202 MET A N 1
ATOM 1584 C CA . MET A 1 202 ? 29.719 57.875 -22.297 1 49.66 202 MET A CA 1
ATOM 1585 C C . MET A 1 202 ? 30.594 59.062 -21.938 1 49.66 202 MET A C 1
ATOM 1587 O O . MET A 1 202 ? 30.312 60.188 -22.359 1 49.66 202 MET A O 1
ATOM 1591 N N . GLN A 1 203 ? 31.406 58.875 -20.938 1 42.78 203 GLN A N 1
ATOM 1592 C CA . GLN A 1 203 ? 32.125 60.094 -20.547 1 42.78 203 GLN A CA 1
ATOM 1593 C C . GLN A 1 203 ? 33.344 60.312 -21.453 1 42.78 203 GLN A C 1
ATOM 1595 O O . GLN A 1 203 ? 34 61.375 -21.359 1 42.78 203 GLN A O 1
ATOM 1600 N N . TRP A 1 204 ? 33.656 59.312 -22.328 1 39.31 204 TRP A N 1
ATOM 1601 C CA . TRP A 1 204 ? 34.656 59.812 -23.25 1 39.31 204 TRP A CA 1
ATOM 1602 C C . TRP A 1 204 ? 34.031 60.406 -24.5 1 39.31 204 TRP A C 1
ATOM 1604 O O . TRP A 1 204 ? 32.969 59.969 -24.938 1 39.31 204 TRP A O 1
ATOM 1614 N N . ASN B 1 1 ? 14.617 -7.043 30.125 1 22.64 1 ASN B N 1
ATOM 1615 C CA . ASN B 1 1 ? 14.406 -8.102 29.141 1 22.64 1 ASN B CA 1
ATOM 1616 C C . ASN B 1 1 ? 13.969 -7.531 27.797 1 22.64 1 ASN B C 1
ATOM 1618 O O . ASN B 1 1 ? 12.875 -6.973 27.688 1 22.64 1 ASN B O 1
ATOM 1622 N N . SER B 1 2 ? 14.867 -6.812 27.062 1 29.36 2 SER B N 1
ATOM 1623 C CA . SER B 1 2 ? 14.781 -6.203 25.75 1 29.36 2 SER B CA 1
ATOM 1624 C C . SER B 1 2 ? 14.156 -7.16 24.734 1 29.36 2 SER B C 1
ATOM 1626 O O . SER B 1 2 ? 14.641 -8.281 24.562 1 29.36 2 SER B O 1
ATOM 1628 N N . GLY B 1 3 ? 12.945 -7.488 24.734 1 33.38 3 GLY B N 1
ATOM 1629 C CA . GLY B 1 3 ? 12.336 -8.492 23.875 1 33.38 3 GLY B CA 1
ATOM 1630 C C . GLY B 1 3 ? 13.016 -8.609 22.531 1 33.38 3 GLY B C 1
ATOM 1631 O O . GLY B 1 3 ? 13.602 -7.648 22.031 1 33.38 3 GLY B O 1
ATOM 1632 N N . PRO B 1 4 ? 13.578 -9.828 22.188 1 37.91 4 PRO B N 1
ATOM 1633 C CA . PRO B 1 4 ? 14.438 -9.984 21.016 1 37.91 4 PRO B CA 1
ATOM 1634 C C . PRO B 1 4 ? 13.922 -9.195 19.812 1 37.91 4 PRO B C 1
ATOM 1636 O O . PRO B 1 4 ? 12.75 -9.305 19.438 1 37.91 4 PRO B O 1
ATOM 1639 N N . SER B 1 5 ? 13.992 -8.008 19.625 1 45.72 5 SER B N 1
ATOM 1640 C CA . SER B 1 5 ? 13.797 -7.258 18.391 1 45.72 5 SER B CA 1
ATOM 1641 C C . SER B 1 5 ? 14.133 -8.109 17.156 1 45.72 5 SER B C 1
ATOM 1643 O O . SER B 1 5 ? 15.266 -8.07 16.672 1 45.72 5 SER B O 1
ATOM 1645 N N . GLY B 1 6 ? 13.883 -9.438 17.109 1 56.66 6 GLY B N 1
ATOM 1646 C CA . GLY B 1 6 ? 14.383 -10.383 16.125 1 56.66 6 GLY B CA 1
ATOM 1647 C C . GLY B 1 6 ? 14.289 -9.867 14.695 1 56.66 6 GLY B C 1
ATOM 1648 O O . GLY B 1 6 ? 13.461 -9.008 14.391 1 56.66 6 GLY B O 1
ATOM 1649 N N . LYS B 1 7 ? 15.375 -9.992 13.805 1 80.44 7 LYS B N 1
ATOM 1650 C CA . LYS B 1 7 ? 15.625 -9.531 12.445 1 80.44 7 LYS B CA 1
ATOM 1651 C C . LYS B 1 7 ? 14.531 -10.008 11.492 1 80.44 7 LYS B C 1
ATOM 1653 O O . LYS B 1 7 ? 14.172 -11.195 11.492 1 80.44 7 LYS B O 1
ATOM 1658 N N . MET B 1 8 ? 13.633 -9.195 10.945 1 92.94 8 MET B N 1
ATOM 1659 C CA . MET B 1 8 ? 12.633 -9.539 9.945 1 92.94 8 MET B CA 1
ATOM 1660 C C . MET B 1 8 ? 13.289 -9.992 8.648 1 92.94 8 MET B C 1
ATOM 1662 O O . MET B 1 8 ? 14.289 -9.422 8.219 1 92.94 8 MET B O 1
ATOM 1666 N N . VAL B 1 9 ? 12.836 -11.133 8.078 1 95.81 9 VAL B N 1
ATOM 1667 C CA . VAL B 1 9 ? 13.336 -11.633 6.801 1 95.81 9 VAL B CA 1
ATOM 1668 C C . VAL B 1 9 ? 12.633 -10.906 5.656 1 95.81 9 VAL B C 1
ATOM 1670 O O . VAL B 1 9 ? 11.398 -10.891 5.59 1 95.81 9 VAL B O 1
ATOM 1673 N N . PRO B 1 10 ? 13.406 -10.273 4.781 1 97.62 10 PRO B N 1
ATOM 1674 C CA . PRO B 1 10 ? 12.766 -9.602 3.652 1 97.62 10 PRO B CA 1
ATOM 1675 C C . PRO B 1 10 ? 12.219 -10.578 2.617 1 97.62 10 PRO B C 1
ATOM 1677 O O . PRO B 1 10 ? 12.875 -11.562 2.277 1 97.62 10 PRO B O 1
ATOM 1680 N N . VAL B 1 11 ? 11.039 -10.391 2.18 1 98.38 11 VAL B N 1
ATOM 1681 C CA . VAL B 1 11 ? 10.398 -11.164 1.123 1 98.38 11 VAL B CA 1
ATOM 1682 C C . VAL B 1 11 ? 9.727 -10.227 0.124 1 98.38 11 VAL B C 1
ATOM 1684 O O . VAL B 1 11 ? 8.898 -9.391 0.503 1 98.38 11 VAL B O 1
ATOM 1687 N N . LYS B 1 12 ? 10.109 -10.336 -1.161 1 98.75 12 LYS B N 1
ATOM 1688 C CA . LYS B 1 12 ? 9.578 -9.5 -2.234 1 98.75 12 LYS B CA 1
ATOM 1689 C C . LYS B 1 12 ? 8.773 -10.328 -3.23 1 98.75 12 LYS B C 1
ATOM 1691 O O . LYS B 1 12 ? 9.297 -11.266 -3.834 1 98.75 12 LYS B O 1
ATOM 1696 N N . LEU B 1 13 ? 7.504 -9.93 -3.383 1 98.88 13 LEU B N 1
ATOM 1697 C CA . LEU B 1 13 ? 6.633 -10.688 -4.273 1 98.88 13 LEU B CA 1
ATOM 1698 C C . LEU B 1 13 ? 6.176 -9.828 -5.445 1 98.88 13 LEU B C 1
ATOM 1700 O O . LEU B 1 13 ? 5.906 -8.633 -5.281 1 98.88 13 LEU B O 1
ATOM 1704 N N . LEU B 1 14 ? 6.07 -10.469 -6.617 1 98.75 14 LEU B N 1
ATOM 1705 C CA . LEU B 1 14 ? 5.594 -9.812 -7.828 1 98.75 14 LEU B CA 1
ATOM 1706 C C . LEU B 1 14 ? 4.355 -10.516 -8.375 1 98.75 14 LEU B C 1
ATOM 1708 O O . LEU B 1 14 ? 4.332 -11.742 -8.492 1 98.75 14 LEU B O 1
ATOM 1712 N N . ILE B 1 15 ? 3.34 -9.719 -8.664 1 97.94 15 ILE B N 1
ATOM 1713 C CA . ILE B 1 15 ? 2.105 -10.242 -9.234 1 97.94 15 ILE B CA 1
ATOM 1714 C C . ILE B 1 15 ? 2.102 -10.031 -10.75 1 97.94 15 ILE B C 1
ATOM 1716 O O . ILE B 1 15 ? 2.24 -8.898 -11.219 1 97.94 15 ILE B O 1
ATOM 1720 N N . LEU B 1 16 ? 1.934 -11.133 -11.469 1 97.62 16 LEU B N 1
ATOM 1721 C CA . LEU B 1 16 ? 1.975 -11.094 -12.93 1 97.62 16 LEU B CA 1
ATOM 1722 C C . LEU B 1 16 ? 0.742 -11.758 -13.531 1 97.62 16 LEU B C 1
ATOM 1724 O O . LEU B 1 16 ? 0.135 -12.633 -12.898 1 97.62 16 LEU B O 1
ATOM 1728 N N . GLY B 1 17 ? 0.452 -11.391 -14.711 1 96.62 17 GLY B N 1
ATOM 1729 C CA . GLY B 1 17 ? -0.668 -11.914 -15.469 1 96.62 17 GLY B CA 1
ATOM 1730 C C . GLY B 1 17 ? -1.203 -10.938 -16.5 1 96.62 17 GLY B C 1
ATOM 1731 O O . GLY B 1 17 ? -0.821 -9.766 -16.516 1 96.62 17 GLY B O 1
ATOM 1732 N N . ALA B 1 18 ? -2.107 -11.445 -17.281 1 95.06 18 ALA B N 1
ATOM 1733 C CA . ALA B 1 18 ? -2.742 -10.609 -18.312 1 95.06 18 ALA B CA 1
ATOM 1734 C C . ALA B 1 18 ? -3.637 -9.555 -17.672 1 95.06 18 ALA B C 1
ATOM 1736 O O . ALA B 1 18 ? -3.871 -9.578 -16.453 1 95.06 18 ALA B O 1
ATOM 1737 N N . GLN B 1 19 ? -4.004 -8.57 -18.5 1 92.38 19 GLN B N 1
ATOM 1738 C CA . GLN B 1 19 ? -4.914 -7.527 -18.047 1 92.38 19 GLN B CA 1
ATOM 1739 C C . GLN B 1 19 ? -6.246 -8.117 -17.578 1 92.38 19 GLN B C 1
ATOM 1741 O O . GLN B 1 19 ? -6.754 -9.062 -18.203 1 92.38 19 GLN B O 1
ATOM 1746 N N . ASN B 1 20 ? -6.766 -7.609 -16.5 1 92.62 20 ASN B N 1
ATOM 1747 C CA . ASN B 1 20 ? -8.102 -7.902 -16 1 92.62 20 ASN B CA 1
ATOM 1748 C C . ASN B 1 20 ? -8.188 -9.312 -15.414 1 92.62 20 ASN B C 1
ATOM 1750 O O . ASN B 1 20 ? -9.258 -9.914 -15.398 1 92.62 20 ASN B O 1
ATOM 1754 N N . THR B 1 21 ? -7.078 -9.891 -15.031 1 95.81 21 THR B N 1
ATOM 1755 C CA . THR B 1 21 ? -7.102 -11.211 -14.406 1 95.81 21 THR B CA 1
ATOM 1756 C C . THR B 1 21 ? -7.359 -11.102 -12.906 1 95.81 21 THR B C 1
ATOM 1758 O O . THR B 1 21 ? -7.676 -12.102 -12.25 1 95.81 21 THR B O 1
ATOM 1761 N N . GLY B 1 22 ? -7.129 -9.914 -12.305 1 94.94 22 GLY B N 1
ATOM 1762 C CA . GLY B 1 22 ? -7.402 -9.695 -10.891 1 94.94 22 GLY B CA 1
ATOM 1763 C C . GLY B 1 22 ? -6.156 -9.383 -10.086 1 94.94 22 GLY B C 1
ATOM 1764 O O . GLY B 1 22 ? -6.137 -9.555 -8.867 1 94.94 22 GLY B O 1
ATOM 1765 N N . LYS B 1 23 ? -5.027 -8.93 -10.719 1 95.81 23 LYS B N 1
ATOM 1766 C CA . LYS B 1 23 ? -3.756 -8.648 -10.055 1 95.81 23 LYS B CA 1
ATOM 1767 C C . LYS B 1 23 ? -3.924 -7.605 -8.953 1 95.81 23 LYS B C 1
ATOM 1769 O O . LYS B 1 23 ? -3.572 -7.852 -7.801 1 95.81 23 LYS B O 1
ATOM 1774 N N . THR B 1 24 ? -4.555 -6.469 -9.359 1 92.75 24 THR B N 1
ATOM 1775 C CA . THR B 1 24 ? -4.762 -5.383 -8.406 1 92.75 24 THR B CA 1
ATOM 1776 C C . THR B 1 24 ? -5.738 -5.801 -7.312 1 92.75 24 THR B C 1
ATOM 1778 O O . THR B 1 24 ? -5.504 -5.535 -6.133 1 92.75 24 THR B O 1
ATOM 1781 N N . ALA B 1 25 ? -6.824 -6.461 -7.781 1 94.19 25 ALA B N 1
ATOM 1782 C CA . ALA B 1 25 ? -7.824 -6.91 -6.816 1 94.19 25 ALA B CA 1
ATOM 1783 C C . ALA B 1 25 ? -7.211 -7.855 -5.789 1 94.19 25 ALA B C 1
ATOM 1785 O O . ALA B 1 25 ? -7.555 -7.805 -4.605 1 94.19 25 ALA B O 1
ATOM 1786 N N . LEU B 1 26 ? -6.328 -8.75 -6.223 1 95.88 26 LEU B N 1
ATOM 1787 C CA . LEU B 1 26 ? -5.684 -9.688 -5.316 1 95.88 26 LEU B CA 1
ATOM 1788 C C . LEU B 1 26 ? -4.832 -8.961 -4.285 1 95.88 26 LEU B C 1
ATOM 1790 O O . LEU B 1 26 ? -4.914 -9.25 -3.09 1 95.88 26 LEU B O 1
ATOM 1794 N N . CYS B 1 27 ? -4.027 -8.008 -4.719 1 94.69 27 CYS B N 1
ATOM 1795 C CA . CYS B 1 27 ? -3.18 -7.234 -3.82 1 94.69 27 CYS B CA 1
ATOM 1796 C C . CYS B 1 27 ? -4.016 -6.496 -2.783 1 94.69 27 CYS B C 1
ATOM 1798 O O . CYS B 1 27 ? -3.729 -6.562 -1.586 1 94.69 27 CYS B O 1
ATOM 1800 N N . VAL B 1 28 ? -5.02 -5.848 -3.26 1 91.75 28 VAL B N 1
ATOM 1801 C CA . VAL B 1 28 ? -5.863 -5.047 -2.375 1 91.75 28 VAL B CA 1
ATOM 1802 C C . VAL B 1 28 ? -6.598 -5.961 -1.396 1 91.75 28 VAL B C 1
ATOM 1804 O O . VAL B 1 28 ? -6.68 -5.66 -0.203 1 91.75 28 VAL B O 1
ATOM 1807 N N . ARG B 1 29 ? -7.125 -7.098 -1.88 1 93 29 ARG B N 1
ATOM 1808 C CA . ARG B 1 29 ? -7.801 -8.062 -1.017 1 93 29 ARG B CA 1
ATOM 1809 C C . ARG B 1 29 ? -6.867 -8.562 0.085 1 93 29 ARG B C 1
ATOM 1811 O O . ARG B 1 29 ? -7.27 -8.656 1.247 1 93 29 ARG B O 1
ATOM 1818 N N . PHE B 1 30 ? -5.723 -8.82 -0.284 1 94.19 30 PHE B N 1
ATOM 1819 C CA . PHE B 1 30 ? -4.746 -9.328 0.676 1 94.19 30 PHE B CA 1
ATOM 1820 C C . PHE B 1 30 ? -4.434 -8.273 1.73 1 94.19 30 PHE B C 1
ATOM 1822 O O . PHE B 1 30 ? -4.355 -8.578 2.922 1 94.19 30 PHE B O 1
ATOM 1829 N N . MET B 1 31 ? -4.285 -7.082 1.271 1 89.62 31 MET B N 1
ATOM 1830 C CA . MET B 1 31 ? -3.814 -6.008 2.143 1 89.62 31 MET B CA 1
ATOM 1831 C C . MET B 1 31 ? -4.945 -5.477 3.014 1 89.62 31 MET B C 1
ATOM 1833 O O . MET B 1 31 ? -4.727 -5.109 4.168 1 89.62 31 MET B O 1
ATOM 1837 N N . THR B 1 32 ? -6.156 -5.418 2.471 1 85.44 32 THR B N 1
ATOM 1838 C CA . THR B 1 32 ? -7.211 -4.688 3.17 1 85.44 32 THR B CA 1
ATOM 1839 C C . THR B 1 32 ? -8.359 -5.617 3.537 1 85.44 32 THR B C 1
ATOM 1841 O O . THR B 1 32 ? -9.25 -5.242 4.305 1 85.44 32 THR B O 1
ATOM 1844 N N . LYS B 1 33 ? -8.43 -6.848 2.922 1 88.25 33 LYS B N 1
ATOM 1845 C CA . LYS B 1 33 ? -9.5 -7.828 3.078 1 88.25 33 LYS B CA 1
ATOM 1846 C C . LYS B 1 33 ? -10.758 -7.395 2.338 1 88.25 33 LYS B C 1
ATOM 1848 O O . LYS B 1 33 ? -11.781 -8.086 2.381 1 88.25 33 LYS B O 1
ATOM 1853 N N . ARG B 1 34 ? -10.57 -6.328 1.618 1 86.31 34 ARG B N 1
ATOM 1854 C CA . ARG B 1 34 ? -11.703 -5.836 0.841 1 86.31 34 ARG B CA 1
ATOM 1855 C C . ARG B 1 34 ? -11.508 -6.102 -0.647 1 86.31 34 ARG B C 1
ATOM 1857 O O . ARG B 1 34 ? -10.375 -6.133 -1.13 1 86.31 34 ARG B O 1
ATOM 1864 N N . PHE B 1 35 ? -12.727 -6.207 -1.218 1 90.38 35 PHE B N 1
ATOM 1865 C CA . PHE B 1 35 ? -12.68 -6.445 -2.654 1 90.38 35 PHE B CA 1
ATOM 1866 C C . PHE B 1 35 ? -12.922 -5.156 -3.428 1 90.38 35 PHE B C 1
ATOM 1868 O O . PHE B 1 35 ? -13.805 -4.367 -3.076 1 90.38 35 PHE B O 1
ATOM 1875 N N . ILE B 1 36 ? -12 -5.012 -4.457 1 86.38 36 ILE B N 1
ATOM 1876 C CA . ILE B 1 36 ? -12.195 -3.9 -5.383 1 86.38 36 ILE B CA 1
ATOM 1877 C C . ILE B 1 36 ? -12.461 -4.438 -6.789 1 86.38 36 ILE B C 1
ATOM 1879 O O . ILE B 1 36 ? -11.719 -5.289 -7.285 1 86.38 36 ILE B O 1
ATOM 1883 N N . GLY B 1 37 ? -13.609 -4.035 -7.422 1 78.5 37 GLY B N 1
ATOM 1884 C CA . GLY B 1 37 ? -13.977 -4.543 -8.734 1 78.5 37 GLY B CA 1
ATOM 1885 C C . GLY B 1 37 ? -13.43 -3.703 -9.875 1 78.5 37 GLY B C 1
ATOM 1886 O O . GLY B 1 37 ? -13.297 -4.188 -11 1 78.5 37 GLY B O 1
ATOM 1887 N N . GLU B 1 38 ? -13.312 -2.371 -9.734 1 76.31 38 GLU B N 1
ATOM 1888 C CA . GLU B 1 38 ? -12.781 -1.464 -10.75 1 76.31 38 GLU B CA 1
ATOM 1889 C C . GLU B 1 38 ? -11.555 -0.718 -10.234 1 76.31 38 GLU B C 1
ATOM 1891 O O . GLU B 1 38 ? -11.508 -0.319 -9.07 1 76.31 38 GLU B O 1
ATOM 1896 N N . TYR B 1 39 ? -10.469 -0.832 -11.062 1 72.81 39 TYR B N 1
ATOM 1897 C CA . TYR B 1 39 ? -9.266 -0.131 -10.633 1 72.81 39 TYR B CA 1
ATOM 1898 C C . TYR B 1 39 ? -8.531 0.459 -11.836 1 72.81 39 TYR B C 1
ATOM 1900 O O . TYR B 1 39 ? -8.688 -0.015 -12.961 1 72.81 39 TYR B O 1
ATOM 1908 N N . ASP B 1 40 ? -7.812 1.531 -11.484 1 74.44 40 ASP B N 1
ATOM 1909 C CA . ASP B 1 40 ? -6.918 2.131 -12.469 1 74.44 40 ASP B CA 1
ATOM 1910 C C . ASP B 1 40 ? -5.754 1.196 -12.789 1 74.44 40 ASP B C 1
ATOM 1912 O O . ASP B 1 40 ? -4.82 1.061 -12 1 74.44 40 ASP B O 1
ATOM 1916 N N . HIS B 1 41 ? -5.719 0.634 -13.992 1 73.62 41 HIS B N 1
ATOM 1917 C CA . HIS B 1 41 ? -4.75 -0.372 -14.414 1 73.62 41 HIS B CA 1
ATOM 1918 C C . HIS B 1 41 ? -3.398 0.261 -14.719 1 73.62 41 HIS B C 1
ATOM 1920 O O . HIS B 1 41 ? -2.414 -0.446 -14.945 1 73.62 41 HIS B O 1
ATOM 1926 N N . LYS B 1 42 ? -3.369 1.522 -14.703 1 77.62 42 LYS B N 1
ATOM 1927 C CA . LYS B 1 42 ? -2.139 2.217 -15.07 1 77.62 42 LYS B CA 1
ATOM 1928 C C . LYS B 1 42 ? -1.31 2.561 -13.836 1 77.62 42 LYS B C 1
ATOM 1930 O O . LYS B 1 42 ? -0.244 3.17 -13.945 1 77.62 42 LYS B O 1
ATOM 1935 N N . LYS B 1 43 ? -1.74 2.113 -12.812 1 84 43 LYS B N 1
ATOM 1936 C CA . LYS B 1 43 ? -1.062 2.484 -11.578 1 84 43 LYS B CA 1
ATOM 1937 C C . LYS B 1 43 ? -0.25 1.318 -11.023 1 84 43 LYS B C 1
ATOM 1939 O O . LYS B 1 43 ? -0.756 0.2 -10.906 1 84 43 LYS B O 1
ATOM 1944 N N . GLU B 1 44 ? 1.019 1.6 -10.906 1 91.81 44 GLU B N 1
ATOM 1945 C CA . GLU B 1 44 ? 1.892 0.678 -10.188 1 91.81 44 GLU B CA 1
ATOM 1946 C C . GLU B 1 44 ? 1.929 1.005 -8.695 1 91.81 44 GLU B C 1
ATOM 1948 O O . GLU B 1 44 ? 2.018 2.174 -8.312 1 91.81 44 GLU B O 1
ATOM 1953 N N . VAL B 1 45 ? 1.756 -0.021 -7.922 1 94.19 45 VAL B N 1
ATOM 1954 C CA . VAL B 1 45 ? 1.746 0.204 -6.48 1 94.19 45 VAL B CA 1
ATOM 1955 C C . VAL B 1 45 ? 2.574 -0.873 -5.785 1 94.19 45 VAL B C 1
ATOM 1957 O O . VAL B 1 45 ? 2.484 -2.055 -6.129 1 94.19 45 VAL B O 1
ATOM 1960 N N . THR B 1 46 ? 3.467 -0.463 -4.852 1 96.56 46 THR B N 1
ATOM 1961 C CA . THR B 1 46 ? 4.145 -1.399 -3.961 1 96.56 46 THR B CA 1
ATOM 1962 C C . THR B 1 46 ? 3.572 -1.316 -2.549 1 96.56 46 THR B C 1
ATOM 1964 O O . THR B 1 46 ? 3.414 -0.223 -2.002 1 96.56 46 THR B O 1
ATOM 1967 N N . TYR B 1 47 ? 3.207 -2.428 -2.016 1 96.19 47 TYR B N 1
ATOM 1968 C CA . TYR B 1 47 ? 2.744 -2.549 -0.638 1 96.19 47 TYR B CA 1
ATOM 1969 C C . TYR B 1 47 ? 3.83 -3.141 0.253 1 96.19 47 TYR B C 1
ATOM 1971 O O . TYR B 1 47 ? 4.484 -4.117 -0.119 1 96.19 47 TYR B O 1
ATOM 1979 N N . ARG B 1 48 ? 4.047 -2.557 1.413 1 96.31 48 ARG B N 1
ATOM 1980 C CA . ARG B 1 48 ? 5 -3.111 2.367 1 96.31 48 ARG B CA 1
ATOM 1981 C C . ARG B 1 48 ? 4.371 -3.262 3.748 1 96.31 48 ARG B C 1
ATOM 1983 O O . ARG B 1 48 ? 3.715 -2.34 4.238 1 96.31 48 ARG B O 1
ATOM 1990 N N . CYS B 1 49 ? 4.496 -4.43 4.301 1 93.81 49 CYS B N 1
ATOM 1991 C CA . CYS B 1 49 ? 4.012 -4.672 5.656 1 93.81 49 CYS B CA 1
ATOM 1992 C C . CYS B 1 49 ? 4.754 -5.832 6.305 1 93.81 49 CYS B C 1
ATOM 1994 O O . CYS B 1 49 ? 5.469 -6.574 5.629 1 93.81 49 CYS B O 1
ATOM 1996 N N . SER B 1 50 ? 4.621 -5.906 7.605 1 93 50 SER B N 1
ATOM 1997 C CA . SER B 1 50 ? 5.184 -7.039 8.328 1 93 50 SER B CA 1
ATOM 1998 C C . SER B 1 50 ? 4.137 -8.133 8.547 1 93 50 SER B C 1
ATOM 2000 O O . SER B 1 50 ? 2.969 -7.832 8.805 1 93 50 SER B O 1
ATOM 2002 N N . ARG B 1 51 ? 4.594 -9.359 8.352 1 93.19 51 ARG B N 1
ATOM 2003 C CA . ARG B 1 51 ? 3.76 -10.523 8.617 1 93.19 51 ARG B CA 1
ATOM 2004 C C . ARG B 1 51 ? 4.531 -11.586 9.391 1 93.19 51 ARG B C 1
ATOM 2006 O O . ARG B 1 51 ? 5.766 -11.625 9.336 1 93.19 51 ARG B O 1
ATOM 2013 N N . VAL B 1 52 ? 3.789 -12.352 10.18 1 93.44 52 VAL B N 1
ATOM 2014 C CA . VAL B 1 52 ? 4.379 -13.523 10.812 1 93.44 52 VAL B CA 1
ATOM 2015 C C . VAL B 1 52 ? 3.916 -14.789 10.094 1 93.44 52 VAL B C 1
ATOM 2017 O O . VAL B 1 52 ? 2.713 -15.039 9.977 1 93.44 52 VAL B O 1
ATOM 2020 N N . VAL B 1 53 ? 4.895 -15.516 9.516 1 94.75 53 VAL B N 1
ATOM 2021 C CA . VAL B 1 53 ? 4.621 -16.766 8.812 1 94.75 53 VAL B CA 1
ATOM 2022 C C . VAL B 1 53 ? 5.371 -17.922 9.477 1 94.75 53 VAL B C 1
ATOM 2024 O O . VAL B 1 53 ? 6.605 -17.938 9.484 1 94.75 53 VAL B O 1
ATOM 2027 N N . ASP B 1 54 ? 4.621 -18.969 9.992 1 93.19 54 ASP B N 1
ATOM 2028 C CA . ASP B 1 54 ? 5.211 -20.109 10.688 1 93.19 54 ASP B CA 1
ATOM 2029 C C . ASP B 1 54 ? 6.23 -19.656 11.727 1 93.19 54 ASP B C 1
ATOM 2031 O O . ASP B 1 54 ? 7.367 -20.125 11.734 1 93.19 54 ASP B O 1
ATOM 2035 N N . GLN B 1 55 ? 5.977 -18.625 12.516 1 91.12 55 GLN B N 1
ATOM 2036 C CA . GLN B 1 55 ? 6.738 -18.109 13.648 1 91.12 55 GLN B CA 1
ATOM 2037 C C . GLN B 1 55 ? 7.93 -17.281 13.18 1 91.12 55 GLN B C 1
ATOM 2039 O O . GLN B 1 55 ? 8.805 -16.938 13.984 1 91.12 55 GLN B O 1
ATOM 2044 N N . GLU B 1 56 ? 7.973 -17.047 11.914 1 92.25 56 GLU B N 1
ATOM 2045 C CA . GLU B 1 56 ? 9.016 -16.188 11.375 1 92.25 56 GLU B CA 1
ATOM 2046 C C . GLU B 1 56 ? 8.461 -14.82 10.984 1 92.25 56 GLU B C 1
ATOM 2048 O O . GLU B 1 56 ? 7.441 -14.734 10.289 1 92.25 56 GLU B O 1
ATOM 2053 N N . ALA B 1 57 ? 9.164 -13.75 11.477 1 94.19 57 ALA B N 1
ATOM 2054 C CA . ALA B 1 57 ? 8.766 -12.391 11.117 1 94.19 57 ALA B CA 1
ATOM 2055 C C . ALA B 1 57 ? 9.289 -12.016 9.734 1 94.19 57 ALA B C 1
ATOM 2057 O O . ALA B 1 57 ? 10.492 -12.117 9.469 1 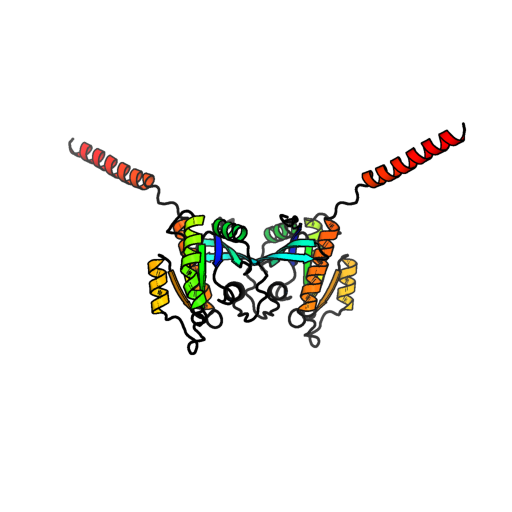94.19 57 ALA B O 1
ATOM 2058 N N . VAL B 1 58 ? 8.359 -11.609 8.859 1 96.69 58 VAL B N 1
ATOM 2059 C CA . VAL B 1 58 ? 8.695 -11.336 7.465 1 96.69 58 VAL B CA 1
ATOM 2060 C C . VAL B 1 58 ? 8.406 -9.867 7.141 1 96.69 58 VAL B C 1
ATOM 2062 O O . VAL B 1 58 ? 7.367 -9.336 7.523 1 96.69 58 VAL B O 1
ATOM 2065 N N . ASP B 1 59 ? 9.414 -9.156 6.57 1 97.25 59 ASP B N 1
ATOM 2066 C CA . ASP B 1 59 ? 9.195 -7.863 5.934 1 97.25 59 ASP B CA 1
ATOM 2067 C C . ASP B 1 59 ? 8.758 -8.031 4.48 1 97.25 59 ASP B C 1
ATOM 2069 O O . ASP B 1 59 ? 9.594 -8.219 3.592 1 97.25 59 ASP B O 1
ATOM 2073 N N . LEU B 1 60 ? 7.465 -7.895 4.297 1 98.06 60 LEU B N 1
ATOM 2074 C CA . LEU B 1 60 ? 6.852 -8.281 3.031 1 98.06 60 LEU B CA 1
ATOM 2075 C C . LEU B 1 60 ? 6.668 -7.074 2.123 1 98.06 60 LEU B C 1
ATOM 2077 O O . LEU B 1 60 ? 6.172 -6.031 2.561 1 98.06 60 LEU B O 1
ATOM 2081 N N . GLU B 1 61 ? 7.086 -7.172 0.88 1 98.38 61 GLU B N 1
ATOM 2082 C CA . GLU B 1 61 ? 6.762 -6.219 -0.175 1 98.38 61 GLU B CA 1
ATOM 2083 C C . GLU B 1 61 ? 6.055 -6.902 -1.341 1 98.38 61 GLU B C 1
ATOM 2085 O O . GLU B 1 61 ? 6.484 -7.965 -1.795 1 98.38 61 GLU B O 1
ATOM 2090 N N . ILE B 1 62 ? 4.996 -6.332 -1.747 1 98.44 62 ILE B N 1
ATOM 2091 C CA . ILE B 1 62 ? 4.266 -6.824 -2.908 1 98.44 62 ILE B CA 1
ATOM 2092 C C . ILE B 1 62 ? 4.191 -5.734 -3.975 1 98.44 62 ILE B C 1
ATOM 2094 O O . ILE B 1 62 ? 3.748 -4.617 -3.701 1 98.44 62 ILE B O 1
ATOM 2098 N N . LEU B 1 63 ? 4.648 -6.09 -5.176 1 98 63 LEU B N 1
ATOM 2099 C CA . LEU B 1 63 ? 4.621 -5.152 -6.293 1 98 63 LEU B CA 1
ATOM 2100 C C . LEU B 1 63 ? 3.496 -5.5 -7.266 1 98 63 LEU B C 1
ATOM 2102 O O . LEU B 1 63 ? 3.473 -6.598 -7.828 1 98 63 LEU B O 1
ATOM 2106 N N . ASP B 1 64 ? 2.533 -4.598 -7.387 1 95.69 64 ASP B N 1
ATOM 2107 C CA . ASP B 1 64 ? 1.486 -4.625 -8.406 1 95.69 64 ASP B CA 1
ATOM 2108 C C . ASP B 1 64 ? 1.857 -3.746 -9.602 1 95.69 64 ASP B C 1
ATOM 2110 O O . ASP B 1 64 ? 1.755 -2.52 -9.531 1 95.69 64 ASP B O 1
ATOM 2114 N N . ILE B 1 65 ? 2.227 -4.406 -10.648 1 94.06 65 ILE B N 1
ATOM 2115 C CA . ILE B 1 65 ? 2.756 -3.641 -11.773 1 94.06 65 ILE B CA 1
ATOM 2116 C C . ILE B 1 65 ? 1.607 -3.16 -12.656 1 94.06 65 ILE B C 1
ATOM 2118 O O . ILE B 1 65 ? 0.547 -3.787 -12.703 1 94.06 65 ILE B O 1
ATOM 2122 N N . ALA B 1 66 ? 1.88 -2.09 -13.359 1 87.69 66 ALA B N 1
ATOM 2123 C CA . ALA B 1 66 ? 0.919 -1.563 -14.328 1 87.69 66 ALA B CA 1
ATOM 2124 C C . ALA B 1 66 ? 0.846 -2.451 -15.562 1 87.69 66 ALA B C 1
ATOM 2126 O O . ALA B 1 66 ? 1.807 -3.152 -15.891 1 87.69 66 ALA B O 1
ATOM 2127 N N . CYS B 1 67 ? -0.225 -2.525 -16.281 1 77.44 67 CYS B N 1
ATOM 2128 C CA . CYS B 1 67 ? -0.464 -3.357 -17.453 1 77.44 67 CYS B CA 1
ATOM 2129 C C . CYS B 1 67 ? 0.488 -2.99 -18.594 1 77.44 67 CYS B C 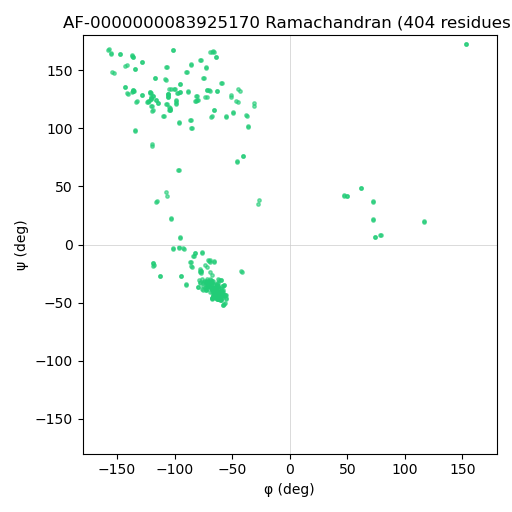1
ATOM 2131 O O . CYS B 1 67 ? 0.9 -3.855 -19.359 1 77.44 67 CYS B O 1
ATOM 2133 N N . LYS B 1 68 ? 0.863 -1.812 -18.75 1 75.5 68 LYS B N 1
ATOM 2134 C CA . LYS B 1 68 ? 1.651 -1.407 -19.906 1 75.5 68 LYS B CA 1
ATOM 2135 C C . LYS B 1 68 ? 3.098 -1.118 -19.516 1 75.5 68 LYS B C 1
ATOM 2137 O O . LYS B 1 68 ? 3.752 -0.268 -20.125 1 75.5 68 LYS B O 1
ATOM 2142 N N . SER B 1 69 ? 3.604 -1.944 -18.781 1 79.06 69 SER B N 1
ATOM 2143 C CA . SER B 1 69 ? 5.012 -1.768 -18.438 1 79.06 69 SER B CA 1
ATOM 2144 C C . SER B 1 69 ? 5.918 -2.166 -19.609 1 79.06 69 SER B C 1
ATOM 2146 O O . SER B 1 69 ? 5.602 -3.094 -20.359 1 79.06 69 SER B O 1
ATOM 2148 N N . SER B 1 70 ? 6.965 -1.487 -19.797 1 84.12 70 SER B N 1
ATOM 2149 C CA . SER B 1 70 ? 7.945 -1.855 -20.828 1 84.12 70 SER B CA 1
ATOM 2150 C C . SER B 1 70 ? 8.586 -3.205 -20.516 1 84.12 70 SER B C 1
ATOM 2152 O O . SER B 1 70 ? 8.578 -3.65 -19.359 1 84.12 70 SER B O 1
ATOM 2154 N N . ALA B 1 71 ? 9.164 -3.764 -21.578 1 87.38 71 ALA B N 1
ATOM 2155 C CA . ALA B 1 71 ? 9.867 -5.031 -21.391 1 87.38 71 ALA B CA 1
ATOM 2156 C C . ALA B 1 71 ? 11.008 -4.887 -20.391 1 87.38 71 ALA B C 1
ATOM 2158 O O . ALA B 1 71 ? 11.219 -5.766 -19.547 1 87.38 71 ALA B O 1
ATOM 2159 N N . ALA B 1 72 ? 11.719 -3.799 -20.516 1 89.12 72 ALA B N 1
ATOM 2160 C CA . ALA B 1 72 ? 12.836 -3.551 -19.609 1 89.12 72 ALA B CA 1
ATOM 2161 C C . ALA B 1 72 ? 12.344 -3.393 -18.172 1 89.12 72 ALA B C 1
ATOM 2163 O O . ALA B 1 72 ? 12.953 -3.91 -17.234 1 89.12 72 ALA B O 1
ATOM 2164 N N . SER B 1 73 ? 11.258 -2.682 -17.953 1 91.62 73 SER B N 1
ATOM 2165 C CA . SER B 1 73 ? 10.68 -2.488 -16.625 1 91.62 73 SER B CA 1
ATOM 2166 C C . SER B 1 73 ? 10.188 -3.807 -16.047 1 91.62 73 SER B C 1
ATOM 2168 O O . SER B 1 73 ? 10.367 -4.07 -14.852 1 91.62 73 SER B O 1
ATOM 2170 N N . LEU B 1 74 ? 9.656 -4.578 -16.953 1 94.69 74 LEU B N 1
ATOM 2171 C CA . LEU B 1 74 ? 9.18 -5.887 -16.516 1 94.69 74 LEU B CA 1
ATOM 2172 C C . LEU B 1 74 ? 10.344 -6.758 -16.047 1 94.69 74 LEU B C 1
ATOM 2174 O O . LEU B 1 74 ? 10.273 -7.375 -14.992 1 94.69 74 LEU B O 1
ATOM 2178 N N . GLU B 1 75 ? 11.367 -6.773 -16.797 1 95.94 75 GLU B N 1
ATOM 2179 C CA . GLU B 1 75 ? 12.539 -7.566 -16.422 1 95.94 75 GLU B CA 1
ATOM 2180 C C . GLU B 1 75 ? 13.141 -7.086 -15.109 1 95.94 75 GLU B C 1
ATOM 2182 O O . GLU B 1 75 ? 13.555 -7.898 -14.281 1 95.94 75 GLU B O 1
ATOM 2187 N N . SER B 1 76 ? 13.18 -5.812 -14.969 1 96.62 76 SER B N 1
ATOM 2188 C CA . SER B 1 76 ? 13.688 -5.254 -13.719 1 96.62 76 SER B CA 1
ATOM 2189 C C . SER B 1 76 ? 12.828 -5.691 -12.531 1 96.62 76 SER B C 1
ATOM 2191 O O . SER B 1 76 ? 13.359 -5.992 -11.461 1 96.62 76 SER B O 1
ATOM 2193 N N . SER B 1 77 ? 11.547 -5.684 -12.727 1 97.44 77 SER B N 1
ATOM 2194 C CA . SER B 1 77 ? 10.633 -6.117 -11.672 1 97.44 77 SER B CA 1
ATOM 2195 C C . SER B 1 77 ? 10.828 -7.594 -11.352 1 97.44 77 SER B C 1
ATOM 2197 O O . SER B 1 77 ? 10.742 -8 -10.188 1 97.44 77 SER B O 1
ATOM 2199 N N . ILE B 1 78 ? 11.07 -8.344 -12.367 1 98.06 78 ILE B N 1
ATOM 2200 C CA . ILE B 1 78 ? 11.305 -9.766 -12.172 1 98.06 78 ILE B CA 1
ATOM 2201 C C . ILE B 1 78 ? 12.609 -9.977 -11.414 1 98.06 78 ILE B C 1
ATOM 2203 O O . ILE B 1 78 ? 12.68 -10.82 -10.508 1 98.06 78 ILE B O 1
ATOM 2207 N N . ARG B 1 79 ? 13.602 -9.203 -11.695 1 98.06 79 ARG B N 1
ATOM 2208 C CA . ARG B 1 79 ? 14.867 -9.297 -10.977 1 98.06 79 ARG B CA 1
ATOM 2209 C C . ARG B 1 79 ? 14.688 -8.906 -9.516 1 98.06 79 ARG B C 1
ATOM 2211 O O . ARG B 1 79 ? 15.305 -9.5 -8.625 1 98.06 79 ARG B O 1
ATOM 2218 N N . TRP B 1 80 ? 13.852 -8 -9.258 1 97.94 80 TRP B N 1
ATOM 2219 C CA . TRP B 1 80 ? 13.57 -7.457 -7.934 1 97.94 80 TRP B CA 1
ATOM 2220 C C . TRP B 1 80 ? 12.883 -8.492 -7.055 1 97.94 80 TRP B C 1
ATOM 2222 O O . TRP B 1 80 ? 13.203 -8.625 -5.871 1 97.94 80 TRP B O 1
ATOM 2232 N N . ALA B 1 81 ? 12.109 -9.352 -7.605 1 98.5 81 ALA B N 1
ATOM 2233 C CA . ALA B 1 81 ? 11.195 -10.195 -6.84 1 98.5 81 ALA B CA 1
ATOM 2234 C C . ALA B 1 81 ? 11.867 -11.5 -6.434 1 98.5 81 ALA B C 1
ATOM 2236 O O . ALA B 1 81 ? 12.742 -12.008 -7.145 1 98.5 81 ALA B O 1
ATOM 2237 N N . ASP B 1 82 ? 11.43 -12 -5.258 1 98.19 82 ASP B N 1
ATOM 2238 C CA . ASP B 1 82 ? 11.859 -13.305 -4.77 1 98.19 82 ASP B CA 1
ATOM 2239 C C . ASP B 1 82 ? 10.867 -14.391 -5.16 1 98.19 82 ASP B C 1
ATOM 2241 O O . ASP B 1 82 ? 11.219 -15.57 -5.215 1 98.19 82 ASP B O 1
ATOM 2245 N N . GLY B 1 83 ? 9.641 -14.023 -5.332 1 98.69 83 GLY B N 1
ATOM 2246 C CA . GLY B 1 83 ? 8.578 -14.953 -5.676 1 98.69 83 GLY B CA 1
ATOM 2247 C C . GLY B 1 83 ? 7.5 -14.336 -6.555 1 98.69 83 GLY B C 1
ATOM 2248 O O . GLY B 1 83 ? 7.391 -13.117 -6.645 1 98.69 83 GLY B O 1
ATOM 2249 N N . PHE B 1 84 ? 6.688 -15.242 -7.184 1 98.81 84 PHE B N 1
ATOM 2250 C CA . PHE B 1 84 ? 5.773 -14.766 -8.219 1 98.81 84 PHE B CA 1
ATOM 2251 C C . PHE B 1 84 ? 4.402 -15.406 -8.062 1 98.81 84 PHE B C 1
ATOM 2253 O O . PHE B 1 84 ? 4.293 -16.609 -7.836 1 98.81 84 PHE B O 1
ATOM 2260 N N . LEU B 1 85 ? 3.406 -14.578 -8.109 1 98.81 85 LEU B N 1
ATOM 2261 C CA . LEU B 1 85 ? 2.061 -15.055 -8.406 1 98.81 85 LEU B CA 1
ATOM 2262 C C . LEU B 1 85 ? 1.711 -14.828 -9.875 1 98.81 85 LEU B C 1
ATOM 2264 O O . LEU B 1 85 ? 1.76 -13.695 -10.359 1 98.81 85 LEU B O 1
ATOM 2268 N N . LEU B 1 86 ? 1.407 -15.891 -10.547 1 98.62 86 LEU B N 1
ATOM 2269 C CA . LEU B 1 86 ? 0.974 -15.828 -11.938 1 98.62 86 LEU B CA 1
ATOM 2270 C C . LEU B 1 86 ? -0.534 -16.031 -12.047 1 98.62 86 LEU B C 1
ATOM 2272 O O . LEU B 1 86 ? -1.044 -17.109 -11.773 1 98.62 86 LEU B O 1
ATOM 2276 N N . LEU B 1 87 ? -1.186 -14.984 -12.531 1 98.5 87 LEU B N 1
ATOM 2277 C CA . LEU B 1 87 ? -2.643 -15.047 -12.523 1 98.5 87 LEU B CA 1
ATOM 2278 C C . LEU B 1 87 ? -3.182 -15.219 -13.945 1 98.5 87 LEU B C 1
ATOM 2280 O O . LEU B 1 8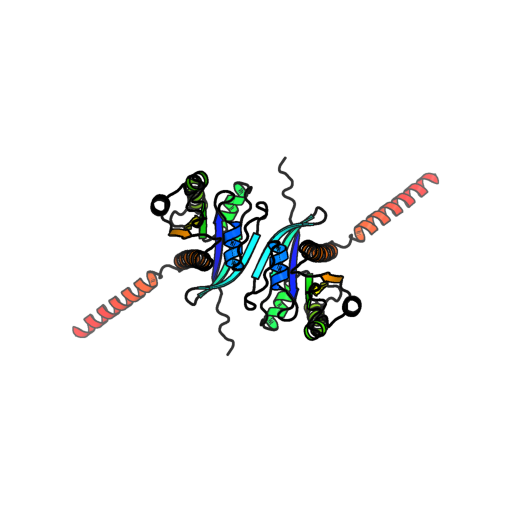7 ? -2.662 -14.617 -14.891 1 98.5 87 LEU B O 1
ATOM 2284 N N . TYR B 1 88 ? -4.227 -16 -14.07 1 98.75 88 TYR B N 1
ATOM 2285 C CA . TYR B 1 88 ? -5.121 -15.969 -15.219 1 98.75 88 TYR B CA 1
ATOM 2286 C C . TYR B 1 88 ? -6.578 -16.031 -14.773 1 98.75 88 TYR B C 1
ATOM 2288 O O . TYR B 1 88 ? -6.867 -16.312 -13.609 1 98.75 88 TYR B O 1
ATOM 2296 N N . SER B 1 89 ? -7.445 -15.633 -15.672 1 98.62 89 SER B N 1
ATOM 2297 C CA . SER B 1 89 ? -8.883 -15.711 -15.43 1 98.62 89 SER B CA 1
ATOM 2298 C C . SER B 1 89 ? -9.477 -16.984 -16.016 1 98.62 89 SER B C 1
ATOM 2300 O O . SER B 1 89 ? -9.297 -17.266 -17.203 1 98.62 89 SER B O 1
ATOM 2302 N N . ILE B 1 90 ? -10.266 -17.703 -15.227 1 98.88 90 ILE B N 1
ATOM 2303 C CA . ILE B 1 90 ? -10.836 -18.953 -15.719 1 98.88 90 ILE B CA 1
ATOM 2304 C C . ILE B 1 90 ? -11.875 -18.656 -16.797 1 98.88 90 ILE B C 1
ATOM 2306 O O . ILE B 1 90 ? -12.289 -19.562 -17.531 1 98.88 90 ILE B O 1
ATOM 2310 N N . THR B 1 91 ? -12.305 -17.391 -16.922 1 98.69 91 THR B N 1
ATOM 2311 C CA . THR B 1 91 ? -13.344 -17.016 -17.891 1 98.69 91 THR B CA 1
ATOM 2312 C C . THR B 1 91 ? -12.719 -16.484 -19.172 1 98.69 91 THR B C 1
ATOM 2314 O O . THR B 1 91 ? -13.438 -16.141 -20.109 1 98.69 91 THR B O 1
ATOM 2317 N N . GLN B 1 92 ? -11.438 -16.375 -19.266 1 98.56 92 GLN B N 1
ATOM 2318 C CA . GLN B 1 92 ? -10.742 -15.867 -20.438 1 98.56 92 GLN B CA 1
ATOM 2319 C C . GLN B 1 92 ? -9.547 -16.75 -20.797 1 98.56 92 GLN B C 1
ATOM 2321 O O . GLN B 1 92 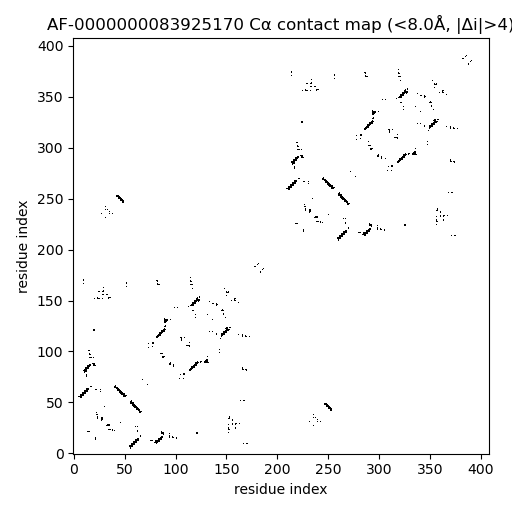? -8.438 -16.531 -20.281 1 98.56 92 GLN B O 1
ATOM 2326 N N . ARG B 1 93 ? -9.727 -17.625 -21.734 1 98.69 93 ARG B N 1
ATOM 2327 C CA . ARG B 1 93 ? -8.711 -18.609 -22.125 1 98.69 93 ARG B CA 1
ATOM 2328 C C . ARG B 1 93 ? -7.438 -17.922 -22.609 1 98.69 93 ARG B C 1
ATOM 2330 O O . ARG B 1 93 ? -6.332 -18.406 -22.359 1 98.69 93 ARG B O 1
ATOM 2337 N N . LEU B 1 94 ? -7.605 -16.781 -23.172 1 98.62 94 LEU B N 1
ATOM 2338 C CA . LEU B 1 94 ? -6.445 -16.062 -23.703 1 98.62 94 LEU B CA 1
ATOM 2339 C C . LEU B 1 94 ? -5.477 -15.703 -22.594 1 98.62 94 LEU B C 1
ATOM 2341 O O . LEU B 1 94 ? -4.258 -15.688 -22.797 1 98.62 94 LEU B O 1
ATOM 2345 N N . THR B 1 95 ? -5.961 -15.383 -21.406 1 98.38 95 THR B N 1
ATOM 2346 C CA . THR B 1 95 ? -5.105 -15.055 -20.281 1 98.38 95 THR B CA 1
ATOM 2347 C C . THR B 1 95 ? -4.34 -16.297 -19.797 1 98.38 95 THR B C 1
ATOM 2349 O O . THR B 1 95 ? -3.207 -16.188 -19.328 1 98.38 95 THR B O 1
ATOM 2352 N N . PHE B 1 96 ? -4.941 -17.406 -19.969 1 98.81 96 PHE B N 1
ATOM 2353 C CA . PHE B 1 96 ? -4.332 -18.688 -19.641 1 98.81 96 PHE B CA 1
ATOM 2354 C C . PHE B 1 96 ? -3.191 -19.016 -20.594 1 98.81 96 PHE B C 1
ATOM 2356 O O . PHE B 1 96 ? -2.125 -19.453 -20.172 1 98.81 96 PHE B O 1
ATOM 2363 N N . LEU B 1 97 ? -3.41 -18.734 -21.766 1 98.62 97 LEU B N 1
ATOM 2364 C CA . LEU B 1 97 ? -2.436 -19.047 -22.797 1 98.62 97 LEU B CA 1
ATOM 2365 C C . LEU B 1 97 ? -1.193 -18.172 -22.672 1 98.62 97 LEU B C 1
ATOM 2367 O O . LEU B 1 97 ? -0.147 -18.484 -23.234 1 98.62 97 LEU B O 1
ATOM 2371 N N . GLU B 1 98 ? -1.23 -17.109 -21.922 1 97.62 98 GLU B N 1
ATOM 2372 C CA . GLU B 1 98 ? -0.102 -16.203 -21.734 1 97.62 98 GLU B CA 1
ATOM 2373 C C . GLU B 1 98 ? 0.823 -16.688 -20.625 1 97.62 98 GLU B C 1
ATOM 2375 O O . GLU B 1 98 ? 1.957 -16.219 -20.5 1 97.62 98 GLU B O 1
ATOM 2380 N N . VAL B 1 99 ? 0.406 -17.578 -19.828 1 98.5 99 VAL B N 1
ATOM 2381 C CA . VAL B 1 99 ? 1.089 -17.953 -18.609 1 98.5 99 VAL B CA 1
ATOM 2382 C C . VAL B 1 99 ? 2.449 -18.562 -18.938 1 98.5 99 VAL B C 1
ATOM 2384 O O . VAL B 1 99 ? 3.467 -18.188 -18.359 1 98.5 99 VAL B O 1
ATOM 2387 N N . PRO B 1 100 ? 2.562 -19.469 -19.922 1 98.44 100 PRO B N 1
ATOM 2388 C CA . PRO B 1 100 ? 3.863 -20.078 -20.203 1 98.44 100 PRO B CA 1
ATOM 2389 C C . PRO B 1 100 ? 4.91 -19.047 -20.641 1 98.44 100 PRO B C 1
ATOM 2391 O O . PRO B 1 100 ? 6.082 -19.172 -20.266 1 98.44 100 PRO B O 1
ATOM 2394 N N . ARG B 1 101 ? 4.449 -18.109 -21.344 1 97.25 101 ARG B N 1
ATOM 2395 C CA . ARG B 1 101 ? 5.371 -17.062 -21.781 1 97.25 101 ARG B CA 1
ATOM 2396 C C . ARG B 1 101 ? 5.902 -16.281 -20.594 1 97.25 101 ARG B C 1
ATOM 2398 O O . ARG B 1 101 ? 7.098 -15.977 -20.531 1 97.25 101 ARG B O 1
ATOM 2405 N N . LEU B 1 102 ? 5.059 -15.93 -19.734 1 96.81 102 LEU B N 1
ATOM 2406 C CA . LEU B 1 102 ? 5.461 -15.18 -18.547 1 96.81 102 LEU B CA 1
ATOM 2407 C C . LEU B 1 102 ? 6.414 -16 -17.688 1 96.81 102 LEU B C 1
ATOM 2409 O O . LEU B 1 102 ? 7.422 -15.484 -17.188 1 96.81 102 LEU B O 1
ATOM 2413 N N . LYS B 1 103 ? 6.09 -17.266 -17.5 1 98.06 103 LYS B N 1
ATOM 2414 C CA . LYS B 1 103 ? 6.949 -18.141 -16.719 1 98.06 103 LYS B CA 1
ATOM 2415 C C . LYS B 1 103 ? 8.32 -18.297 -17.359 1 98.06 103 LYS B C 1
ATOM 2417 O O . LYS B 1 103 ? 9.344 -18.344 -16.672 1 98.06 103 LYS B O 1
ATOM 2422 N N . LYS B 1 104 ? 8.336 -18.422 -18.625 1 97.12 104 LYS B N 1
ATOM 2423 C CA . LYS B 1 104 ? 9.602 -18.5 -19.344 1 97.12 104 LYS B CA 1
ATOM 2424 C C . LYS B 1 104 ? 10.445 -17.25 -19.109 1 97.12 104 LYS B C 1
ATOM 2426 O O . LYS B 1 104 ? 11.648 -17.344 -18.875 1 97.12 104 LYS B O 1
ATOM 2431 N N . LEU B 1 105 ? 9.844 -16.125 -19.203 1 96.81 105 LEU B N 1
ATOM 2432 C CA . LEU B 1 105 ? 10.539 -14.859 -18.969 1 96.81 105 LEU B CA 1
ATOM 2433 C C . LEU B 1 105 ? 11.109 -14.812 -17.562 1 96.81 105 LEU B C 1
ATOM 2435 O O . LEU B 1 105 ? 12.242 -14.359 -17.359 1 96.81 105 LEU B O 1
ATOM 2439 N N . ILE B 1 106 ? 10.297 -15.258 -16.547 1 97.94 106 ILE B N 1
ATOM 2440 C CA . ILE B 1 106 ? 10.75 -15.328 -15.164 1 97.94 106 ILE B CA 1
ATOM 2441 C C . ILE B 1 106 ? 12.008 -16.203 -15.086 1 97.94 106 ILE B C 1
ATOM 2443 O O . ILE B 1 106 ? 13.023 -15.781 -14.531 1 97.94 106 ILE B O 1
ATOM 2447 N N . ASP B 1 107 ? 11.891 -17.344 -15.656 1 97.5 107 ASP B N 1
ATOM 2448 C CA . ASP B 1 107 ? 12.977 -18.328 -15.57 1 97.5 107 ASP B CA 1
ATOM 2449 C C . ASP B 1 107 ? 14.242 -17.797 -16.234 1 97.5 107 ASP B C 1
ATOM 2451 O O . ASP B 1 107 ? 15.344 -17.938 -15.695 1 97.5 107 ASP B O 1
ATOM 2455 N N . GLN B 1 108 ? 14.109 -17.172 -17.328 1 97.19 108 GLN B N 1
ATOM 2456 C CA . GLN B 1 108 ? 15.242 -16.609 -18.062 1 97.19 108 GLN B CA 1
ATOM 2457 C C . GLN B 1 108 ? 15.883 -15.461 -17.297 1 97.19 108 GLN B C 1
ATOM 2459 O O . GLN B 1 108 ? 17.109 -15.383 -17.188 1 97.19 108 GLN B O 1
ATOM 2464 N N . THR B 1 109 ? 15.062 -14.625 -16.828 1 97.25 109 THR B N 1
ATOM 2465 C CA . THR B 1 109 ? 15.562 -13.453 -16.109 1 97.25 109 THR B CA 1
ATOM 2466 C C . THR B 1 109 ? 16.234 -13.859 -14.812 1 97.25 109 THR B C 1
ATOM 2468 O O . THR B 1 109 ? 17.266 -13.289 -14.438 1 97.25 109 THR B O 1
ATOM 2471 N N . LYS B 1 110 ? 15.68 -14.812 -14.141 1 97.31 110 LYS B N 1
ATOM 2472 C CA . LYS B 1 110 ? 16.203 -15.281 -12.859 1 97.31 110 LYS B CA 1
ATOM 2473 C C . LYS B 1 110 ? 17.312 -16.297 -13.062 1 97.31 110 LYS B C 1
ATOM 2475 O O . LYS B 1 110 ? 18.031 -16.641 -12.117 1 97.31 110 LYS B O 1
ATOM 2480 N N . GLN B 1 111 ? 17.516 -16.75 -14.266 1 95.38 111 GLN B N 1
ATOM 2481 C CA . GLN B 1 111 ? 18.484 -17.797 -14.594 1 95.38 111 GLN B CA 1
ATOM 2482 C C . GLN B 1 111 ? 18.328 -19 -13.68 1 95.38 111 GLN B C 1
ATOM 2484 O O . GLN B 1 111 ? 19.297 -19.484 -13.109 1 95.38 111 GLN B O 1
ATOM 2489 N N . SER B 1 112 ? 17.141 -19.391 -13.398 1 90.25 112 SER B N 1
ATOM 2490 C CA . SER B 1 112 ? 16.75 -20.531 -12.578 1 90.25 112 SER B CA 1
ATOM 2491 C C . SER B 1 112 ? 15.391 -21.078 -12.977 1 90.25 112 SER B C 1
ATOM 2493 O O . SER B 1 112 ? 14.5 -20.297 -13.359 1 90.25 112 SER B O 1
ATOM 2495 N N . LEU B 1 113 ? 15.203 -22.438 -12.82 1 84.25 113 LEU B N 1
ATOM 2496 C CA . LEU B 1 113 ? 13.922 -23.047 -13.141 1 84.25 113 LEU B CA 1
ATOM 2497 C C . LEU B 1 113 ? 13.117 -23.312 -11.875 1 84.25 113 LEU B C 1
ATOM 2499 O O . LEU B 1 113 ? 11.961 -23.734 -11.945 1 84.25 113 LEU B O 1
ATOM 2503 N N . VAL B 1 114 ? 13.68 -23.047 -10.82 1 90.25 114 VAL B N 1
ATOM 2504 C CA . VAL B 1 114 ? 13.023 -23.375 -9.555 1 90.25 114 VAL B CA 1
ATOM 2505 C C . VAL B 1 114 ? 12.695 -22.094 -8.789 1 90.25 114 VAL B C 1
ATOM 2507 O O . VAL B 1 114 ? 12.867 -22.031 -7.57 1 90.25 114 VAL B O 1
ATOM 2510 N N . VAL B 1 115 ? 12.312 -21.109 -9.492 1 96.44 115 VAL B N 1
ATOM 2511 C CA . VAL B 1 115 ? 11.93 -19.844 -8.867 1 96.44 115 VAL B CA 1
ATOM 2512 C C . VAL B 1 115 ? 10.57 -20 -8.18 1 96.44 115 VAL B C 1
ATOM 2514 O O . VAL B 1 115 ? 9.625 -20.516 -8.773 1 96.44 115 VAL B O 1
ATOM 2517 N N . PRO B 1 116 ? 10.445 -19.656 -6.867 1 98.44 116 PRO B N 1
ATOM 2518 C CA . PRO B 1 116 ? 9.156 -19.75 -6.184 1 98.44 116 PRO B CA 1
ATOM 2519 C C . PRO B 1 116 ? 8.023 -19.094 -6.969 1 98.44 116 PRO B C 1
ATOM 2521 O O . PRO B 1 116 ? 8.047 -17.891 -7.199 1 98.44 116 PRO B O 1
ATOM 2524 N N . THR B 1 117 ? 7.105 -19.906 -7.426 1 98.75 117 THR B N 1
ATOM 2525 C CA . THR B 1 117 ? 6 -19.453 -8.258 1 98.75 117 THR B CA 1
ATOM 2526 C C . THR B 1 117 ? 4.719 -20.219 -7.922 1 98.75 117 THR B C 1
ATOM 2528 O O . THR B 1 117 ? 4.75 -21.422 -7.711 1 98.75 117 THR B O 1
ATOM 2531 N N . VAL B 1 118 ? 3.621 -19.484 -7.816 1 98.88 118 VAL B N 1
ATOM 2532 C CA . VAL B 1 118 ? 2.303 -20.094 -7.676 1 98.88 118 VAL B CA 1
ATOM 2533 C C . VAL B 1 118 ? 1.386 -19.594 -8.797 1 98.88 118 VAL B C 1
ATOM 2535 O O . VAL B 1 118 ? 1.242 -18.391 -9.008 1 98.88 118 VAL B O 1
ATOM 2538 N N . LEU B 1 119 ? 0.86 -20.547 -9.547 1 98.94 119 LEU B N 1
ATOM 2539 C CA . LEU B 1 119 ? -0.152 -20.25 -10.562 1 98.94 119 LEU B CA 1
ATOM 2540 C C . LEU B 1 119 ? -1.532 -20.125 -9.93 1 98.94 119 LEU B C 1
ATOM 2542 O O . LEU B 1 119 ? -1.95 -20.984 -9.148 1 98.94 119 LEU B O 1
ATOM 2546 N N . VAL B 1 120 ? -2.209 -19.016 -10.227 1 98.94 120 VAL B N 1
ATOM 2547 C CA . VAL B 1 120 ? -3.504 -18.734 -9.617 1 98.94 120 VAL B CA 1
ATOM 2548 C C . VAL B 1 120 ? -4.578 -18.641 -10.703 1 98.94 120 VAL B C 1
ATOM 2550 O O . VAL B 1 120 ? -4.527 -17.75 -11.555 1 98.94 120 VAL B O 1
ATOM 2553 N N . ALA B 1 121 ? -5.516 -19.562 -10.664 1 98.94 121 ALA B N 1
ATOM 2554 C CA . ALA B 1 121 ? -6.734 -19.484 -11.461 1 98.94 121 ALA B CA 1
ATOM 2555 C C . ALA B 1 121 ? -7.812 -18.672 -10.742 1 98.94 121 ALA B C 1
ATOM 2557 O O . ALA B 1 121 ? -8.391 -19.141 -9.758 1 98.94 121 ALA B O 1
ATOM 2558 N N . ASN B 1 122 ? -8.039 -17.438 -11.266 1 98.69 122 ASN B N 1
ATOM 2559 C CA . ASN B 1 122 ? -8.922 -16.516 -10.57 1 98.69 122 ASN B CA 1
ATOM 2560 C C . ASN B 1 122 ? -10.305 -16.469 -11.211 1 98.69 122 ASN B C 1
ATOM 2562 O O . ASN B 1 122 ? -10.5 -16.984 -12.312 1 98.69 122 ASN B O 1
ATOM 2566 N N . LYS B 1 123 ? -11.234 -15.883 -10.523 1 98.12 123 LYS B N 1
ATOM 2567 C CA . LYS B 1 123 ? -12.617 -15.633 -10.906 1 98.12 123 LYS B CA 1
ATOM 2568 C C . LYS B 1 123 ? -13.438 -16.922 -10.914 1 98.12 123 LYS B C 1
ATOM 2570 O O . LYS B 1 123 ? -14.289 -17.109 -11.781 1 98.12 123 LYS B O 1
ATOM 2575 N N . ALA B 1 124 ? -13.117 -17.75 -9.945 1 98.38 124 ALA B N 1
ATOM 2576 C CA . ALA B 1 124 ? -13.773 -19.047 -9.82 1 98.38 124 ALA B CA 1
ATOM 2577 C C . ALA B 1 124 ? -15.25 -18.875 -9.484 1 98.38 124 ALA B C 1
ATOM 2579 O O . ALA B 1 124 ? -16.031 -19.844 -9.578 1 98.38 124 ALA B O 1
ATOM 2580 N N . ASP B 1 125 ? -15.68 -17.703 -9.055 1 97.88 125 ASP B N 1
ATOM 2581 C CA . ASP B 1 125 ? -17.094 -17.422 -8.789 1 97.88 125 ASP B CA 1
ATOM 2582 C C . ASP B 1 125 ? -17.891 -17.328 -10.094 1 97.88 125 ASP B C 1
ATOM 2584 O O . ASP B 1 125 ? -19.109 -17.438 -10.086 1 97.88 125 ASP B O 1
ATOM 2588 N N . LEU B 1 126 ? -17.188 -17.109 -11.164 1 97.25 126 LEU B N 1
ATOM 2589 C CA . LEU B 1 126 ? -17.844 -16.953 -12.453 1 97.25 126 LEU B CA 1
ATOM 2590 C C . LEU B 1 126 ? -17.844 -18.266 -13.227 1 97.25 126 LEU B C 1
ATOM 2592 O O . LEU B 1 126 ? -17.375 -18.328 -14.367 1 97.25 126 LEU B O 1
ATOM 2596 N N . GLU B 1 127 ? -18.516 -19.297 -12.727 1 96.38 127 GLU B N 1
ATOM 2597 C CA . GLU B 1 127 ? -18.531 -20.656 -13.273 1 96.38 127 GLU B CA 1
ATOM 2598 C C . GLU B 1 127 ? -19.25 -20.703 -14.617 1 96.38 127 GLU B C 1
ATOM 2600 O O . GLU B 1 127 ? -18.859 -21.453 -15.516 1 96.38 127 GLU B O 1
ATOM 2605 N N . ILE B 1 128 ? -20.281 -19.984 -14.812 1 96.31 128 ILE B N 1
ATOM 2606 C CA . ILE B 1 128 ? -21.094 -20.016 -16.031 1 96.31 128 ILE B CA 1
ATOM 2607 C C . ILE B 1 128 ? -20.25 -19.594 -17.219 1 96.31 128 ILE B C 1
ATOM 2609 O O . ILE B 1 128 ? -20.438 -20.109 -18.328 1 96.31 128 ILE B O 1
ATOM 2613 N N . GLY B 1 129 ? -19.219 -18.719 -17.031 1 97.06 129 GLY B N 1
ATOM 2614 C CA . GLY B 1 129 ? -18.375 -18.25 -18.109 1 97.06 129 GLY B CA 1
ATOM 2615 C C . GLY B 1 129 ? -17.016 -18.906 -18.141 1 97.06 129 GLY B C 1
ATOM 2616 O O . GLY B 1 129 ? -16.094 -18.438 -18.812 1 97.06 129 GLY B O 1
ATOM 2617 N N . ARG B 1 130 ? -16.953 -20.047 -17.562 1 98.31 130 ARG B N 1
ATOM 2618 C CA . ARG B 1 130 ? -15.664 -20.719 -17.453 1 98.31 130 ARG B CA 1
ATOM 2619 C C . ARG B 1 130 ? -15.18 -21.188 -18.812 1 98.31 130 ARG B C 1
ATOM 2621 O O . ARG B 1 130 ? -15.93 -21.812 -19.562 1 98.31 130 ARG B O 1
ATOM 2628 N N . GLU B 1 131 ? -13.898 -20.875 -19.109 1 98.81 131 GLU B N 1
ATOM 2629 C CA . GLU B 1 131 ? -13.273 -21.312 -20.359 1 98.81 131 GLU B CA 1
ATOM 2630 C C . GLU B 1 131 ? -12.086 -22.219 -20.094 1 98.81 131 GLU B C 1
ATOM 2632 O O . GLU B 1 131 ? -11.617 -22.922 -21 1 98.81 131 GLU B O 1
ATOM 2637 N N . VAL B 1 132 ? -11.562 -22.234 -18.953 1 98.88 132 VAL B N 1
ATOM 2638 C CA . VAL B 1 132 ? -10.406 -23.047 -18.594 1 98.88 132 VAL B CA 1
ATOM 2639 C C . VAL B 1 132 ? -10.758 -23.938 -17.406 1 98.88 132 VAL B C 1
ATOM 2641 O O . VAL B 1 132 ? -11.188 -23.453 -16.359 1 98.88 132 VAL B O 1
ATOM 2644 N N . THR B 1 133 ? -10.617 -25.203 -17.531 1 98.75 133 THR B N 1
ATOM 2645 C CA . THR B 1 133 ? -10.961 -26.125 -16.469 1 98.75 133 THR B CA 1
ATOM 2646 C C . THR B 1 133 ? -9.875 -26.141 -15.391 1 98.75 133 THR B C 1
ATOM 2648 O O . THR B 1 133 ? -8.734 -25.734 -15.648 1 98.75 133 THR B O 1
ATOM 2651 N N . THR B 1 134 ? -10.281 -26.594 -14.203 1 98.69 134 THR B N 1
ATOM 2652 C CA . THR B 1 134 ? -9.32 -26.734 -13.117 1 98.69 134 THR B CA 1
ATOM 2653 C C . THR B 1 134 ? -8.203 -27.703 -13.508 1 98.69 134 THR B C 1
ATOM 2655 O O . THR B 1 134 ? -7.039 -27.469 -13.188 1 98.69 134 THR B O 1
ATOM 2658 N N . GLU B 1 135 ? -8.562 -28.703 -14.188 1 98.69 135 GLU B N 1
ATOM 2659 C CA . GLU B 1 135 ? -7.605 -29.719 -14.609 1 98.69 135 GLU B CA 1
ATOM 2660 C C . GLU B 1 135 ? -6.555 -29.141 -15.547 1 98.69 135 GLU B C 1
ATOM 2662 O O . GLU B 1 135 ? -5.371 -29.453 -15.438 1 98.69 135 GLU B O 1
ATOM 2667 N N . GLU B 1 136 ? -6.984 -28.359 -16.484 1 98.75 136 GLU B N 1
ATOM 2668 C CA . GLU B 1 136 ? -6.055 -27.688 -17.391 1 98.75 136 GLU B CA 1
ATOM 2669 C C . GLU B 1 136 ? -5.055 -26.844 -16.609 1 98.75 136 GLU B C 1
ATOM 2671 O O . GLU B 1 136 ? -3.855 -26.859 -16.906 1 98.75 136 GLU B O 1
ATOM 2676 N N . GLY B 1 137 ? -5.551 -26.125 -15.641 1 98.81 137 GLY B N 1
ATOM 2677 C CA . GLY B 1 137 ? -4.684 -25.297 -14.812 1 98.81 137 GLY B CA 1
ATOM 2678 C C . GLY B 1 137 ? -3.672 -26.109 -14.023 1 98.81 137 GLY B C 1
ATOM 2679 O O . GLY B 1 137 ? -2.492 -25.75 -13.961 1 98.81 137 GLY B O 1
ATOM 2680 N N . GLN B 1 138 ? -4.129 -27.188 -13.414 1 98.75 138 GLN B N 1
ATOM 2681 C CA . GLN B 1 138 ? -3.264 -28.047 -12.625 1 98.75 138 GLN B CA 1
ATOM 2682 C C . GLN B 1 138 ? -2.164 -28.656 -13.492 1 98.75 138 GLN B C 1
ATOM 2684 O O . GLN B 1 138 ? -1.007 -28.734 -13.07 1 98.75 138 GLN B O 1
ATOM 2689 N N . ARG B 1 139 ? -2.578 -29.078 -14.633 1 98.75 139 ARG B N 1
ATOM 2690 C CA . ARG B 1 139 ? -1.615 -29.672 -15.562 1 98.75 139 ARG B CA 1
ATOM 2691 C C . ARG B 1 139 ? -0.543 -28.656 -15.953 1 98.75 139 ARG B C 1
ATOM 2693 O O . ARG B 1 139 ? 0.646 -28.984 -15.969 1 98.75 139 ARG B O 1
ATOM 2700 N N . LEU B 1 140 ? -0.982 -27.484 -16.281 1 98.81 140 LEU B N 1
ATOM 2701 C CA . LEU B 1 140 ? -0.034 -26.453 -16.656 1 98.81 140 LEU B CA 1
ATOM 2702 C C . LEU B 1 140 ? 0.93 -26.156 -15.508 1 98.81 140 LEU B C 1
ATOM 2704 O O . LEU B 1 140 ? 2.135 -26 -15.727 1 98.81 140 LEU B O 1
ATOM 2708 N N . ALA B 1 141 ? 0.398 -26.031 -14.312 1 98.62 141 ALA B N 1
ATOM 2709 C CA . ALA B 1 141 ? 1.236 -25.766 -13.141 1 98.62 141 ALA B CA 1
ATOM 2710 C C . ALA B 1 141 ? 2.301 -26.844 -12.977 1 98.62 141 ALA B C 1
ATOM 2712 O O . ALA B 1 141 ? 3.457 -26.547 -12.672 1 98.62 141 ALA B O 1
ATOM 2713 N N . LYS B 1 142 ? 1.899 -28.062 -13.156 1 98 142 LYS B N 1
ATOM 2714 C CA . LYS B 1 142 ? 2.84 -29.172 -13.078 1 98 142 LYS B CA 1
ATOM 2715 C C . LYS B 1 142 ? 3.939 -29.047 -14.133 1 98 142 LYS B C 1
ATOM 2717 O O . LYS B 1 142 ? 5.121 -29.203 -13.82 1 98 142 LYS B O 1
ATOM 2722 N N . ASP B 1 143 ? 3.523 -28.766 -15.336 1 97.56 143 ASP B N 1
ATOM 2723 C CA . ASP B 1 143 ? 4.469 -28.594 -16.438 1 97.56 143 ASP B CA 1
ATOM 2724 C C . ASP B 1 143 ? 5.465 -27.484 -16.141 1 97.56 143 ASP B C 1
ATOM 2726 O O . ASP B 1 143 ? 6.633 -27.562 -16.516 1 97.56 143 ASP B O 1
ATOM 2730 N N . LEU B 1 144 ? 5 -26.484 -15.484 1 97.38 144 LEU B N 1
ATOM 2731 C CA . LEU B 1 144 ? 5.82 -25.297 -15.219 1 97.38 144 LEU B CA 1
ATOM 2732 C C . LEU B 1 144 ? 6.527 -25.422 -13.867 1 97.38 144 LEU B C 1
ATOM 2734 O O . LEU B 1 144 ? 7.234 -24.516 -13.445 1 97.38 144 LEU B O 1
ATOM 2738 N N . ARG B 1 145 ? 6.262 -26.469 -13.156 1 95.38 145 ARG B N 1
ATOM 2739 C CA . ARG B 1 145 ? 6.895 -26.75 -11.875 1 95.38 145 ARG B CA 1
ATOM 2740 C C . ARG B 1 145 ? 6.578 -25.656 -10.859 1 95.38 145 ARG B C 1
ATOM 2742 O O . ARG B 1 145 ? 7.48 -25.141 -10.195 1 95.38 145 ARG B O 1
ATOM 2749 N N . CYS B 1 146 ? 5.336 -25.344 -10.781 1 97.12 146 CYS B N 1
ATOM 2750 C CA . CYS B 1 146 ? 4.926 -24.344 -9.797 1 97.12 146 CYS B CA 1
ATOM 2751 C C . CYS B 1 146 ? 3.65 -24.781 -9.086 1 97.12 146 CYS B C 1
ATOM 2753 O O . CYS B 1 146 ? 3.031 -25.781 -9.453 1 97.12 146 CYS B O 1
ATOM 2755 N N . GLY B 1 147 ? 3.352 -24.125 -7.914 1 97.94 147 GLY B N 1
ATOM 2756 C CA . GLY B 1 147 ? 2.105 -24.391 -7.211 1 97.94 147 GLY B CA 1
ATOM 2757 C C . GLY B 1 147 ? 0.88 -23.938 -7.992 1 97.94 147 GLY B C 1
ATOM 2758 O O . GLY B 1 147 ? 0.996 -23.219 -8.984 1 97.94 147 GLY B O 1
ATOM 2759 N N . PHE B 1 148 ? -0.272 -24.453 -7.469 1 98.81 148 PHE B N 1
ATOM 2760 C CA . PHE B 1 148 ? -1.52 -24.125 -8.148 1 98.81 148 PHE B CA 1
ATOM 2761 C C . PHE B 1 148 ? -2.637 -23.875 -7.137 1 98.81 148 PHE B C 1
ATOM 2763 O O . PHE B 1 148 ? -2.801 -24.656 -6.191 1 98.81 148 PHE B O 1
ATOM 2770 N N . ASN B 1 149 ? -3.303 -22.781 -7.316 1 98.88 149 ASN B N 1
ATOM 2771 C CA . ASN B 1 149 ? -4.531 -22.5 -6.578 1 98.88 149 ASN B CA 1
ATOM 2772 C C . ASN B 1 149 ? -5.617 -21.922 -7.492 1 98.88 149 ASN B C 1
ATOM 2774 O O . ASN B 1 149 ? -5.336 -21.078 -8.344 1 98.88 149 ASN B O 1
ATOM 2778 N N . GLU B 1 150 ? -6.773 -22.453 -7.379 1 98.81 150 GLU B N 1
ATOM 2779 C CA . GLU B 1 150 ? -7.953 -21.859 -7.996 1 98.81 150 GLU B CA 1
ATOM 2780 C C . GLU B 1 150 ? -8.844 -21.188 -6.949 1 98.81 150 GLU B C 1
ATOM 2782 O O . GLU B 1 150 ? -9.188 -21.812 -5.938 1 98.81 150 GLU B O 1
ATOM 2787 N N . LEU B 1 151 ? -9.172 -19.922 -7.172 1 98.69 151 LEU B N 1
ATOM 2788 C CA . LEU B 1 151 ? -9.922 -19.172 -6.172 1 98.69 151 LEU B CA 1
ATOM 2789 C C . LEU B 1 151 ? -10.648 -18 -6.809 1 98.69 151 LEU B C 1
ATOM 2791 O O . LEU B 1 151 ? -10.516 -17.75 -8.008 1 98.69 151 LEU B O 1
ATOM 2795 N N . SER B 1 152 ? -11.523 -17.406 -6.109 1 98.62 152 SER B N 1
ATOM 2796 C CA . SER B 1 152 ? -12.125 -16.125 -6.438 1 98.62 152 SER B CA 1
ATOM 2797 C C . SER B 1 152 ? -11.641 -15.031 -5.488 1 98.62 152 SER B C 1
ATOM 2799 O O . SER B 1 152 ? -12.008 -15.023 -4.312 1 98.62 152 SER B O 1
ATOM 2801 N N . VAL B 1 153 ? -10.867 -14.141 -6.047 1 97.69 153 VAL B N 1
ATOM 2802 C CA . VAL B 1 153 ? -10.414 -13.008 -5.234 1 97.69 153 VAL B CA 1
ATOM 2803 C C . VAL B 1 153 ? -11.625 -12.266 -4.668 1 97.69 153 VAL B C 1
ATOM 2805 O O . VAL B 1 153 ? -11.586 -11.789 -3.531 1 97.69 153 VAL B O 1
ATOM 2808 N N . ALA B 1 154 ? -12.688 -12.219 -5.445 1 96.44 154 ALA B N 1
ATOM 2809 C CA . ALA B 1 154 ? -13.883 -11.477 -5.055 1 96.44 154 ALA B CA 1
ATOM 2810 C C . ALA B 1 154 ? -14.555 -12.125 -3.848 1 96.44 154 ALA B C 1
ATOM 2812 O O . ALA B 1 154 ? -15.047 -11.43 -2.957 1 96.44 154 ALA B O 1
ATOM 2813 N N . GLU B 1 155 ? -14.453 -13.43 -3.721 1 96.06 155 GLU B N 1
ATOM 2814 C CA . GLU B 1 155 ? -15.312 -14.109 -2.75 1 96.06 155 GLU B CA 1
ATOM 2815 C C . GLU B 1 155 ? -14.492 -14.688 -1.599 1 96.06 155 GLU B C 1
ATOM 2817 O O . GLU B 1 155 ? -15 -14.852 -0.489 1 96.06 155 GLU B O 1
ATOM 2822 N N . ALA B 1 156 ? -13.297 -14.977 -1.866 1 92.44 156 ALA B N 1
ATOM 2823 C CA . ALA B 1 156 ? -12.586 -15.82 -0.91 1 92.44 156 ALA B CA 1
ATOM 2824 C C . ALA B 1 156 ? -11.359 -15.109 -0.348 1 92.44 156 ALA B C 1
ATOM 2826 O O . ALA B 1 156 ? -10.234 -15.391 -0.755 1 92.44 156 ALA B O 1
ATOM 2827 N N . VAL B 1 157 ? -11.562 -14.312 0.725 1 93.19 157 VAL B N 1
ATOM 2828 C CA . VAL B 1 157 ? -10.484 -13.555 1.356 1 93.19 157 VAL B CA 1
ATOM 2829 C C . VAL B 1 157 ? -9.453 -14.516 1.941 1 93.19 157 VAL B C 1
ATOM 2831 O O . VAL B 1 157 ? -8.242 -14.305 1.798 1 93.19 157 VAL B O 1
ATOM 2834 N N . SER B 1 158 ? -9.898 -15.57 2.523 1 96.38 158 SER B N 1
ATOM 2835 C CA . SER B 1 158 ? -9.008 -16.531 3.178 1 96.38 158 SER B CA 1
ATOM 2836 C C . SER B 1 158 ? -8.148 -17.266 2.162 1 96.38 158 SER B C 1
ATOM 2838 O O . SER B 1 158 ? -6.984 -17.578 2.43 1 96.38 158 SER B O 1
ATOM 2840 N N . ALA B 1 159 ? -8.758 -17.547 1.021 1 97.75 159 ALA B N 1
ATOM 2841 C CA . ALA B 1 159 ? -8.008 -18.234 -0.023 1 97.75 159 ALA B CA 1
ATOM 2842 C C . ALA B 1 159 ? -6.902 -17.344 -0.585 1 97.75 159 ALA B C 1
ATOM 2844 O O . ALA B 1 159 ? -5.816 -17.828 -0.911 1 97.75 159 ALA B O 1
ATOM 2845 N N . VAL B 1 160 ? -7.172 -16.078 -0.712 1 98.25 160 VAL B N 1
ATOM 2846 C CA . VAL B 1 160 ? -6.172 -15.133 -1.183 1 98.25 160 VAL B CA 1
ATOM 2847 C C . VAL B 1 160 ? -5.004 -15.086 -0.204 1 98.25 160 VAL B C 1
ATOM 2849 O O . VAL B 1 160 ? -3.842 -15.195 -0.608 1 98.25 160 VAL B O 1
ATOM 2852 N N . GLU B 1 161 ? -5.309 -14.992 1.081 1 97 161 GLU B N 1
ATOM 2853 C CA . GLU B 1 161 ? -4.277 -14.961 2.113 1 97 161 GLU B CA 1
ATOM 2854 C C . GLU B 1 161 ? -3.441 -16.234 2.098 1 97 161 GLU B C 1
ATOM 2856 O O . GLU B 1 161 ? -2.209 -16.188 2.143 1 97 161 GLU B O 1
ATOM 2861 N N . ALA B 1 162 ? -4.145 -17.359 2.023 1 98 162 ALA B N 1
ATOM 2862 C CA . ALA B 1 162 ? -3.461 -18.656 2.014 1 98 162 ALA B CA 1
ATOM 2863 C C . ALA B 1 162 ? -2.508 -18.75 0.828 1 98 162 ALA B C 1
ATOM 2865 O O . ALA B 1 162 ? -1.409 -19.297 0.954 1 98 162 ALA B O 1
ATOM 2866 N N . THR B 1 163 ? -2.941 -18.266 -0.275 1 98.69 163 THR B N 1
ATOM 2867 C CA . THR B 1 163 ? -2.135 -18.328 -1.49 1 98.69 163 THR B CA 1
ATOM 2868 C C . THR B 1 163 ? -0.868 -17.484 -1.343 1 98.69 163 THR B C 1
ATOM 2870 O O . THR B 1 163 ? 0.224 -17.938 -1.696 1 98.69 163 THR B O 1
ATOM 2873 N N . VAL B 1 164 ? -0.959 -16.312 -0.813 1 98.62 164 VAL B N 1
ATOM 2874 C CA . VAL B 1 164 ? 0.193 -15.438 -0.612 1 98.62 164 VAL B CA 1
ATOM 2875 C C . VAL B 1 164 ? 1.142 -16.062 0.409 1 98.62 164 VAL B C 1
ATOM 2877 O O . VAL B 1 164 ? 2.357 -16.094 0.202 1 98.62 164 VAL B O 1
ATOM 2880 N N . PHE B 1 165 ? 0.607 -16.625 1.457 1 98.5 165 PHE B N 1
ATOM 2881 C CA . PHE B 1 165 ? 1.432 -17.25 2.482 1 98.5 165 PHE B CA 1
ATOM 2882 C C . PHE B 1 165 ? 2.146 -18.484 1.923 1 98.5 165 PHE B C 1
ATOM 2884 O O . PHE B 1 165 ? 3.289 -18.766 2.295 1 98.5 165 PHE B O 1
ATOM 2891 N N . GLN B 1 166 ? 1.402 -19.203 1.062 1 98.62 166 GLN B N 1
ATOM 2892 C CA . GLN B 1 166 ? 2.045 -20.312 0.383 1 98.62 166 GLN B CA 1
ATOM 2893 C C . GLN B 1 166 ? 3.295 -19.859 -0.365 1 98.62 166 GLN B C 1
ATOM 2895 O O . GLN B 1 166 ? 4.352 -20.484 -0.26 1 98.62 166 GLN B O 1
ATOM 2900 N N . LEU B 1 167 ? 3.18 -18.797 -1.086 1 98.75 167 LEU B N 1
ATOM 2901 C CA . LEU B 1 167 ? 4.312 -18.281 -1.845 1 98.75 167 LEU B CA 1
ATOM 2902 C C . LEU B 1 167 ? 5.426 -17.812 -0.912 1 98.75 167 LEU B C 1
ATOM 2904 O O . LEU B 1 167 ? 6.605 -18.047 -1.171 1 98.75 167 LEU B O 1
ATOM 2908 N N . ILE B 1 168 ? 5.035 -17.094 0.159 1 98.62 168 ILE B N 1
ATOM 2909 C CA . ILE B 1 168 ? 6.023 -16.641 1.125 1 98.62 168 ILE B CA 1
ATOM 2910 C C . ILE B 1 168 ? 6.824 -17.828 1.65 1 98.62 168 ILE B C 1
ATOM 2912 O O . ILE B 1 168 ? 8.055 -17.75 1.754 1 98.62 168 ILE B O 1
ATOM 2916 N N . ARG B 1 169 ? 6.176 -18.906 1.949 1 98 169 ARG B N 1
ATOM 2917 C CA . ARG B 1 169 ? 6.844 -20.109 2.455 1 98 169 ARG B CA 1
ATOM 2918 C C . ARG B 1 169 ? 7.84 -20.656 1.435 1 98 169 ARG B C 1
ATOM 2920 O O . ARG B 1 169 ? 8.945 -21.047 1.795 1 98 169 ARG B O 1
ATOM 2927 N N . LEU B 1 170 ? 7.414 -20.703 0.173 1 97.62 170 LEU B N 1
ATOM 2928 C CA . LEU B 1 170 ? 8.305 -21.156 -0.882 1 97.62 170 LEU B CA 1
ATOM 2929 C C . LEU B 1 170 ? 9.562 -20.297 -0.953 1 97.62 170 LEU B C 1
ATOM 2931 O O . LEU B 1 170 ? 10.672 -20.812 -1.119 1 97.62 170 LEU B O 1
ATOM 2935 N N . VAL B 1 171 ? 9.398 -18.984 -0.798 1 97.94 171 VAL B N 1
ATOM 2936 C CA . VAL B 1 171 ? 10.523 -18.047 -0.859 1 97.94 171 VAL B CA 1
ATOM 2937 C C . VAL B 1 171 ? 11.445 -18.266 0.337 1 97.94 171 VAL B C 1
ATOM 2939 O O . VAL B 1 171 ? 12.664 -18.328 0.183 1 97.94 171 VAL B O 1
ATOM 2942 N N . LEU B 1 172 ? 10.812 -18.375 1.51 1 96.62 172 LEU B N 1
ATOM 2943 C CA . LEU B 1 172 ? 11.602 -18.594 2.721 1 96.62 172 LEU B CA 1
ATOM 2944 C C . LEU B 1 172 ? 12.391 -19.891 2.643 1 96.62 172 LEU B C 1
ATOM 2946 O O . LEU B 1 172 ? 13.547 -19.953 3.064 1 96.62 172 LEU B O 1
ATOM 2950 N N . ASP B 1 173 ? 11.773 -20.906 2.125 1 94.44 173 ASP B N 1
ATOM 2951 C CA . ASP B 1 173 ? 12.422 -22.219 1.982 1 94.44 173 ASP B CA 1
ATOM 2952 C C . ASP B 1 173 ? 13.633 -22.125 1.057 1 94.44 173 ASP B C 1
ATOM 2954 O O . ASP B 1 173 ? 14.641 -22.797 1.276 1 94.44 173 ASP B O 1
ATOM 2958 N N . GLN B 1 174 ? 13.508 -21.328 0.068 1 92.56 174 GLN B N 1
ATOM 2959 C CA . GLN B 1 174 ? 14.602 -21.172 -0.891 1 92.56 174 GLN B CA 1
ATOM 2960 C C . GLN B 1 174 ? 15.742 -20.344 -0.297 1 92.56 174 GLN B C 1
ATOM 2962 O O . GLN B 1 174 ? 16.906 -20.516 -0.685 1 92.56 174 GLN B O 1
ATOM 2967 N N . GLN B 1 175 ? 15.414 -19.391 0.576 1 88.69 175 GLN B N 1
ATOM 2968 C CA . GLN B 1 175 ? 16.422 -18.516 1.167 1 88.69 175 GLN B CA 1
ATOM 2969 C C . GLN B 1 175 ? 17.188 -19.234 2.279 1 88.69 175 GLN B C 1
ATOM 2971 O O . GLN B 1 175 ? 18.266 -18.797 2.686 1 88.69 175 GLN B O 1
ATOM 2976 N N . ARG B 1 176 ? 16.656 -20.25 2.873 1 82.12 176 ARG B N 1
ATOM 2977 C CA . ARG B 1 176 ? 17.328 -21 3.93 1 82.12 176 ARG B CA 1
ATOM 2978 C C . ARG B 1 176 ? 18.562 -21.719 3.393 1 82.12 176 ARG B C 1
ATOM 2980 O O . ARG B 1 176 ? 18.5 -22.328 2.324 1 82.12 176 ARG B O 1
ATOM 2987 N N . PRO B 1 177 ? 19.797 -21.188 4.027 1 67.81 177 PRO B N 1
ATOM 2988 C CA . PRO B 1 177 ? 21.031 -21.844 3.59 1 67.81 177 PRO B CA 1
ATOM 2989 C C . PRO B 1 177 ? 20.953 -23.375 3.699 1 67.81 177 PRO B C 1
ATOM 2991 O O . PRO B 1 177 ? 20.219 -23.891 4.547 1 67.81 177 PRO B O 1
ATOM 2994 N N . LEU B 1 178 ? 21.25 -24.031 2.605 1 58.31 178 LEU B N 1
ATOM 2995 C CA . LEU B 1 178 ? 21.422 -25.469 2.732 1 58.31 178 LEU B CA 1
ATOM 2996 C C . LEU B 1 178 ? 22.266 -25.812 3.953 1 58.31 178 LEU B C 1
ATOM 2998 O O . LEU B 1 178 ? 23.172 -25.047 4.312 1 58.31 178 LEU B O 1
ATOM 3002 N N . PRO B 1 179 ? 21.766 -26.578 4.816 1 53.59 179 PRO B N 1
ATOM 3003 C CA . PRO B 1 179 ? 22.656 -26.969 5.918 1 53.59 179 PRO B CA 1
ATOM 3004 C C . PRO B 1 179 ? 24.094 -27.203 5.465 1 53.59 179 PRO B C 1
ATOM 3006 O O . PRO B 1 179 ? 24.312 -27.656 4.336 1 53.59 179 PRO B O 1
ATOM 3009 N N . ASP B 1 180 ? 24.938 -26.375 5.863 1 49.41 180 ASP B N 1
ATOM 3010 C CA . ASP B 1 180 ? 26.344 -26.609 5.566 1 49.41 180 ASP B CA 1
ATOM 3011 C C . ASP B 1 180 ? 26.672 -28.094 5.629 1 49.41 180 ASP B C 1
ATOM 3013 O O . ASP B 1 180 ? 26.438 -28.75 6.648 1 49.41 180 ASP B O 1
ATOM 3017 N N . ARG B 1 181 ? 26.781 -28.734 4.477 1 44.66 181 ARG B N 1
ATOM 3018 C CA . ARG B 1 181 ? 27.297 -30.109 4.492 1 44.66 181 ARG B CA 1
ATOM 3019 C C . ARG B 1 181 ? 28.469 -30.234 5.457 1 44.66 181 ARG B C 1
ATOM 3021 O O . ARG B 1 181 ? 28.969 -31.344 5.695 1 44.66 181 ARG B O 1
ATOM 3028 N N . ARG B 1 182 ? 29.109 -29.031 5.699 1 49.56 182 ARG B N 1
ATOM 3029 C CA . ARG B 1 182 ? 30.312 -29.156 6.539 1 49.56 182 ARG B CA 1
ATOM 3030 C C . ARG B 1 182 ? 29.922 -29.453 7.984 1 49.56 182 ARG B C 1
ATOM 3032 O O . ARG B 1 182 ? 30.719 -30.047 8.727 1 49.56 182 ARG B O 1
ATOM 3039 N N . SER B 1 183 ? 28.766 -28.875 8.242 1 52.53 183 SER B N 1
ATOM 3040 C CA . SER B 1 183 ? 28.422 -29.172 9.633 1 52.53 183 SER B CA 1
ATOM 3041 C C . SER B 1 183 ? 28 -30.641 9.797 1 52.53 183 SER B C 1
ATOM 3043 O O . SER B 1 183 ? 28.312 -31.266 10.812 1 52.53 183 SER B O 1
ATOM 3045 N N . TYR B 1 184 ? 27.281 -31.047 8.711 1 49.56 184 TYR B N 1
ATOM 3046 C CA . TYR B 1 184 ? 26.953 -32.469 8.719 1 49.56 184 TYR B CA 1
ATOM 3047 C C . TYR B 1 184 ? 28.203 -33.312 8.555 1 49.56 184 TYR B C 1
ATOM 3049 O O . TYR B 1 184 ? 28.344 -34.344 9.211 1 49.56 184 TYR B O 1
ATOM 3057 N N . MET B 1 185 ? 29 -32.781 7.742 1 55.34 185 MET B N 1
ATOM 3058 C CA . MET B 1 185 ? 30.234 -33.531 7.539 1 55.34 185 MET B CA 1
ATOM 3059 C C . MET B 1 185 ? 31.125 -33.469 8.773 1 55.34 185 MET B C 1
ATOM 3061 O O . MET B 1 185 ? 31.766 -34.438 9.133 1 55.34 185 MET B O 1
ATOM 3065 N N . LEU B 1 186 ? 31.031 -32.375 9.414 1 58 186 LEU B N 1
ATOM 3066 C CA . LEU B 1 186 ? 31.828 -32.219 10.633 1 58 186 LEU B CA 1
ATOM 3067 C C . LEU B 1 186 ? 31.234 -33.062 11.766 1 58 186 LEU B C 1
ATOM 3069 O O . LEU B 1 186 ? 31.984 -33.656 12.539 1 58 186 LEU B O 1
ATOM 3073 N N . THR B 1 187 ? 29.969 -33.125 11.781 1 58.91 187 THR B N 1
ATOM 3074 C CA . THR B 1 187 ? 29.312 -33.969 12.789 1 58.91 187 THR B CA 1
ATOM 3075 C C . THR B 1 187 ? 29.531 -35.438 12.477 1 58.91 187 THR B C 1
ATOM 3077 O O . THR B 1 187 ? 29.781 -36.219 13.383 1 58.91 187 THR B O 1
ATOM 3080 N N . VAL B 1 188 ? 29.562 -35.75 11.195 1 60.88 188 VAL B N 1
ATOM 3081 C CA . VAL B 1 188 ? 29.812 -37.125 10.773 1 60.88 188 VAL B CA 1
ATOM 3082 C C . VAL B 1 188 ? 31.281 -37.469 11.008 1 60.88 188 VAL B C 1
ATOM 3084 O O . VAL B 1 188 ? 31.594 -38.594 11.461 1 60.88 188 VAL B O 1
ATOM 3087 N N . ARG B 1 189 ? 32.156 -36.562 10.766 1 60.59 189 ARG B N 1
ATOM 3088 C CA . ARG B 1 189 ? 33.594 -36.781 11 1 60.59 189 ARG B CA 1
ATOM 3089 C C . ARG B 1 189 ? 33.906 -36.906 12.484 1 60.59 189 ARG B C 1
ATOM 3091 O O . ARG B 1 189 ? 34.688 -37.781 12.891 1 60.59 189 ARG B O 1
ATOM 3098 N N . HIS B 1 190 ? 33.188 -36.094 13.258 1 58.97 190 HIS B N 1
ATOM 3099 C CA . HIS B 1 190 ? 33.406 -36.156 14.703 1 58.97 190 HIS B CA 1
ATOM 3100 C C . HIS B 1 190 ? 32.875 -37.438 15.289 1 58.97 190 HIS B C 1
ATOM 3102 O O . HIS B 1 190 ? 33.5 -38.031 16.188 1 58.97 190 HIS B O 1
ATOM 3108 N N . ALA B 1 191 ? 31.797 -37.938 14.656 1 58.84 191 ALA B N 1
ATOM 3109 C CA . ALA B 1 191 ? 31.219 -39.188 15.117 1 58.84 191 ALA B CA 1
ATOM 3110 C C . ALA B 1 191 ? 32.094 -40.375 14.719 1 58.84 191 ALA B C 1
ATOM 3112 O O . ALA B 1 191 ? 32.281 -41.312 15.5 1 58.84 191 ALA B O 1
ATOM 3113 N N . LEU B 1 192 ? 32.781 -40.219 13.57 1 57.22 192 LEU B N 1
ATOM 3114 C CA . LEU B 1 192 ? 33.656 -41.281 13.078 1 57.22 192 LEU B CA 1
ATOM 3115 C C . LEU B 1 192 ? 34.969 -41.312 13.875 1 57.22 192 LEU B C 1
ATOM 3117 O O . LEU B 1 192 ? 35.469 -42.406 14.188 1 57.22 192 LEU B O 1
ATOM 3121 N N . THR B 1 193 ? 35.438 -40.156 14.203 1 60.69 193 THR B N 1
ATOM 3122 C CA . THR B 1 193 ? 36.688 -40.062 14.961 1 60.69 193 THR B CA 1
ATOM 3123 C C . THR B 1 193 ? 36.5 -40.562 16.391 1 60.69 193 THR B C 1
ATOM 3125 O O . THR B 1 193 ? 37.375 -41.25 16.938 1 60.69 193 THR B O 1
ATOM 3128 N N . ARG B 1 194 ? 35.375 -40.281 16.859 1 54.91 194 ARG B N 1
ATOM 3129 C CA . ARG B 1 194 ? 35.094 -40.75 18.219 1 54.91 194 ARG B CA 1
ATOM 3130 C C . ARG B 1 194 ? 34.969 -42.281 18.234 1 54.91 194 ARG B C 1
ATOM 3132 O O . ARG B 1 194 ? 35.375 -42.938 19.188 1 54.91 194 ARG B O 1
ATOM 3139 N N . LYS B 1 195 ? 34.406 -42.844 17.172 1 55.28 195 LYS B N 1
ATOM 3140 C CA . LYS B 1 195 ? 34.281 -44.312 17.078 1 55.28 195 LYS B CA 1
ATOM 3141 C C . LYS B 1 195 ? 35.625 -44.969 16.906 1 55.28 195 LYS B C 1
ATOM 3143 O O . LYS B 1 195 ? 35.875 -46.031 17.469 1 55.28 195 LYS B O 1
ATOM 3148 N N . LEU B 1 196 ? 36.5 -44.281 16.312 1 56.34 196 LEU B N 1
ATOM 3149 C CA . LEU B 1 196 ? 37.844 -44.844 16.094 1 56.34 196 LEU B CA 1
ATOM 3150 C C . LEU B 1 196 ? 38.656 -44.781 17.375 1 56.34 196 LEU B C 1
ATOM 3152 O O . LEU B 1 196 ? 39.438 -45.688 17.656 1 56.34 196 LEU B O 1
ATOM 3156 N N . THR B 1 197 ? 38.438 -43.781 18.203 1 59.41 197 THR B N 1
ATOM 3157 C CA . THR B 1 197 ? 39.156 -43.625 19.453 1 59.41 197 THR B CA 1
ATOM 3158 C C . THR B 1 197 ? 38.656 -44.594 20.5 1 59.41 197 THR B C 1
ATOM 3160 O O . THR B 1 197 ? 39.438 -45.094 21.328 1 59.41 197 THR B O 1
ATOM 3163 N N . ARG B 1 198 ? 37.312 -44.812 20.422 1 55.06 198 ARG B N 1
ATOM 3164 C CA . ARG B 1 198 ? 36.75 -45.75 21.391 1 55.06 198 ARG B CA 1
ATOM 3165 C C . ARG B 1 198 ? 37.188 -47.188 21.078 1 55.06 198 ARG B C 1
ATOM 3167 O O . ARG B 1 198 ? 37.281 -48.031 21.969 1 55.06 198 ARG B O 1
ATOM 3174 N N . SER B 1 199 ? 37.344 -47.531 19.797 1 52.31 199 SER B N 1
ATOM 3175 C CA . SER B 1 199 ? 37.781 -48.875 19.391 1 52.31 199 SER B CA 1
ATOM 3176 C C . SER B 1 199 ? 39.25 -49.125 19.781 1 52.31 199 SER B C 1
ATOM 3178 O O . SER B 1 199 ? 39.656 -50.25 19.953 1 52.31 199 SER B O 1
ATOM 3180 N N . LYS B 1 200 ? 40.031 -48.062 19.938 1 53.84 200 LYS B N 1
ATOM 3181 C CA . LYS B 1 200 ? 41.406 -48.25 20.328 1 53.84 200 LYS B CA 1
ATOM 3182 C C . LYS B 1 200 ? 41.531 -48.531 21.828 1 53.84 200 LYS B C 1
ATOM 3184 O O . LYS B 1 200 ? 42.469 -49.188 22.25 1 53.84 200 LYS B O 1
ATOM 3189 N N . THR B 1 201 ? 40.594 -47.969 22.641 1 53.62 201 THR B N 1
ATOM 3190 C CA . THR B 1 201 ? 40.781 -48.156 24.078 1 53.62 201 THR B CA 1
ATOM 3191 C C . THR B 1 201 ? 40.375 -49.562 24.5 1 53.62 201 THR B C 1
ATOM 3193 O O . THR B 1 201 ? 40.719 -50 25.609 1 53.62 201 THR B O 1
ATOM 3196 N N . MET B 1 202 ? 39.531 -50.25 23.734 1 49.69 202 MET B N 1
ATOM 3197 C CA . MET B 1 202 ? 39.125 -51.562 24.203 1 49.69 202 MET B CA 1
ATOM 3198 C C . MET B 1 202 ? 40.219 -52.594 23.938 1 49.69 202 MET B C 1
ATOM 3200 O O . MET B 1 202 ? 40.125 -53.75 24.391 1 49.69 202 MET B O 1
ATOM 3204 N N . GLN B 1 203 ? 41.062 -52.281 23.016 1 43 203 GLN B N 1
ATOM 3205 C CA . GLN B 1 203 ? 42.031 -53.344 22.719 1 43 203 GLN B CA 1
ATOM 3206 C C . GLN B 1 203 ? 43.188 -53.344 23.719 1 43 203 GLN B C 1
ATOM 3208 O O . GLN B 1 203 ? 44.031 -54.25 23.734 1 43 203 GLN B O 1
ATOM 3213 N N . TRP B 1 204 ? 43.219 -52.281 24.609 1 39.69 204 TRP B N 1
ATOM 3214 C CA . TRP B 1 204 ? 44.219 -52.562 25.609 1 39.69 204 TRP B CA 1
ATOM 3215 C C . TRP B 1 204 ? 43.625 -53.281 26.812 1 39.69 204 TRP B C 1
ATOM 3217 O O . TRP B 1 204 ? 42.438 -53.031 27.156 1 39.69 204 TRP B O 1
#

Organism: Seriola dumerili (NCBI:txid41447)

Solvent-accessible surface area (backbone atoms only — not comparable to full-atom values): 22158 Å² total; per-residue (Å²): 132,78,67,79,78,69,81,59,45,78,44,34,34,33,50,45,60,46,83,90,30,44,63,64,32,43,53,43,21,59,74,65,65,42,73,57,93,75,76,73,58,78,52,42,40,36,41,34,36,74,46,75,56,96,91,37,51,29,40,36,34,40,38,37,64,32,74,81,58,49,71,69,57,46,51,50,50,55,65,67,32,57,25,37,40,40,32,17,26,26,55,36,50,70,31,51,70,44,46,64,58,53,51,49,51,48,28,61,70,64,71,41,79,76,60,34,38,32,37,33,38,19,49,57,82,46,60,92,52,52,60,49,55,69,64,58,51,49,52,49,20,57,76,63,61,33,42,72,47,76,40,19,56,80,76,31,56,66,57,48,46,52,52,52,51,51,44,50,50,45,34,52,60,67,66,50,73,69,74,55,63,59,56,52,44,45,50,48,47,51,51,49,51,49,51,52,55,54,58,57,59,67,74,101,133,80,67,80,79,69,82,58,45,79,44,35,34,32,52,45,59,45,84,91,29,44,63,65,32,41,53,42,21,60,73,65,66,42,72,56,93,74,77,73,58,79,51,42,40,36,43,33,36,73,46,76,56,97,91,36,50,30,39,36,34,41,39,37,64,31,74,81,59,50,71,68,57,47,52,52,50,54,64,66,32,56,25,37,40,40,32,17,25,26,56,36,50,70,31,49,69,46,46,64,60,53,52,48,52,47,27,60,71,64,72,40,80,78,59,35,38,32,37,34,39,20,48,58,80,45,60,90,53,53,61,49,53,70,64,60,51,49,51,50,20,57,76,63,61,35,41,71,44,75,40,21,58,81,75,32,55,65,57,48,45,51,52,53,51,50,44,51,49,44,34,52,61,66,66,49,73,69,74,53,64,59,56,53,44,45,51,49,48,52,54,51,51,50,52,54,54,55,60,56,60,68,74,102

pLDDT: mean 87.61, std 17.4, range [22.64, 98.94]